Protein AF-A0A061IP06-F1 (afdb_monomer_lite)

Secondary structure (DSSP, 8-state):
-----PPPPPPPHHHHHHHHHHHTT--EEEE---TTHHHHHHHHHHTT-EEEES-----EES-GGGTTSSS--SS-EES-HHHHHHHHHHHHHHS-----TTSHHHHHHHHHHHHHHHHHHHHHT---SSBPHHHHHHHHHTTS-TT-EE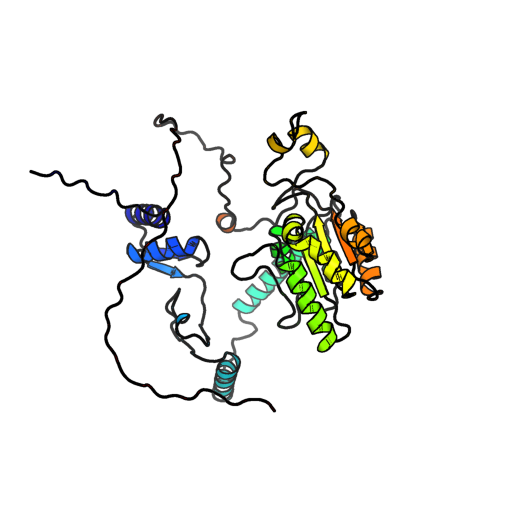EE-SSHHHHHHHHHS---STT-EEESGGGT-TT-HHHHHHHHHHHHHHHSTT--EEEEEEHHHHHHHGGGHHHHHHTT--EEEEEEE-SBSSS---HHHHHHHHTTS-HHHHS-TTBPPTT--THHHHHHTTSEEEEE-SHHHHHHHHHHHHH--SS-EEEEEEB-TT--PPPPS-GGGS----TT---------------------PPPP-----------------------

Sequence (384 aa):
MPGSGSSEEQVSGAKVIVQALKTQNVEYMFGVVGIPVTEIALAAQELGIRYIGMRNEQAIDIYAEELGNNVRPSVTLLGDANAVSKQLLEQFDKTPWQFPTDSKWWKTLREKMKSNEAVSKELASKRSLPMNYYTVFYHVQEQLPRDCFIVSEGANTMDIGRTVLQNYLPRHRLDAGSFGTMGVGLGFAIAAAVVAKDRSPGKRVVCVEGDSAFGFSGMEVETICRYNLPIILLVINNNGIYQGFDADTWEKMLNFQEAVTAAPPMGLLPNSHYEQVMTAFGGKGYFVKTPEELQNSLRQTLEDASKPCLINIMIEPQSTRKAQDFHWLTRSNIPGQHGCPDSNDFGNLSPTLLPIHRIPADFHQQCPSSLSSASHRNQDMEAG

Organism: Cricetulus griseus (NCBI:txid10029)

Structure (mmCIF, N/CA/C/O backbone):
data_AF-A0A061IP06-F1
#
_entry.id   AF-A0A061IP06-F1
#
loop_
_atom_site.group_PDB
_atom_site.id
_atom_site.type_symbol
_atom_site.label_atom_id
_atom_site.label_alt_id
_atom_site.label_comp_id
_atom_site.label_asym_id
_atom_site.label_entity_id
_atom_site.label_seq_id
_atom_site.pdbx_PDB_ins_code
_atom_site.Cartn_x
_atom_site.Cartn_y
_atom_site.Cartn_z
_atom_site.occupancy
_atom_site.B_iso_or_equiv
_atom_site.auth_seq_id
_atom_site.auth_comp_id
_atom_site.auth_asym_id
_atom_site.auth_atom_id
_atom_site.pdbx_PDB_model_num
ATOM 1 N N . MET A 1 1 ? 46.223 -36.130 32.562 1.00 37.28 1 MET A N 1
ATOM 2 C CA . MET A 1 1 ? 45.907 -34.716 32.284 1.00 37.28 1 MET A CA 1
ATOM 3 C C . MET A 1 1 ? 45.345 -34.612 30.870 1.00 37.28 1 MET A C 1
ATOM 5 O O . MET A 1 1 ? 46.140 -34.591 29.939 1.00 37.28 1 MET A O 1
ATOM 9 N N . PRO A 1 2 ? 44.018 -34.626 30.669 1.00 37.31 2 PRO A N 1
ATOM 10 C CA . PRO A 1 2 ? 43.411 -34.168 29.425 1.00 37.31 2 PRO A CA 1
ATOM 11 C C . PRO A 1 2 ? 43.073 -32.672 29.540 1.00 37.31 2 PRO A C 1
ATOM 13 O O . PRO A 1 2 ? 42.501 -32.240 30.538 1.00 37.31 2 PRO A O 1
ATOM 16 N N . GLY A 1 3 ? 43.481 -31.889 28.540 1.00 41.66 3 GLY A N 1
ATOM 17 C CA . GLY A 1 3 ? 43.233 -30.451 28.457 1.00 41.66 3 GLY A CA 1
ATOM 18 C C . GLY A 1 3 ? 41.777 -30.142 28.117 1.00 41.66 3 GLY A C 1
ATOM 19 O O . GLY A 1 3 ? 41.215 -30.707 27.181 1.00 41.66 3 GLY A O 1
ATOM 20 N N . SER A 1 4 ? 41.175 -29.242 28.888 1.00 44.59 4 SER A N 1
ATOM 21 C CA . SER A 1 4 ? 39.847 -28.685 28.656 1.00 44.59 4 SER A CA 1
ATOM 22 C C . SER A 1 4 ? 39.908 -27.628 27.550 1.00 44.59 4 SER A C 1
ATOM 24 O O . SER A 1 4 ? 40.393 -26.521 27.782 1.00 44.59 4 SER A O 1
ATOM 26 N N . GLY A 1 5 ? 39.419 -27.957 26.356 1.00 43.72 5 GLY A N 1
ATOM 27 C CA . GLY A 1 5 ? 39.075 -26.957 25.347 1.00 43.72 5 GLY A CA 1
ATOM 28 C C . GLY A 1 5 ? 37.744 -26.307 25.717 1.00 43.72 5 GLY A C 1
ATOM 29 O O . GLY A 1 5 ? 36.712 -26.973 25.692 1.00 43.72 5 GLY A O 1
ATOM 30 N N . SER A 1 6 ? 37.765 -25.034 26.102 1.00 49.72 6 SER A N 1
ATOM 31 C CA . SER A 1 6 ? 36.557 -24.224 26.260 1.00 49.72 6 SER A CA 1
ATOM 32 C C . SER A 1 6 ? 36.016 -23.857 24.878 1.00 49.72 6 SER A C 1
ATOM 34 O O . SER A 1 6 ? 36.721 -23.226 24.094 1.00 49.72 6 SER A O 1
ATOM 36 N N . SER A 1 7 ? 34.778 -24.243 24.577 1.00 51.31 7 SER A N 1
ATOM 37 C CA . SER A 1 7 ? 34.021 -23.708 23.444 1.00 51.31 7 SER A CA 1
ATOM 38 C C . SER A 1 7 ? 33.810 -22.205 23.645 1.00 51.31 7 SER A C 1
ATOM 40 O O . SER A 1 7 ? 33.260 -21.812 24.673 1.00 51.31 7 SER A O 1
ATOM 42 N N . GLU A 1 8 ? 34.244 -21.372 22.699 1.00 58.22 8 GLU A N 1
ATOM 43 C CA . GLU A 1 8 ? 33.929 -19.939 22.708 1.00 58.22 8 GLU A CA 1
ATOM 44 C C . GLU A 1 8 ? 32.411 -19.746 22.600 1.00 58.22 8 GLU A C 1
ATOM 46 O O . GLU A 1 8 ? 31.768 -20.200 21.652 1.00 58.22 8 GLU A O 1
ATOM 51 N N . GLU A 1 9 ? 31.828 -19.106 23.609 1.00 69.12 9 GLU A N 1
ATOM 52 C CA . GLU A 1 9 ? 30.401 -18.812 23.667 1.00 69.12 9 GLU A CA 1
ATOM 53 C C . GLU A 1 9 ? 30.077 -17.696 22.656 1.00 69.12 9 GLU A C 1
ATOM 55 O O . GLU A 1 9 ? 30.601 -16.585 22.754 1.00 69.12 9 GLU A O 1
ATOM 60 N N . GLN A 1 10 ? 29.244 -17.977 21.648 1.00 68.94 10 GLN A N 1
ATOM 61 C CA . GLN A 1 10 ? 28.822 -16.960 20.679 1.00 68.94 10 GLN A CA 1
ATOM 62 C C . GLN A 1 10 ? 27.961 -15.889 21.367 1.00 68.94 10 GLN A C 1
ATOM 64 O O . GLN A 1 10 ? 26.874 -16.174 21.870 1.00 68.94 10 GLN A O 1
ATOM 69 N N . VAL A 1 11 ? 28.422 -14.635 21.353 1.00 78.38 11 VAL A N 1
ATOM 70 C CA . VAL A 1 11 ? 27.691 -13.483 21.906 1.00 78.38 11 VAL A CA 1
ATOM 71 C C . VAL A 1 11 ? 26.934 -12.764 20.786 1.00 78.38 11 VAL A C 1
ATOM 73 O O . VAL A 1 11 ? 27.518 -12.404 19.766 1.00 78.38 11 VAL A O 1
ATOM 76 N N . SER A 1 12 ? 25.630 -12.526 20.964 1.00 85.81 12 SER A N 1
ATOM 77 C CA . SER A 1 12 ? 24.822 -11.791 19.982 1.00 85.81 12 SER A CA 1
ATOM 78 C C . SER A 1 12 ? 25.176 -10.298 19.950 1.00 85.81 12 SER A C 1
ATOM 80 O O . SER A 1 12 ? 25.546 -9.709 20.969 1.00 85.81 12 SER A O 1
ATOM 82 N N . GLY A 1 13 ? 24.999 -9.643 18.796 1.00 81.50 13 GLY A N 1
ATOM 83 C CA . GLY A 1 13 ? 25.221 -8.195 18.666 1.00 81.50 13 GLY A CA 1
ATOM 84 C C . GLY A 1 13 ? 24.385 -7.371 19.654 1.00 81.50 13 GLY A C 1
ATOM 85 O O . GLY A 1 13 ? 24.875 -6.391 20.212 1.00 81.50 13 GLY A O 1
ATOM 86 N N . ALA A 1 14 ? 23.161 -7.819 19.957 1.00 86.19 14 ALA A N 1
ATOM 87 C CA . ALA A 1 14 ? 22.309 -7.223 20.982 1.00 86.19 14 ALA A CA 1
ATOM 88 C C . ALA A 1 14 ? 22.952 -7.261 22.380 1.00 86.19 14 ALA A C 1
ATOM 90 O O . ALA A 1 14 ? 22.983 -6.238 23.065 1.00 86.19 14 ALA A O 1
ATOM 91 N N . LYS A 1 15 ? 23.535 -8.401 22.779 1.00 88.69 15 LYS A N 1
ATOM 92 C CA . LYS A 1 15 ? 24.254 -8.528 24.055 1.00 88.69 15 LYS A CA 1
ATOM 93 C C . LYS A 1 15 ? 25.488 -7.630 24.104 1.00 88.69 15 LYS A C 1
ATOM 95 O O . LYS A 1 15 ? 25.708 -6.988 25.125 1.00 88.69 15 LYS A O 1
ATOM 100 N N . VAL A 1 16 ? 26.245 -7.515 23.010 1.00 90.56 16 VAL A N 1
ATOM 101 C CA . VAL A 1 16 ? 27.408 -6.607 22.939 1.00 90.56 16 VAL A CA 1
ATOM 102 C C . VAL A 1 16 ? 26.986 -5.147 23.139 1.00 90.56 16 VAL A C 1
ATOM 104 O O . VAL A 1 16 ? 27.584 -4.439 23.949 1.00 90.56 16 VAL A O 1
ATOM 107 N N . ILE A 1 17 ? 25.930 -4.703 22.448 1.00 87.81 17 ILE A N 1
ATOM 108 C CA . ILE A 1 17 ? 25.397 -3.337 22.569 1.00 87.81 17 ILE A CA 1
ATOM 109 C C . ILE A 1 17 ? 24.970 -3.055 24.007 1.00 87.81 17 ILE A C 1
ATOM 111 O O . ILE A 1 17 ? 25.360 -2.044 24.591 1.00 87.81 17 ILE A O 1
ATOM 115 N N . VAL A 1 18 ? 24.181 -3.949 24.595 1.00 91.12 18 VAL A N 1
ATOM 116 C CA . VAL A 1 18 ? 23.664 -3.747 25.946 1.00 91.12 18 VAL A CA 1
ATOM 117 C C . VAL A 1 18 ? 24.777 -3.812 26.986 1.00 91.12 18 VAL A C 1
ATOM 119 O O . VAL A 1 18 ? 24.775 -3.010 27.917 1.00 91.12 18 VAL A O 1
ATOM 122 N N . GLN A 1 19 ? 25.757 -4.700 26.821 1.00 90.50 19 GLN A N 1
ATOM 123 C CA . GLN A 1 19 ? 26.914 -4.760 27.707 1.00 90.50 19 GLN A CA 1
ATOM 124 C C . GLN A 1 19 ? 27.688 -3.439 27.683 1.00 90.50 19 GLN A C 1
ATOM 126 O O . GLN A 1 19 ? 28.046 -2.927 28.742 1.00 90.50 19 GLN A O 1
ATOM 131 N N . ALA A 1 20 ? 27.875 -2.840 26.502 1.00 88.25 20 ALA A N 1
ATOM 132 C CA . ALA A 1 20 ? 28.490 -1.523 26.381 1.00 88.25 20 ALA A CA 1
ATOM 133 C C . ALA A 1 20 ? 27.669 -0.443 27.106 1.00 88.25 20 ALA A C 1
ATOM 135 O O . ALA A 1 20 ? 28.233 0.336 27.873 1.00 88.25 20 ALA A O 1
ATOM 136 N N . LEU A 1 21 ? 26.340 -0.431 26.942 1.00 85.06 21 LEU A N 1
ATOM 137 C CA . LEU A 1 21 ? 25.450 0.490 27.663 1.00 85.06 21 LEU A CA 1
ATOM 138 C C . LEU A 1 21 ? 25.552 0.303 29.183 1.00 85.06 21 LEU A C 1
ATOM 140 O O . LEU A 1 21 ? 25.635 1.280 29.928 1.00 85.06 21 LEU A O 1
ATOM 144 N N . LYS A 1 22 ? 25.618 -0.946 29.651 1.00 84.50 22 LYS A N 1
ATOM 145 C CA . LYS A 1 22 ? 25.760 -1.264 31.072 1.00 84.50 22 LYS A CA 1
ATOM 146 C C . LYS A 1 22 ? 27.097 -0.780 31.631 1.00 84.50 22 LYS A C 1
ATOM 148 O O . LYS A 1 22 ? 27.114 -0.198 32.710 1.00 84.50 22 LYS A O 1
ATOM 153 N N . THR A 1 23 ? 28.196 -0.949 30.891 1.00 88.88 23 THR A N 1
ATOM 154 C CA . THR A 1 23 ? 29.523 -0.424 31.264 1.00 88.88 23 THR A CA 1
ATOM 155 C C . THR A 1 23 ? 29.540 1.106 31.352 1.00 88.88 23 THR A C 1
ATOM 157 O O . THR A 1 23 ? 30.309 1.662 32.130 1.00 88.88 23 THR A O 1
ATOM 160 N N . GLN A 1 24 ? 28.666 1.793 30.614 1.00 81.75 24 GLN A N 1
ATOM 161 C CA . GLN A 1 24 ? 28.466 3.244 30.713 1.00 81.75 24 GLN A CA 1
ATOM 162 C C . GLN A 1 24 ? 27.459 3.651 31.809 1.00 81.75 24 GLN A C 1
ATOM 164 O O . GLN A 1 24 ? 27.006 4.793 31.827 1.00 81.75 24 GLN A O 1
ATOM 169 N N . ASN A 1 25 ? 27.093 2.741 32.723 1.00 85.44 25 ASN A N 1
ATOM 170 C CA . ASN A 1 25 ? 26.108 2.957 33.792 1.00 85.44 25 ASN A CA 1
ATOM 171 C C . ASN A 1 25 ? 24.720 3.399 33.290 1.00 85.44 25 ASN A C 1
ATOM 173 O O . ASN A 1 25 ? 24.002 4.130 33.972 1.00 85.44 25 ASN A O 1
ATOM 177 N N . VAL A 1 26 ? 24.307 2.948 32.101 1.00 71.31 26 VAL A N 1
ATOM 178 C CA . VAL A 1 26 ? 22.937 3.166 31.625 1.00 71.31 26 VAL A CA 1
ATOM 179 C C . VAL A 1 26 ? 21.984 2.272 32.421 1.00 71.31 26 VAL A C 1
ATOM 181 O O . VAL A 1 26 ? 22.038 1.047 32.336 1.00 71.31 26 VAL A O 1
ATOM 184 N N . GLU A 1 27 ? 21.096 2.891 33.197 1.00 78.94 27 GLU A N 1
ATOM 185 C CA . GLU A 1 27 ? 20.097 2.190 34.019 1.00 78.94 27 GLU A CA 1
ATOM 186 C C . GLU A 1 27 ? 18.717 2.102 33.360 1.00 78.94 27 GLU A C 1
ATOM 188 O O . GLU A 1 27 ? 17.930 1.218 33.696 1.00 78.94 27 GLU A O 1
ATOM 193 N N . TYR A 1 28 ? 18.423 2.996 32.412 1.00 75.75 28 TYR A N 1
ATOM 194 C CA . TYR A 1 28 ? 17.121 3.106 31.758 1.00 75.75 28 TYR A CA 1
ATOM 195 C C . TYR A 1 28 ? 17.284 3.205 30.246 1.00 75.75 28 TYR A C 1
ATOM 197 O O . TYR A 1 28 ? 18.107 3.969 29.745 1.00 75.75 28 TYR A O 1
ATOM 205 N N . MET A 1 29 ? 16.445 2.479 29.516 1.00 81.88 29 MET A N 1
ATOM 206 C CA . MET A 1 29 ? 16.325 2.580 28.065 1.00 81.88 29 MET A CA 1
ATOM 207 C C . MET A 1 29 ? 14.888 2.912 27.709 1.00 81.88 29 MET A C 1
ATOM 209 O O . MET A 1 29 ? 13.968 2.320 28.253 1.00 81.88 29 MET A O 1
ATOM 213 N N . PHE A 1 30 ? 14.687 3.844 26.787 1.00 75.06 30 PHE A N 1
ATOM 214 C CA . PHE A 1 30 ? 13.364 4.249 26.320 1.00 75.06 30 PHE A CA 1
ATOM 215 C C . PHE A 1 30 ? 13.281 3.906 24.837 1.00 75.06 30 PHE A C 1
ATOM 217 O O . PHE A 1 30 ? 14.147 4.325 24.069 1.00 75.06 30 PHE A O 1
ATOM 224 N N . GLY A 1 31 ? 12.273 3.146 24.413 1.00 67.25 31 GLY A N 1
ATOM 225 C CA . GLY A 1 31 ? 12.186 2.758 23.006 1.00 67.25 31 GLY A CA 1
ATOM 226 C C . GLY A 1 31 ? 10.840 2.190 22.583 1.00 67.25 31 GLY A C 1
ATOM 227 O O . GLY A 1 31 ? 9.976 1.889 23.404 1.00 67.25 31 GLY A O 1
ATOM 228 N N . VAL A 1 32 ? 10.654 2.088 21.268 1.00 64.25 32 VAL A N 1
ATOM 229 C CA . VAL A 1 32 ? 9.511 1.417 20.642 1.00 64.25 32 VAL A CA 1
ATOM 230 C C . VAL A 1 32 ? 9.994 0.041 20.196 1.00 64.25 32 VAL A C 1
ATOM 232 O O . VAL A 1 32 ? 10.948 -0.049 19.423 1.00 64.25 32 VAL A O 1
ATOM 235 N N . VAL A 1 33 ? 9.371 -1.019 20.710 1.00 62.41 33 VAL A N 1
ATOM 236 C CA . VAL A 1 33 ? 9.755 -2.399 20.387 1.00 62.41 33 VAL A CA 1
ATOM 237 C C . VAL A 1 33 ? 9.284 -2.740 18.970 1.00 62.41 33 VAL A C 1
ATOM 239 O O . VAL A 1 33 ? 8.139 -2.482 18.606 1.00 62.41 33 VAL A O 1
ATOM 242 N N . GLY A 1 34 ? 10.198 -3.279 18.167 1.00 61.31 34 GLY A N 1
ATOM 243 C CA . GLY A 1 34 ? 10.008 -3.708 16.779 1.00 61.31 34 GLY A CA 1
ATOM 244 C C . GLY A 1 34 ? 11.256 -4.452 16.299 1.00 61.31 34 GLY A C 1
ATOM 245 O O . GLY A 1 34 ? 12.223 -4.567 17.051 1.00 61.31 34 GLY A O 1
ATOM 246 N N . ILE A 1 35 ? 11.283 -4.978 15.076 1.00 56.34 35 ILE A N 1
ATOM 247 C CA . ILE A 1 35 ? 12.506 -5.584 14.519 1.00 56.34 35 ILE A CA 1
ATOM 248 C C . ILE A 1 35 ? 13.399 -4.454 13.972 1.00 56.34 35 ILE A C 1
ATOM 250 O O . ILE A 1 35 ? 12.884 -3.603 13.244 1.00 56.34 35 ILE A O 1
ATOM 254 N N . PRO A 1 36 ? 14.706 -4.387 14.310 1.00 55.00 36 PRO A N 1
ATOM 255 C CA . PRO A 1 36 ? 15.504 -5.332 15.112 1.00 55.00 36 PRO A CA 1
ATOM 256 C C . PRO A 1 36 ? 15.641 -4.973 16.612 1.00 55.00 36 PRO A C 1
ATOM 258 O O . PRO A 1 36 ? 16.390 -5.612 17.343 1.00 55.00 36 PRO A O 1
ATOM 261 N N . VAL A 1 37 ? 14.939 -3.948 17.104 1.00 76.69 37 VAL A N 1
ATOM 262 C CA . VAL A 1 37 ? 15.029 -3.440 18.494 1.00 76.69 37 VAL A CA 1
ATOM 263 C C . VAL A 1 37 ? 14.637 -4.479 19.555 1.00 76.69 37 VAL A C 1
ATOM 265 O O . VAL A 1 37 ? 15.106 -4.393 20.687 1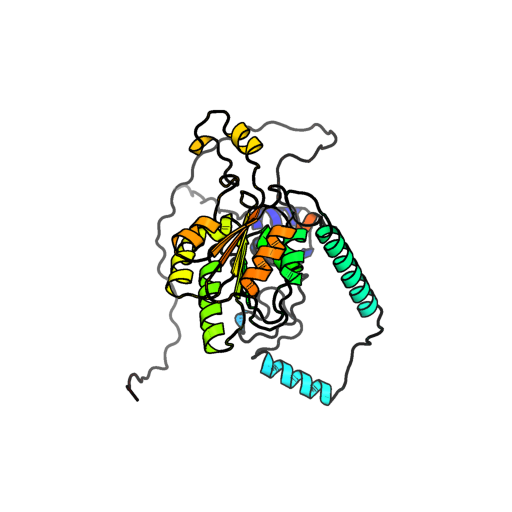.00 76.69 37 VAL A O 1
ATOM 268 N N . THR A 1 38 ? 13.812 -5.465 19.201 1.00 80.38 38 THR A N 1
ATOM 269 C CA . THR A 1 38 ? 13.300 -6.498 20.119 1.00 80.38 38 THR A CA 1
ATOM 270 C C . THR A 1 38 ? 14.431 -7.269 20.799 1.00 80.38 38 THR A C 1
ATOM 272 O O . THR A 1 38 ? 14.443 -7.376 22.022 1.00 80.38 38 THR A O 1
ATOM 275 N N . GLU A 1 39 ? 15.439 -7.713 20.046 1.00 84.88 39 GLU A N 1
ATOM 276 C CA . GLU A 1 39 ? 16.579 -8.454 20.606 1.00 84.88 39 GLU A CA 1
ATOM 277 C C . GLU A 1 39 ? 17.404 -7.599 21.579 1.00 84.88 39 GLU A C 1
ATOM 279 O O . GLU A 1 39 ? 17.882 -8.087 22.602 1.00 84.88 39 GLU A O 1
ATOM 284 N N . ILE A 1 40 ? 17.532 -6.300 21.294 1.00 87.56 40 ILE A N 1
ATOM 285 C CA . ILE A 1 40 ? 18.256 -5.343 22.139 1.00 87.56 40 ILE A CA 1
ATOM 286 C C . ILE A 1 40 ? 17.459 -5.045 23.414 1.00 87.56 40 ILE A C 1
ATOM 288 O O . ILE A 1 40 ? 18.045 -4.957 24.490 1.00 87.56 40 ILE A O 1
ATOM 292 N N . ALA A 1 41 ? 16.135 -4.900 23.316 1.00 83.88 41 ALA A N 1
ATOM 293 C CA . ALA A 1 41 ? 15.266 -4.671 24.468 1.00 83.88 41 ALA A CA 1
ATOM 294 C C . ALA A 1 41 ? 15.287 -5.866 25.436 1.00 83.88 41 ALA A C 1
ATOM 296 O O . ALA A 1 41 ? 15.427 -5.662 26.642 1.00 83.88 41 ALA A O 1
ATOM 297 N N . LEU A 1 42 ? 15.240 -7.095 24.910 1.00 86.75 42 LEU A N 1
ATOM 298 C CA . LEU A 1 42 ? 15.365 -8.319 25.706 1.00 86.75 42 LEU A CA 1
ATOM 299 C C . LEU A 1 42 ? 16.735 -8.411 26.388 1.00 86.75 42 LEU A C 1
ATOM 301 O O . LEU A 1 42 ? 16.805 -8.570 27.606 1.00 86.75 42 LEU A O 1
ATOM 305 N N . ALA A 1 43 ? 17.824 -8.211 25.639 1.00 90.88 43 ALA A N 1
ATOM 306 C CA . ALA A 1 43 ? 19.171 -8.204 26.210 1.00 90.88 43 ALA A CA 1
ATOM 307 C C . ALA A 1 43 ? 19.341 -7.108 27.284 1.00 90.88 43 ALA A C 1
ATOM 309 O O . ALA A 1 43 ? 19.996 -7.333 28.302 1.00 90.88 43 ALA A O 1
ATOM 310 N N . ALA A 1 44 ? 18.719 -5.936 27.096 1.00 88.94 44 ALA A N 1
ATOM 311 C CA . ALA A 1 44 ? 18.707 -4.837 28.063 1.00 88.94 44 ALA A CA 1
ATOM 312 C C . ALA A 1 44 ? 18.078 -5.253 29.386 1.00 88.94 44 ALA A C 1
ATOM 314 O O . ALA A 1 44 ? 18.666 -5.022 30.443 1.00 88.94 44 ALA A O 1
ATOM 315 N N . GLN A 1 45 ? 16.925 -5.913 29.320 1.00 88.44 45 GLN A N 1
ATOM 316 C CA . GLN A 1 45 ? 16.249 -6.431 30.499 1.00 88.44 45 GLN A CA 1
ATOM 317 C C . GLN A 1 45 ? 17.080 -7.522 31.194 1.00 88.44 45 GLN A C 1
ATOM 319 O O . GLN A 1 45 ? 17.221 -7.464 32.416 1.00 88.44 45 GLN A O 1
ATOM 324 N N . GLU A 1 46 ? 17.695 -8.447 30.442 1.00 90.06 46 GLU A N 1
ATOM 325 C CA . GLU A 1 46 ? 18.588 -9.489 30.986 1.00 90.06 46 GLU A CA 1
ATOM 326 C C . GLU A 1 46 ? 19.778 -8.904 31.764 1.00 90.06 46 GLU A C 1
ATOM 328 O O . GLU A 1 46 ? 20.106 -9.376 32.851 1.00 90.06 46 GLU A O 1
ATOM 333 N N . LEU A 1 47 ? 20.406 -7.842 31.248 1.00 90.31 47 LEU A N 1
ATOM 334 C CA . LEU A 1 47 ? 21.558 -7.177 31.878 1.00 90.31 47 LEU A CA 1
ATOM 335 C C . LEU A 1 47 ? 21.156 -6.102 32.910 1.00 90.31 47 LEU A C 1
ATOM 337 O O . LEU A 1 47 ? 21.984 -5.310 33.381 1.00 90.31 47 LEU A O 1
ATOM 341 N N . GLY A 1 48 ? 19.879 -6.070 33.298 1.00 87.94 48 GLY A N 1
ATOM 342 C CA . GLY A 1 48 ? 19.366 -5.202 34.354 1.00 87.94 48 GLY A CA 1
ATOM 343 C C . GLY A 1 48 ? 19.338 -3.722 33.976 1.00 87.94 48 GLY A C 1
ATOM 344 O O . GLY A 1 48 ? 19.514 -2.871 34.849 1.00 87.94 48 GLY A O 1
ATOM 345 N N . ILE A 1 49 ? 19.188 -3.402 32.692 1.00 90.88 49 ILE A N 1
ATOM 346 C CA . ILE A 1 49 ? 18.800 -2.073 32.220 1.00 90.88 49 ILE A CA 1
ATOM 347 C C . ILE A 1 49 ? 17.275 -2.049 32.126 1.00 90.88 49 ILE A C 1
ATOM 349 O O . ILE A 1 49 ? 16.653 -2.875 31.457 1.00 90.88 49 ILE A O 1
ATOM 353 N N . ARG A 1 50 ? 16.637 -1.090 32.797 1.00 84.00 50 ARG A N 1
ATOM 354 C CA . ARG A 1 50 ? 15.183 -0.957 32.780 1.00 84.00 50 ARG A CA 1
ATOM 355 C C . ARG A 1 50 ? 14.731 -0.394 31.439 1.00 84.00 50 ARG A C 1
ATOM 357 O O . ARG A 1 50 ? 14.749 0.817 31.221 1.00 84.00 50 ARG A O 1
ATOM 364 N N . TYR A 1 51 ? 14.280 -1.274 30.556 1.00 82.44 51 TYR A N 1
ATOM 365 C CA . TYR A 1 51 ? 13.624 -0.867 29.323 1.00 82.44 51 TYR A CA 1
ATOM 366 C C . TYR A 1 51 ? 12.198 -0.376 29.611 1.00 82.44 51 TYR A C 1
ATOM 368 O O . TYR A 1 51 ? 11.382 -1.077 30.209 1.00 82.44 51 TYR A O 1
ATOM 376 N N . ILE A 1 52 ? 11.897 0.845 29.190 1.00 73.56 52 ILE A N 1
ATOM 377 C CA . ILE A 1 52 ? 10.594 1.486 29.273 1.00 73.56 52 ILE A CA 1
ATOM 378 C C . ILE A 1 52 ? 10.078 1.604 27.841 1.00 73.56 52 ILE A C 1
ATOM 380 O O . ILE A 1 52 ? 10.541 2.430 27.050 1.00 73.56 52 ILE A O 1
ATOM 384 N N . GLY A 1 53 ? 9.105 0.757 27.508 1.00 66.31 53 GLY A N 1
ATOM 385 C CA . GLY A 1 53 ? 8.417 0.836 26.229 1.00 66.31 53 GLY A CA 1
ATOM 386 C C . GLY A 1 53 ? 7.654 2.153 26.120 1.00 66.31 53 GLY A C 1
ATOM 387 O O . GLY A 1 53 ? 6.829 2.481 26.968 1.00 66.31 53 GLY A O 1
ATOM 388 N N . MET A 1 54 ? 7.935 2.917 25.069 1.00 60.06 54 MET A N 1
ATOM 389 C CA . MET A 1 54 ? 7.248 4.176 24.754 1.00 60.06 54 MET A CA 1
ATOM 390 C C . MET A 1 54 ? 5.960 3.951 23.948 1.00 60.06 54 MET A C 1
ATOM 392 O O . MET A 1 54 ? 5.273 4.907 23.590 1.00 60.06 54 MET A O 1
ATOM 396 N N . ARG A 1 55 ? 5.613 2.688 23.671 1.00 57.41 55 ARG A N 1
ATOM 397 C CA . ARG A 1 55 ? 4.318 2.289 23.119 1.00 57.41 55 ARG A CA 1
ATOM 398 C C . ARG A 1 55 ? 3.398 1.967 24.297 1.00 57.41 55 ARG A C 1
ATOM 400 O O . ARG A 1 55 ? 3.573 0.953 24.962 1.00 57.41 55 ARG A O 1
ATOM 407 N N . ASN A 1 56 ? 2.471 2.872 24.608 1.00 46.09 56 ASN A N 1
ATOM 408 C CA . ASN A 1 56 ? 1.422 2.586 25.584 1.00 46.09 56 ASN A CA 1
ATOM 409 C C . ASN A 1 56 ? 0.325 1.783 24.882 1.00 46.09 56 ASN A C 1
ATOM 411 O O . ASN A 1 56 ? -0.513 2.349 24.182 1.00 46.09 56 ASN A O 1
ATOM 415 N N . GLU A 1 57 ? 0.378 0.468 25.041 1.00 54.53 57 GLU A N 1
ATOM 416 C CA . GLU A 1 57 ? -0.661 -0.450 24.592 1.00 54.53 57 GLU A CA 1
ATOM 417 C C . GLU A 1 57 ? -1.516 -0.806 25.806 1.00 54.53 57 GLU A C 1
ATOM 419 O O . GLU A 1 57 ? -1.121 -1.594 26.665 1.00 54.53 57 GLU A O 1
ATOM 424 N N . GLN A 1 58 ? -2.692 -0.190 25.916 1.00 53.88 58 GLN A N 1
ATOM 425 C CA . GLN A 1 58 ? -3.728 -0.716 26.799 1.00 53.88 58 GLN A CA 1
ATOM 426 C C . GLN A 1 58 ? -4.299 -1.953 26.104 1.00 53.88 58 GLN A C 1
ATOM 428 O O . GLN A 1 58 ? -5.069 -1.835 25.153 1.00 53.88 58 GLN A O 1
ATOM 433 N N . ALA A 1 59 ? -3.817 -3.128 26.511 1.00 67.00 59 ALA A N 1
ATOM 434 C CA . ALA A 1 59 ? -4.036 -4.374 25.792 1.00 67.00 59 ALA A CA 1
ATOM 435 C C . ALA A 1 59 ? -5.456 -4.916 26.035 1.00 67.00 59 ALA A C 1
ATOM 437 O O . ALA A 1 59 ? -5.752 -5.476 27.097 1.00 67.00 59 ALA A O 1
ATOM 438 N N . ILE A 1 60 ? -6.325 -4.725 25.040 1.00 81.62 60 ILE A N 1
ATOM 439 C CA . ILE A 1 60 ? -7.436 -5.637 24.771 1.00 81.62 60 ILE A CA 1
ATOM 440 C C . ILE A 1 60 ? -6.904 -6.649 23.761 1.00 81.62 60 ILE A C 1
ATOM 442 O O . ILE A 1 60 ? -6.551 -6.248 22.653 1.00 81.62 60 ILE A O 1
ATOM 446 N N . ASP A 1 61 ? -6.848 -7.923 24.134 1.00 85.31 61 ASP A N 1
ATOM 447 C CA . ASP A 1 61 ? -6.469 -8.997 23.215 1.00 85.31 61 ASP A CA 1
ATOM 448 C C . ASP A 1 61 ? -7.305 -10.249 23.490 1.00 85.31 61 ASP A C 1
ATOM 450 O O . ASP A 1 61 ? -7.730 -10.489 24.622 1.00 85.31 61 ASP A O 1
ATOM 454 N N . ILE A 1 62 ? -7.558 -11.036 22.448 1.00 86.94 62 ILE A N 1
ATOM 455 C CA . ILE A 1 62 ? -8.242 -12.325 22.556 1.00 86.94 62 ILE A CA 1
ATOM 456 C C . ILE A 1 62 ? -7.267 -13.447 22.947 1.00 86.94 62 ILE A C 1
ATOM 458 O O . ILE A 1 62 ? -7.694 -14.449 23.520 1.00 86.94 62 ILE A O 1
ATOM 462 N N . TYR A 1 63 ? -5.972 -13.260 22.679 1.00 84.38 63 TYR A N 1
ATOM 463 C CA . TYR A 1 63 ? -4.890 -14.185 22.995 1.00 84.38 63 TYR A CA 1
ATOM 464 C C . TYR A 1 63 ? -4.208 -13.774 24.303 1.00 84.38 63 TYR A C 1
ATOM 466 O O . TYR A 1 63 ? -3.704 -12.660 24.450 1.00 84.38 63 TYR A O 1
ATOM 474 N N . ALA A 1 64 ? -4.199 -14.675 25.286 1.00 87.25 64 ALA A N 1
ATOM 475 C CA . ALA A 1 64 ? -3.664 -14.380 26.615 1.00 87.25 64 ALA A CA 1
ATOM 476 C C . ALA A 1 64 ? -2.136 -14.215 26.608 1.00 87.25 64 ALA A C 1
ATOM 478 O O . ALA A 1 64 ? -1.594 -13.473 27.423 1.00 87.25 64 ALA A O 1
ATOM 479 N N . GLU A 1 65 ? -1.459 -14.889 25.683 1.00 83.44 65 GLU A N 1
ATOM 480 C CA . GLU A 1 65 ? -0.014 -14.871 25.475 1.00 83.44 65 GLU A CA 1
ATOM 481 C C . GLU A 1 65 ? 0.532 -13.507 25.024 1.00 83.44 65 GLU A C 1
ATOM 483 O O . GLU A 1 65 ? 1.679 -13.188 25.327 1.00 83.44 65 GLU A O 1
ATOM 488 N N . GLU A 1 66 ? -0.282 -12.666 24.379 1.00 81.56 66 GLU A N 1
ATOM 489 C CA . GLU A 1 66 ? 0.130 -11.316 23.966 1.00 81.56 66 GLU A CA 1
ATOM 490 C C . GLU A 1 66 ? 0.103 -10.314 25.134 1.00 81.56 66 GLU A C 1
ATOM 492 O O . GLU A 1 66 ? 0.790 -9.284 25.131 1.00 81.56 66 GLU A O 1
ATOM 497 N N . LEU A 1 67 ? -0.659 -10.620 26.188 1.00 80.31 67 LEU A N 1
ATOM 498 C CA . LEU A 1 67 ? -0.874 -9.716 27.310 1.00 80.31 67 LEU A CA 1
ATOM 499 C C . LEU A 1 67 ? 0.385 -9.588 28.171 1.00 80.31 67 LEU A C 1
ATOM 501 O O . LEU A 1 67 ? 0.707 -10.438 28.999 1.00 80.31 67 LEU A O 1
ATOM 505 N N . GLY A 1 68 ? 1.069 -8.454 28.032 1.00 74.62 68 GLY A N 1
ATOM 506 C CA . GLY A 1 68 ? 2.298 -8.183 28.775 1.00 74.62 68 GLY A CA 1
ATOM 507 C C . GLY A 1 68 ? 3.550 -8.805 28.167 1.00 74.62 68 GLY A C 1
ATOM 508 O O . GLY A 1 68 ? 4.591 -8.767 28.819 1.00 74.62 68 GLY A O 1
ATOM 509 N N . ASN A 1 69 ? 3.463 -9.307 26.930 1.00 72.94 69 ASN A N 1
ATOM 510 C CA . ASN A 1 69 ? 4.583 -9.896 26.197 1.00 72.94 69 ASN A CA 1
ATOM 511 C C . ASN A 1 69 ? 5.748 -8.899 26.011 1.00 72.94 69 ASN A C 1
ATOM 513 O O . ASN A 1 69 ? 6.909 -9.244 26.198 1.00 72.94 69 ASN A O 1
ATOM 517 N N . ASN A 1 70 ? 5.442 -7.623 25.730 1.00 66.44 70 ASN A N 1
ATOM 518 C CA . ASN A 1 70 ? 6.454 -6.568 25.556 1.00 66.44 70 ASN A CA 1
ATOM 519 C C . ASN A 1 70 ? 6.590 -5.641 26.774 1.00 66.44 70 ASN A C 1
ATOM 521 O O . ASN A 1 70 ? 7.681 -5.401 27.291 1.00 66.44 70 ASN A O 1
ATOM 525 N N . VAL A 1 71 ? 5.474 -5.072 27.228 1.00 67.88 71 VAL A N 1
ATOM 526 C CA . VAL A 1 71 ? 5.421 -4.153 28.371 1.00 67.88 71 VAL A CA 1
ATOM 527 C C . VAL A 1 71 ? 4.323 -4.631 29.291 1.00 67.88 71 VAL A C 1
ATOM 529 O O . VAL A 1 71 ? 3.205 -4.846 28.838 1.00 67.88 71 VAL A O 1
ATOM 532 N N . ARG A 1 72 ? 4.612 -4.751 30.590 1.00 74.75 72 ARG A N 1
ATOM 533 C CA . ARG A 1 72 ? 3.602 -5.125 31.581 1.00 74.75 72 ARG A CA 1
ATOM 534 C C . ARG A 1 72 ? 2.535 -4.022 31.688 1.00 74.75 72 ARG A C 1
ATOM 536 O O . ARG A 1 72 ? 2.860 -2.938 32.182 1.00 74.75 72 ARG A O 1
ATOM 543 N N . PRO A 1 73 ? 1.279 -4.268 31.277 1.00 73.31 73 PRO A N 1
ATOM 544 C CA . PRO A 1 73 ? 0.236 -3.255 31.350 1.00 73.31 73 PRO A CA 1
ATOM 545 C C . PRO A 1 73 ? -0.288 -3.124 32.786 1.00 73.31 73 PRO A C 1
ATOM 547 O O . PRO A 1 73 ? -0.231 -4.063 33.581 1.00 73.31 73 PRO A O 1
ATOM 550 N N . SER A 1 74 ? -0.823 -1.950 33.128 1.00 77.00 74 SER A N 1
ATOM 551 C CA . SER A 1 74 ? -1.475 -1.733 34.430 1.00 77.00 74 SER A CA 1
ATOM 552 C C . SER A 1 74 ? -2.824 -2.449 34.538 1.00 77.00 74 SER A C 1
ATOM 554 O O . SER A 1 74 ? -3.229 -2.823 35.634 1.00 77.00 74 SER A O 1
ATOM 556 N N . VAL A 1 75 ? -3.510 -2.625 33.405 1.00 80.19 75 VAL A N 1
ATOM 557 C CA . VAL A 1 75 ? -4.790 -3.330 33.274 1.00 80.19 75 VAL A CA 1
ATOM 558 C C . VAL A 1 75 ? -4.744 -4.147 31.986 1.00 80.19 75 VAL A C 1
ATOM 560 O O . VAL A 1 75 ? -4.393 -3.608 30.937 1.00 80.19 75 VAL A O 1
ATOM 563 N N . THR A 1 76 ? -5.096 -5.428 32.070 1.00 83.94 76 THR A N 1
ATOM 564 C CA . THR A 1 76 ? -5.298 -6.316 30.919 1.00 83.94 76 THR A CA 1
ATOM 565 C C . THR A 1 76 ? -6.782 -6.592 30.735 1.00 83.94 76 THR A C 1
ATOM 567 O O . THR A 1 76 ? -7.503 -6.809 31.709 1.00 83.94 76 THR A O 1
ATOM 570 N N . LEU A 1 77 ? -7.242 -6.606 29.486 1.00 86.38 77 LEU A N 1
ATOM 571 C CA . LEU A 1 77 ? -8.617 -6.950 29.139 1.00 86.38 77 LEU A CA 1
ATOM 572 C C . LEU A 1 77 ? -8.597 -8.131 28.162 1.00 86.38 77 LEU A C 1
ATOM 574 O O . LEU A 1 77 ? -8.550 -7.945 26.951 1.00 86.38 77 LEU A O 1
ATOM 578 N N . LEU A 1 78 ? -8.602 -9.351 28.707 1.00 89.88 78 LEU A N 1
ATOM 579 C CA . LEU A 1 78 ? -8.644 -10.583 27.916 1.00 89.88 78 LEU A CA 1
ATOM 580 C C . LEU A 1 78 ? -10.055 -10.806 27.356 1.00 89.88 78 LEU A C 1
ATOM 582 O O . LEU A 1 78 ? -10.992 -11.051 28.119 1.00 89.88 78 LEU A O 1
ATOM 586 N N . GLY A 1 79 ? -10.204 -10.748 26.036 1.00 87.56 79 GLY A N 1
ATOM 587 C CA . GLY A 1 79 ? -11.459 -11.040 25.353 1.00 87.56 79 GLY A CA 1
ATOM 588 C C . GLY A 1 79 ? -11.558 -10.445 23.950 1.00 87.56 79 GLY A C 1
ATOM 589 O O . GLY A 1 79 ? -10.718 -9.663 23.514 1.00 87.56 79 GLY A O 1
ATOM 590 N N . ASP A 1 80 ? -12.632 -10.802 23.242 1.00 89.75 80 ASP A N 1
ATOM 591 C CA . ASP A 1 80 ? -12.973 -10.186 21.957 1.00 89.75 80 ASP A CA 1
ATOM 592 C C . ASP A 1 80 ? -13.144 -8.662 22.096 1.00 89.75 80 ASP A C 1
ATOM 594 O O . ASP A 1 80 ? -13.848 -8.169 22.984 1.00 89.75 80 ASP A O 1
ATOM 598 N N . ALA A 1 81 ? -12.540 -7.912 21.171 1.00 84.50 81 ALA A N 1
ATOM 599 C CA . ALA A 1 81 ? -12.517 -6.456 21.223 1.00 84.50 81 ALA A CA 1
ATOM 600 C C . ALA A 1 81 ? -13.917 -5.822 21.174 1.00 84.50 81 ALA A C 1
ATOM 602 O O . ALA A 1 81 ? -14.136 -4.794 21.821 1.00 84.50 81 ALA A O 1
ATOM 603 N N . ASN A 1 82 ? -14.882 -6.422 20.463 1.00 88.00 82 ASN A N 1
ATOM 604 C CA . ASN A 1 82 ? -16.252 -5.900 20.430 1.00 88.00 82 ASN A CA 1
ATOM 605 C C . ASN A 1 82 ? -16.965 -6.145 21.762 1.00 88.00 82 ASN A C 1
ATOM 607 O O . ASN A 1 82 ? -17.611 -5.237 22.288 1.00 88.00 82 ASN A O 1
ATOM 611 N N . ALA A 1 83 ? -16.831 -7.348 22.325 1.00 92.88 83 ALA A N 1
ATOM 612 C CA . ALA A 1 83 ? -17.418 -7.702 23.612 1.00 92.88 83 ALA A CA 1
ATOM 613 C C . ALA A 1 83 ? -16.882 -6.813 24.743 1.00 92.88 83 ALA A C 1
ATOM 615 O O . ALA A 1 83 ? -17.670 -6.252 25.508 1.00 92.88 83 ALA A O 1
ATOM 616 N N . VAL A 1 84 ? -15.560 -6.626 24.807 1.00 89.31 84 VAL A N 1
ATOM 617 C CA . VAL A 1 84 ? -14.914 -5.763 25.806 1.00 89.31 84 VAL A CA 1
ATOM 618 C C . VAL A 1 84 ? -15.340 -4.307 25.623 1.00 89.31 84 VAL A C 1
ATOM 620 O O . VAL A 1 84 ? -15.740 -3.659 26.590 1.00 89.31 84 VAL A O 1
ATOM 623 N N . SER A 1 85 ? -15.341 -3.793 24.388 1.00 87.12 85 SER A N 1
ATOM 624 C CA . SER A 1 85 ? -15.769 -2.413 24.114 1.00 87.12 85 SER A CA 1
ATOM 625 C C . SER A 1 85 ? -17.218 -2.163 24.533 1.00 87.12 85 SER A C 1
ATOM 627 O O . SER A 1 85 ? -17.515 -1.124 25.119 1.00 87.12 85 SER A O 1
ATOM 629 N N . LYS A 1 86 ? -18.125 -3.120 24.301 1.00 93.50 86 LYS A N 1
ATOM 630 C CA . LYS A 1 86 ? -19.523 -3.011 24.733 1.00 93.50 86 LYS A CA 1
ATOM 631 C C . LYS A 1 86 ? -19.645 -2.926 26.257 1.00 93.50 86 LYS A C 1
ATOM 633 O O . LYS A 1 86 ? -20.356 -2.061 26.756 1.00 93.50 86 LYS A O 1
ATOM 638 N N . GLN A 1 87 ? -18.918 -3.767 26.990 1.00 92.19 87 GLN A N 1
ATOM 639 C CA . GLN A 1 87 ? -18.918 -3.732 28.456 1.00 92.19 87 GLN A CA 1
ATOM 640 C C . GLN A 1 87 ? -18.358 -2.410 28.995 1.00 92.19 87 GLN A C 1
ATOM 642 O O . GLN A 1 87 ? -18.898 -1.867 29.955 1.00 92.19 87 GLN A O 1
ATOM 647 N N . LEU A 1 88 ? -17.313 -1.858 28.366 1.00 87.06 88 LEU A N 1
ATOM 648 C CA . LEU A 1 88 ? -16.787 -0.537 28.721 1.00 87.06 88 LEU A CA 1
ATOM 649 C C . LEU A 1 88 ? -17.834 0.563 28.504 1.00 87.06 88 LEU A C 1
ATOM 651 O O . LEU A 1 88 ? -18.021 1.398 29.386 1.00 87.06 88 LEU A O 1
ATOM 655 N N . LEU A 1 89 ? -18.551 0.542 27.376 1.00 90.44 89 LEU A N 1
ATOM 656 C CA . LEU A 1 89 ? -19.636 1.491 27.100 1.00 90.44 89 LEU A CA 1
ATOM 657 C C . LEU A 1 89 ? -20.762 1.389 28.138 1.00 90.44 89 LEU A C 1
ATOM 659 O O . LEU A 1 89 ? -21.182 2.411 28.668 1.00 90.44 89 LEU A O 1
ATOM 663 N N . GLU A 1 90 ? -21.169 0.178 28.525 1.00 95.75 90 GLU A N 1
ATOM 664 C CA . GLU A 1 90 ? -22.159 -0.028 29.593 1.00 95.75 90 GLU A CA 1
ATOM 665 C C . GLU A 1 90 ? -21.706 0.555 30.945 1.00 95.75 90 GLU A C 1
ATOM 667 O O . GLU A 1 90 ? -22.536 0.979 31.752 1.00 95.75 90 GLU A O 1
ATOM 672 N N . GLN A 1 91 ? -20.398 0.579 31.228 1.00 91.62 91 GLN A N 1
ATOM 673 C CA . GLN A 1 91 ? -19.867 1.242 32.424 1.00 91.62 91 GLN A CA 1
ATOM 674 C C . GLN A 1 91 ? -19.835 2.765 32.277 1.00 91.62 91 GLN A C 1
ATOM 676 O O . GLN A 1 91 ? -20.146 3.458 33.246 1.00 91.62 91 GLN A O 1
ATOM 681 N N . PHE A 1 92 ? -19.519 3.292 31.091 1.00 89.38 92 PHE A N 1
ATOM 682 C CA . PHE A 1 92 ? -19.613 4.728 30.814 1.00 89.38 92 PHE A CA 1
ATOM 683 C C . PHE A 1 92 ? -21.057 5.239 30.861 1.00 89.38 92 PHE A C 1
ATOM 685 O O . PHE A 1 92 ? -21.271 6.369 31.281 1.00 89.38 92 PHE A O 1
ATOM 692 N N . ASP A 1 93 ? -22.056 4.421 30.528 1.00 95.19 93 ASP A N 1
ATOM 693 C CA . ASP A 1 93 ? -23.465 4.798 30.692 1.00 95.19 93 ASP A CA 1
ATOM 694 C C . ASP A 1 93 ? -23.858 4.917 32.175 1.00 95.19 93 ASP A C 1
ATOM 696 O O . ASP A 1 93 ? -24.625 5.801 32.558 1.00 95.19 93 ASP A O 1
ATOM 700 N N . LYS A 1 94 ? -23.307 4.047 33.033 1.00 96.50 94 LYS A N 1
ATOM 701 C CA . LYS A 1 94 ? -23.542 4.070 34.490 1.00 96.50 94 LYS A CA 1
ATOM 702 C C . LYS A 1 94 ? -22.779 5.191 35.185 1.00 96.50 94 LYS A C 1
ATOM 704 O O . LYS A 1 94 ? -23.309 5.823 36.095 1.00 96.50 94 LYS A O 1
ATOM 709 N N . THR A 1 95 ? -21.537 5.415 34.764 1.00 94.94 95 THR A N 1
ATOM 710 C CA . THR A 1 95 ? -20.651 6.456 35.288 1.00 94.94 95 THR A CA 1
ATOM 711 C C . THR A 1 95 ? -20.141 7.310 34.126 1.00 94.94 95 THR A C 1
ATOM 713 O O . THR A 1 95 ? -19.014 7.105 33.662 1.00 94.94 95 THR A O 1
ATOM 716 N N . PRO A 1 96 ? -20.955 8.265 33.635 1.00 91.75 96 PRO A N 1
ATOM 717 C CA . PRO A 1 96 ? -20.568 9.113 32.520 1.00 91.75 96 PRO A CA 1
ATOM 718 C C . PRO A 1 96 ? -19.283 9.870 32.813 1.00 91.75 96 PRO A C 1
ATOM 720 O O . PRO A 1 96 ? -19.169 10.610 33.791 1.00 91.75 96 PRO A O 1
ATOM 723 N N . TRP A 1 97 ? -18.316 9.706 31.921 1.00 84.81 97 TRP A N 1
ATOM 724 C CA . TRP A 1 97 ? -17.078 10.459 31.936 1.00 84.81 97 TRP A CA 1
ATOM 725 C C . TRP A 1 97 ? -16.709 10.846 30.512 1.00 84.81 97 TRP A C 1
ATOM 727 O O . TRP A 1 97 ? -16.806 10.041 29.587 1.00 84.81 97 TRP A O 1
ATOM 737 N N . GLN A 1 98 ? -16.274 12.089 30.336 1.00 82.94 98 GLN A N 1
ATOM 738 C CA . GLN A 1 98 ? -15.772 12.589 29.065 1.00 82.94 98 GLN A CA 1
ATOM 739 C C . GLN A 1 98 ? -14.524 13.424 29.314 1.00 82.94 98 GLN A C 1
ATOM 741 O O . GLN A 1 98 ? -14.477 14.244 30.234 1.00 82.94 98 GLN A O 1
ATOM 746 N N . PHE A 1 99 ? -13.516 13.244 28.465 1.00 81.00 99 PHE A N 1
ATOM 747 C CA . PHE A 1 99 ? -12.351 14.114 28.485 1.00 81.00 99 PHE A CA 1
ATOM 748 C C . PHE A 1 99 ? -12.711 15.478 27.866 1.00 81.00 99 PHE A C 1
ATOM 750 O O . PHE A 1 99 ? -13.249 15.494 26.754 1.00 81.00 99 PHE A O 1
ATOM 757 N N . PRO A 1 100 ? -12.399 16.620 28.510 1.00 88.25 100 PRO A N 1
ATOM 758 C CA . PRO A 1 100 ? -12.811 17.936 28.017 1.00 88.25 100 PRO A CA 1
ATOM 759 C C . PRO A 1 100 ? -12.318 18.212 26.591 1.00 88.25 100 PRO A C 1
ATOM 761 O O . PRO A 1 100 ? -11.109 18.222 26.333 1.00 88.25 100 PRO A O 1
ATOM 764 N N . THR A 1 101 ? -13.239 18.452 25.653 1.00 88.06 101 THR A N 1
ATOM 765 C CA . THR A 1 101 ? -12.961 18.617 24.208 1.00 88.06 101 THR A CA 1
ATOM 766 C C . THR A 1 101 ? -12.162 19.882 23.870 1.00 88.06 101 THR A C 1
ATOM 768 O O . THR A 1 101 ? -11.515 19.978 22.818 1.00 88.06 101 THR A O 1
ATOM 771 N N . ASP A 1 102 ? -12.196 20.861 24.770 1.00 92.31 102 ASP A N 1
ATOM 772 C CA . ASP A 1 102 ? -11.502 22.146 24.716 1.00 92.31 102 ASP A CA 1
ATOM 773 C C . ASP A 1 102 ? -10.168 22.153 25.490 1.00 92.31 102 ASP A C 1
ATOM 775 O O . ASP A 1 102 ? -9.493 23.190 25.554 1.00 92.31 102 ASP A O 1
ATOM 779 N N . SER A 1 103 ? -9.760 20.999 26.031 1.00 92.19 103 SER A N 1
ATOM 780 C CA . SER A 1 103 ? -8.494 20.836 26.746 1.00 92.19 103 SER A CA 1
ATOM 781 C C . SER A 1 103 ? -7.284 21.258 25.908 1.00 92.19 103 SER A C 1
ATOM 783 O O . SER A 1 103 ? -7.269 21.177 24.673 1.00 92.19 103 SER A O 1
ATOM 785 N N . LYS A 1 104 ? -6.215 21.669 26.605 1.00 93.56 104 LYS A N 1
ATOM 786 C CA . LYS A 1 104 ? -4.921 22.001 25.987 1.00 93.56 104 LYS A CA 1
ATOM 787 C C . LYS A 1 104 ? -4.425 20.870 25.082 1.00 93.56 104 LYS A C 1
ATOM 789 O O . LYS A 1 104 ? -3.968 21.141 23.981 1.00 93.56 104 LYS A O 1
ATOM 794 N N . TRP A 1 105 ? -4.586 19.620 25.518 1.00 85.31 105 TRP A N 1
ATOM 795 C CA . TRP A 1 105 ? -4.216 18.436 24.745 1.00 85.31 105 TRP A CA 1
ATOM 796 C C . TRP A 1 105 ? -4.895 18.393 23.371 1.00 85.31 105 TRP A C 1
ATOM 798 O O . TRP A 1 105 ? -4.212 18.340 22.349 1.00 85.31 105 TRP A O 1
ATOM 808 N N . TRP A 1 106 ? -6.228 18.480 23.328 1.00 88.12 106 TRP A N 1
ATOM 809 C CA . TRP A 1 106 ? -6.971 18.437 22.068 1.00 88.12 106 TRP A CA 1
ATOM 810 C C . TRP A 1 106 ? -6.648 19.618 21.149 1.00 88.12 106 TRP A C 1
ATOM 812 O O . TRP A 1 106 ? -6.599 19.447 19.930 1.00 88.12 106 TRP A O 1
ATOM 822 N N . LYS A 1 107 ? -6.415 20.811 21.713 1.00 92.94 107 LYS A N 1
ATOM 823 C CA . LYS A 1 107 ? -5.960 21.984 20.948 1.00 92.94 107 LYS A CA 1
ATOM 824 C C . LYS A 1 107 ? -4.601 21.715 20.296 1.00 92.94 107 LYS A C 1
ATOM 826 O O . LYS A 1 107 ? -4.503 21.794 19.075 1.00 92.94 107 LYS A O 1
ATOM 831 N N . THR A 1 108 ? -3.613 21.276 21.077 1.00 90.25 108 THR A N 1
ATOM 832 C CA . THR A 1 108 ? -2.273 20.932 20.580 1.00 90.25 108 THR A CA 1
ATOM 833 C C . THR A 1 108 ? -2.306 19.825 19.524 1.00 90.25 108 THR A C 1
ATOM 835 O O . THR A 1 108 ? -1.619 19.927 18.508 1.00 90.25 108 THR A O 1
ATOM 838 N N . LEU A 1 109 ? -3.122 18.781 19.713 1.00 85.19 109 LEU A N 1
ATOM 839 C CA . LEU A 1 109 ? -3.250 17.698 18.737 1.00 85.19 109 LEU A CA 1
ATOM 840 C C . LEU A 1 109 ? -3.807 18.207 17.399 1.00 85.19 109 LEU A C 1
ATOM 842 O O . LEU A 1 109 ? -3.216 17.940 16.355 1.00 85.19 109 LEU A O 1
ATOM 846 N N . ARG A 1 110 ? -4.899 18.984 17.423 1.00 92.50 110 ARG A N 1
ATOM 847 C CA . ARG A 1 110 ? -5.500 19.566 16.209 1.00 92.50 110 ARG A CA 1
ATOM 848 C C . ARG A 1 110 ? -4.544 20.512 15.485 1.00 92.50 110 ARG A C 1
ATOM 850 O O . ARG A 1 110 ? -4.451 20.459 14.261 1.00 92.50 110 ARG A O 1
ATOM 857 N N . GLU A 1 111 ? -3.815 21.346 16.223 1.00 93.69 111 GLU A N 1
ATOM 858 C CA . GLU A 1 111 ? -2.789 22.237 15.665 1.00 93.69 111 GLU A CA 1
ATOM 859 C C . GLU A 1 111 ? -1.676 21.442 14.973 1.00 93.69 111 GLU A C 1
ATOM 861 O O . GLU A 1 111 ? -1.305 21.754 13.839 1.00 93.69 111 GLU A O 1
ATOM 866 N N . LYS A 1 112 ? -1.191 20.364 15.603 1.00 89.06 112 LYS A N 1
ATOM 867 C CA . LYS A 1 112 ? -0.147 19.509 15.028 1.00 89.06 112 LYS A CA 1
ATOM 868 C C . LYS A 1 112 ? -0.636 18.729 13.806 1.00 89.06 112 LYS A C 1
ATOM 870 O O . LYS A 1 112 ? 0.087 18.656 12.816 1.00 89.06 112 LYS A O 1
ATOM 875 N N . MET A 1 113 ? -1.865 18.208 13.829 1.00 88.44 113 MET A N 1
ATOM 876 C CA . MET A 1 113 ? -2.496 17.578 12.661 1.00 88.44 113 MET A CA 1
ATOM 877 C C . MET A 1 113 ? -2.578 18.556 11.483 1.00 88.44 113 MET A C 1
ATOM 879 O O . MET A 1 113 ? -2.132 18.224 10.388 1.00 88.44 113 MET A O 1
ATOM 883 N N . LYS A 1 114 ? -3.064 19.781 11.726 1.00 92.25 114 LYS A N 1
ATOM 884 C CA . LYS A 1 114 ? -3.172 20.829 10.703 1.00 92.25 114 LYS A CA 1
ATOM 885 C C . LYS A 1 114 ? -1.806 21.225 10.134 1.00 92.25 114 LYS A C 1
ATOM 887 O O . LYS A 1 114 ? -1.675 21.388 8.924 1.00 92.25 114 LYS A O 1
ATOM 892 N N . SER A 1 115 ? -0.790 21.352 10.987 1.00 90.25 115 SER A N 1
ATOM 893 C CA . SER A 1 115 ? 0.586 21.637 10.559 1.00 90.25 115 SER A CA 1
ATOM 894 C C . SER A 1 115 ? 1.146 20.520 9.664 1.00 90.25 115 SER A C 1
ATOM 896 O O . SER A 1 115 ? 1.627 20.777 8.562 1.00 90.25 115 SER A O 1
ATOM 898 N N . ASN A 1 116 ? 0.990 19.258 10.079 1.00 85.75 116 ASN A N 1
ATOM 899 C CA . ASN A 1 116 ? 1.444 18.096 9.310 1.00 85.75 116 ASN A CA 1
ATOM 900 C C . ASN A 1 116 ? 0.738 17.969 7.949 1.00 85.75 116 ASN A C 1
ATOM 902 O O . ASN A 1 116 ? 1.362 17.567 6.960 1.00 85.75 116 ASN A O 1
ATOM 906 N N . GLU A 1 117 ? -0.555 18.292 7.902 1.00 86.44 117 GLU A N 1
ATOM 907 C CA . GLU A 1 117 ? -1.343 18.319 6.671 1.00 86.44 117 GLU A CA 1
ATOM 908 C C . GLU A 1 117 ? -0.844 19.412 5.717 1.00 86.44 117 GLU A C 1
ATOM 910 O O . GLU A 1 117 ? -0.663 19.145 4.530 1.00 86.44 117 GLU A O 1
ATOM 915 N N . ALA A 1 118 ? -0.550 20.612 6.230 1.00 88.25 118 ALA A N 1
ATOM 916 C CA . ALA A 1 118 ? -0.028 21.720 5.432 1.00 88.25 118 ALA A CA 1
ATOM 917 C C . ALA A 1 118 ? 1.312 21.372 4.759 1.00 88.25 118 ALA A C 1
ATOM 919 O O . ALA A 1 118 ? 1.446 21.556 3.552 1.00 88.25 118 ALA A O 1
ATOM 920 N N . VAL A 1 119 ? 2.254 20.775 5.499 1.00 85.75 119 VAL A N 1
ATOM 921 C CA . VAL A 1 119 ? 3.547 20.315 4.947 1.00 85.75 119 VAL A CA 1
ATOM 922 C C . VAL A 1 119 ? 3.347 19.275 3.841 1.00 85.75 119 VAL A C 1
ATOM 924 O O . VAL A 1 119 ? 4.017 19.300 2.810 1.00 85.75 119 VAL A O 1
ATOM 927 N N . SER A 1 120 ? 2.410 18.346 4.037 1.00 82.75 120 SER A N 1
ATOM 928 C CA . SER A 1 120 ? 2.146 17.288 3.054 1.00 82.75 120 SER A CA 1
ATOM 929 C C . SER A 1 120 ? 1.498 17.856 1.781 1.00 82.75 120 SER A C 1
ATOM 931 O O . SER A 1 120 ? 1.859 17.447 0.678 1.00 82.75 120 SER A O 1
ATOM 933 N N . LYS A 1 121 ? 0.608 18.851 1.919 1.00 85.50 121 LYS A N 1
ATOM 934 C CA . LYS A 1 121 ? 0.013 19.598 0.797 1.00 85.50 121 LYS A CA 1
ATOM 935 C C . LYS A 1 121 ? 1.046 20.413 0.019 1.00 85.50 121 LYS A C 1
ATOM 937 O O . LYS A 1 121 ? 0.990 20.444 -1.206 1.00 85.50 121 LYS A O 1
ATOM 942 N N . GLU A 1 122 ? 2.002 21.035 0.702 1.00 87.69 122 GLU A N 1
ATOM 943 C CA . GLU A 1 122 ? 3.084 21.772 0.044 1.00 87.69 122 GLU A CA 1
ATOM 944 C C . GLU A 1 122 ? 3.923 20.847 -0.850 1.00 87.69 122 GLU A C 1
ATOM 946 O O . GLU A 1 122 ? 4.142 21.151 -2.022 1.00 87.69 122 GLU A O 1
ATOM 951 N N . LEU A 1 123 ? 4.323 19.677 -0.339 1.00 83.06 123 LEU A N 1
ATOM 952 C CA . LEU A 1 123 ? 5.069 18.679 -1.116 1.00 83.06 123 LEU A CA 1
ATOM 953 C C . LEU A 1 123 ? 4.285 18.176 -2.333 1.00 83.06 123 LEU A C 1
ATOM 955 O O . LEU A 1 123 ? 4.856 18.063 -3.415 1.00 83.06 123 LEU A O 1
ATOM 959 N N . ALA A 1 124 ? 2.985 17.933 -2.165 1.00 84.88 124 ALA A N 1
ATOM 960 C CA . ALA A 1 124 ? 2.089 17.535 -3.245 1.00 84.88 124 ALA A CA 1
ATOM 961 C C . ALA A 1 124 ? 1.923 18.616 -4.327 1.00 84.88 124 ALA A C 1
ATOM 963 O O . ALA A 1 124 ? 1.752 18.297 -5.500 1.00 84.88 124 ALA A O 1
ATOM 964 N N . SER A 1 125 ? 2.005 19.897 -3.953 1.00 84.44 125 SER A N 1
ATOM 965 C CA . SER A 1 125 ? 1.852 21.021 -4.886 1.00 84.44 125 SER A CA 1
ATOM 966 C C . SER A 1 125 ? 3.054 21.240 -5.812 1.00 84.44 125 SER A C 1
ATOM 968 O O . SER A 1 125 ? 2.970 22.025 -6.762 1.00 84.44 125 SER A O 1
ATOM 970 N N . LYS A 1 126 ? 4.176 20.550 -5.564 1.00 81.81 126 LYS A N 1
ATOM 971 C CA . LYS A 1 126 ? 5.371 20.644 -6.404 1.00 81.81 126 LYS A CA 1
ATOM 972 C C . LYS A 1 126 ? 5.076 20.086 -7.797 1.00 81.81 126 LYS A C 1
ATOM 974 O O . LYS A 1 126 ? 4.702 18.926 -7.946 1.00 81.81 126 LYS A O 1
ATOM 979 N N . ARG A 1 127 ? 5.309 20.916 -8.817 1.00 78.06 127 ARG A N 1
ATOM 980 C CA . ARG A 1 127 ? 5.129 20.591 -10.245 1.00 78.06 127 ARG A CA 1
ATOM 981 C C . ARG A 1 127 ? 6.438 20.215 -10.950 1.00 78.06 127 ARG A C 1
ATOM 983 O O . ARG A 1 127 ? 6.567 20.411 -12.153 1.00 78.06 127 ARG A O 1
ATOM 990 N N . SER A 1 128 ? 7.441 19.756 -10.201 1.00 84.19 128 SER A N 1
ATOM 991 C CA . SER A 1 128 ? 8.707 19.317 -10.791 1.00 84.19 128 SER A CA 1
ATOM 992 C C . SER A 1 128 ? 8.496 18.049 -11.616 1.00 84.19 128 SER A C 1
ATOM 994 O O . SER A 1 128 ? 7.754 17.161 -11.195 1.00 84.19 128 SER A O 1
ATOM 996 N N . LEU A 1 129 ? 9.177 17.973 -12.759 1.00 90.12 129 LEU A N 1
ATOM 997 C CA . LEU A 1 129 ? 9.342 16.742 -13.522 1.00 90.12 129 LEU A CA 1
ATOM 998 C C . LEU A 1 129 ? 10.794 16.259 -13.383 1.00 90.12 129 LEU A C 1
ATOM 1000 O O . LEU A 1 129 ? 11.693 17.100 -13.469 1.00 90.12 129 LEU A O 1
ATOM 1004 N N . PRO A 1 130 ? 11.028 14.947 -13.215 1.00 92.50 130 PRO A N 1
ATOM 1005 C CA . PRO A 1 130 ? 10.033 13.892 -12.975 1.00 92.50 130 PRO A CA 1
ATOM 1006 C C . PRO A 1 130 ? 9.225 14.102 -11.676 1.00 92.50 130 PRO A C 1
ATOM 1008 O O . PRO A 1 130 ? 9.649 14.822 -10.769 1.00 92.50 130 PRO A O 1
ATOM 1011 N N . MET A 1 131 ? 8.023 13.517 -11.598 1.00 95.38 131 MET A N 1
ATOM 1012 C CA . MET A 1 131 ? 7.151 13.668 -10.423 1.00 95.38 131 MET A CA 1
ATOM 1013 C C . MET A 1 131 ? 7.806 13.087 -9.163 1.00 95.38 131 MET A C 1
ATOM 1015 O O . MET A 1 131 ? 8.611 12.167 -9.242 1.00 95.38 131 MET A O 1
ATOM 1019 N N . ASN A 1 132 ? 7.428 13.571 -7.979 1.00 94.12 132 ASN A N 1
ATOM 1020 C CA . ASN A 1 132 ? 7.783 12.924 -6.710 1.00 94.12 132 ASN A CA 1
ATOM 1021 C C . ASN A 1 132 ? 6.603 12.090 -6.167 1.00 94.12 132 ASN A C 1
ATOM 1023 O O . ASN A 1 132 ? 5.463 12.265 -6.604 1.00 94.12 132 ASN A O 1
ATOM 1027 N N . TYR A 1 133 ? 6.858 11.235 -5.169 1.00 95.62 133 TYR A N 1
ATOM 1028 C CA . TYR A 1 133 ? 5.823 10.398 -4.538 1.00 95.62 133 TYR A CA 1
ATOM 1029 C C . TYR A 1 133 ? 4.588 11.182 -4.057 1.00 95.62 133 TYR A C 1
ATOM 1031 O O . TYR A 1 133 ? 3.461 10.722 -4.224 1.00 95.62 133 TYR A O 1
ATOM 1039 N N . TYR A 1 134 ? 4.775 12.363 -3.459 1.00 94.56 134 TYR A N 1
ATOM 1040 C CA . TYR A 1 134 ? 3.677 13.160 -2.906 1.00 94.56 134 TYR A CA 1
ATOM 1041 C C . TYR A 1 134 ? 2.781 13.733 -4.002 1.00 94.56 134 TYR A C 1
ATOM 1043 O O . TYR A 1 134 ? 1.563 13.683 -3.859 1.00 94.56 134 TYR A O 1
ATOM 1051 N N . THR A 1 135 ? 3.362 14.223 -5.101 1.00 94.31 135 THR A N 1
ATOM 1052 C CA . THR A 1 135 ? 2.604 14.690 -6.273 1.00 94.31 135 THR A CA 1
ATOM 1053 C C . THR A 1 135 ? 1.759 13.554 -6.858 1.00 94.31 135 THR A C 1
ATOM 1055 O O . THR A 1 135 ? 0.566 13.733 -7.098 1.00 94.31 135 THR A O 1
ATOM 1058 N N . VAL A 1 136 ? 2.344 12.358 -7.015 1.00 96.94 136 VAL A N 1
ATOM 1059 C CA . VAL A 1 136 ? 1.623 11.180 -7.525 1.00 96.94 136 VAL A CA 1
ATOM 1060 C C . VAL A 1 136 ? 0.475 10.789 -6.599 1.00 96.94 136 VAL A C 1
ATOM 1062 O O . VAL A 1 136 ? -0.676 10.732 -7.031 1.00 96.94 136 VAL A O 1
ATOM 1065 N N . PHE A 1 137 ? 0.753 10.548 -5.316 1.00 96.88 137 PHE A N 1
ATOM 1066 C CA . PHE A 1 137 ? -0.279 10.079 -4.392 1.00 96.88 137 PHE A CA 1
ATOM 1067 C C . PHE A 1 137 ? -1.359 11.115 -4.119 1.00 96.88 137 PHE A C 1
ATOM 1069 O O . PHE A 1 137 ? -2.495 10.731 -3.857 1.00 96.88 137 PHE A O 1
ATOM 1076 N N . TYR A 1 138 ? -1.046 12.406 -4.218 1.00 94.75 138 TYR A N 1
ATOM 1077 C CA . TYR A 1 138 ? -2.050 13.458 -4.142 1.00 94.75 138 TYR A CA 1
ATOM 1078 C C . TYR A 1 138 ? -3.069 13.343 -5.283 1.00 94.75 138 TYR A C 1
ATOM 1080 O O . TYR A 1 138 ? -4.265 13.236 -5.021 1.00 94.75 138 TYR A O 1
ATOM 1088 N N . HIS A 1 139 ? -2.610 13.266 -6.535 1.00 95.38 139 HIS A N 1
ATOM 1089 C CA . HIS A 1 139 ? -3.508 13.150 -7.690 1.00 95.38 139 HIS A CA 1
ATOM 1090 C C . HIS A 1 139 ? -4.241 11.809 -7.775 1.00 95.38 139 HIS A C 1
ATOM 1092 O O . HIS A 1 139 ? -5.354 11.749 -8.306 1.00 95.38 139 HIS A O 1
ATOM 1098 N N . VAL A 1 140 ? -3.646 10.742 -7.232 1.00 97.19 140 VAL A N 1
ATOM 1099 C CA . VAL A 1 140 ? -4.341 9.470 -7.012 1.00 97.19 140 VAL A CA 1
ATOM 1100 C C . VAL A 1 140 ? -5.462 9.671 -5.985 1.00 97.19 140 VAL A C 1
ATOM 1102 O O . VAL A 1 140 ? -6.624 9.423 -6.300 1.00 97.19 140 VAL A O 1
ATOM 1105 N N . GLN A 1 141 ? -5.151 10.185 -4.789 1.00 96.00 141 GLN A N 1
ATOM 1106 C CA . GLN A 1 141 ? -6.110 10.382 -3.695 1.00 96.00 141 GLN A CA 1
ATOM 1107 C C . GLN A 1 141 ? -7.299 11.278 -4.075 1.00 96.00 141 GLN A C 1
ATOM 1109 O O . GLN A 1 141 ? -8.408 11.033 -3.601 1.00 96.00 141 GLN A O 1
ATOM 1114 N N . GLU A 1 142 ? -7.096 12.300 -4.913 1.00 95.25 142 GLU A N 1
ATOM 1115 C CA . GLU A 1 142 ? -8.174 13.178 -5.398 1.00 95.25 142 GLU A CA 1
ATOM 1116 C C . GLU A 1 142 ? -9.248 12.432 -6.206 1.00 95.25 142 GLU A C 1
ATOM 1118 O O . GLU A 1 142 ? -10.389 12.889 -6.271 1.00 95.25 142 GLU A O 1
ATOM 1123 N N . GLN A 1 143 ? -8.899 11.299 -6.820 1.00 96.44 143 GLN A N 1
ATOM 1124 C CA . GLN A 1 143 ? -9.781 10.558 -7.726 1.00 96.44 143 GLN A CA 1
ATOM 1125 C C . GLN A 1 143 ? -10.238 9.207 -7.174 1.00 96.44 143 GLN A C 1
ATOM 1127 O O . GLN A 1 143 ? -11.204 8.641 -7.687 1.00 96.44 143 GLN A O 1
ATOM 1132 N N . LEU A 1 144 ? -9.575 8.673 -6.142 1.00 95.31 144 LEU A N 1
ATOM 1133 C CA . LEU A 1 144 ? -9.962 7.390 -5.564 1.00 95.31 144 LEU A CA 1
ATOM 1134 C C . LEU A 1 144 ? -11.387 7.438 -4.984 1.00 95.31 144 LEU A C 1
ATOM 1136 O O . LEU A 1 144 ? -11.691 8.309 -4.161 1.00 95.31 144 LEU A O 1
ATOM 1140 N N . PRO A 1 145 ? -12.255 6.464 -5.324 1.00 94.81 145 PRO A N 1
ATOM 1141 C CA . PRO A 1 145 ? -13.515 6.280 -4.619 1.00 94.81 145 PRO A CA 1
ATOM 1142 C C . PRO A 1 145 ? -13.260 6.078 -3.123 1.00 94.81 145 PRO A C 1
ATOM 1144 O O . PRO A 1 145 ? -12.382 5.309 -2.729 1.00 94.81 145 PRO A O 1
ATOM 1147 N N . ARG A 1 146 ? -14.045 6.744 -2.268 1.00 95.00 146 ARG A N 1
ATOM 1148 C CA . ARG A 1 146 ? -13.861 6.688 -0.803 1.00 95.00 146 ARG A CA 1
ATOM 1149 C C . ARG A 1 146 ? -13.992 5.276 -0.221 1.00 95.00 146 ARG A C 1
ATOM 1151 O O . ARG A 1 146 ? -13.502 5.024 0.876 1.00 95.00 146 ARG A O 1
ATOM 1158 N N . ASP A 1 147 ? -14.683 4.388 -0.920 1.00 95.50 147 ASP A N 1
ATOM 1159 C CA . ASP A 1 147 ? -14.964 3.012 -0.529 1.00 95.50 147 ASP A CA 1
ATOM 1160 C C . ASP A 1 147 ? -14.156 1.975 -1.324 1.00 95.50 147 ASP A C 1
ATOM 1162 O O . ASP A 1 147 ? -14.472 0.787 -1.257 1.00 95.50 147 ASP A O 1
ATOM 1166 N N . CYS A 1 148 ? -13.121 2.390 -2.065 1.00 96.75 148 CYS A N 1
ATOM 1167 C CA . CYS A 1 148 ? -12.244 1.452 -2.761 1.00 96.75 148 CYS A CA 1
ATOM 1168 C C . CYS A 1 148 ? -11.386 0.628 -1.789 1.00 96.75 148 CYS A C 1
ATOM 1170 O O . CYS A 1 148 ? -11.085 1.050 -0.670 1.00 96.75 148 CYS A O 1
ATOM 1172 N N . PHE A 1 149 ? -10.977 -0.559 -2.236 1.00 98.00 149 PHE A N 1
ATOM 1173 C CA . PHE A 1 149 ? -9.889 -1.301 -1.612 1.00 98.00 149 PHE A CA 1
ATOM 1174 C C . PHE A 1 149 ? -8.555 -0.735 -2.097 1.00 98.00 149 PHE A C 1
ATOM 1176 O O . PHE A 1 149 ? -8.365 -0.549 -3.299 1.00 98.00 149 PHE A O 1
ATOM 1183 N N . ILE A 1 150 ? -7.630 -0.515 -1.170 1.00 98.38 150 ILE A N 1
ATOM 1184 C CA . ILE A 1 150 ? -6.256 -0.106 -1.439 1.00 98.38 150 ILE A CA 1
ATOM 1185 C C . ILE A 1 150 ? -5.348 -1.261 -1.032 1.00 98.38 150 ILE A C 1
ATOM 1187 O O . ILE A 1 150 ? -5.237 -1.587 0.150 1.00 98.38 150 ILE A O 1
ATOM 1191 N N . VAL A 1 151 ? -4.694 -1.869 -2.009 1.00 98.56 151 VAL A N 1
ATOM 1192 C CA . VAL A 1 151 ? -3.583 -2.791 -1.781 1.00 98.56 151 VAL A CA 1
ATOM 1193 C C . VAL A 1 151 ? -2.295 -2.018 -2.007 1.00 98.56 151 VAL A C 1
ATOM 1195 O O . VAL A 1 151 ? -2.238 -1.223 -2.941 1.00 98.56 151 VAL A O 1
ATOM 1198 N N . SER A 1 152 ? -1.294 -2.154 -1.140 1.00 97.69 152 SER A N 1
ATOM 1199 C CA . SER A 1 152 ? -0.050 -1.402 -1.308 1.00 97.69 152 SER A CA 1
ATOM 1200 C C . SER A 1 152 ? 1.175 -2.132 -0.781 1.00 97.69 152 SER A C 1
ATOM 1202 O O . SER A 1 152 ? 1.179 -2.588 0.358 1.00 97.69 152 SER A O 1
ATOM 1204 N N . GLU A 1 153 ? 2.241 -2.159 -1.574 1.00 96.56 153 GLU A N 1
ATOM 1205 C CA . GLU A 1 153 ? 3.544 -2.691 -1.169 1.00 96.56 153 GLU A CA 1
ATOM 1206 C C . GLU A 1 153 ? 4.715 -1.870 -1.739 1.00 96.56 153 GLU A C 1
ATOM 1208 O O . GLU A 1 153 ? 4.546 -0.867 -2.439 1.00 96.56 153 GLU A O 1
ATOM 1213 N N . GLY A 1 154 ? 5.932 -2.255 -1.355 1.00 95.56 154 GLY A N 1
ATOM 1214 C CA . GLY A 1 154 ? 7.161 -1.495 -1.568 1.00 95.56 154 GLY A CA 1
ATOM 1215 C C . GLY A 1 154 ? 7.594 -0.725 -0.322 1.00 95.56 154 GLY A C 1
ATOM 1216 O O . GLY A 1 154 ? 6.921 -0.717 0.702 1.00 95.56 154 GLY A O 1
ATOM 1217 N N . ALA A 1 155 ? 8.741 -0.055 -0.395 1.00 93.88 155 ALA A N 1
ATOM 1218 C CA . ALA A 1 155 ? 9.272 0.688 0.745 1.00 93.88 155 ALA A CA 1
ATOM 1219 C C . ALA A 1 155 ? 8.720 2.121 0.807 1.00 93.88 155 ALA A C 1
ATOM 1221 O O . ALA A 1 155 ? 7.828 2.433 1.596 1.00 93.88 155 ALA A O 1
ATOM 1222 N N . ASN A 1 156 ? 9.236 3.015 -0.040 1.00 94.62 156 ASN A N 1
ATOM 1223 C CA . ASN A 1 156 ? 8.773 4.403 -0.096 1.00 94.62 156 ASN A CA 1
ATOM 1224 C C . ASN A 1 156 ? 7.335 4.496 -0.612 1.00 94.62 156 ASN A C 1
ATOM 1226 O O . ASN A 1 156 ? 6.544 5.241 -0.035 1.00 94.62 156 ASN A O 1
ATOM 1230 N N . THR A 1 157 ? 6.975 3.678 -1.605 1.00 97.31 157 THR A N 1
ATOM 1231 C CA . THR A 1 157 ? 5.606 3.561 -2.117 1.00 97.31 157 THR A CA 1
ATOM 1232 C C . THR A 1 157 ? 4.597 3.292 -1.005 1.00 97.31 157 THR A C 1
ATOM 1234 O O . THR A 1 157 ? 3.663 4.072 -0.831 1.00 97.31 157 THR A O 1
ATOM 1237 N N . MET A 1 158 ? 4.807 2.243 -0.204 1.00 95.25 158 MET A N 1
ATOM 1238 C CA . MET A 1 158 ? 3.879 1.867 0.862 1.00 95.25 158 MET A CA 1
ATOM 1239 C C . MET A 1 158 ? 3.864 2.886 2.000 1.00 95.25 158 MET A C 1
ATOM 1241 O O . MET A 1 158 ? 2.791 3.274 2.460 1.00 95.25 158 MET A O 1
ATOM 1245 N N . ASP A 1 159 ? 5.032 3.332 2.468 1.00 92.31 159 ASP A N 1
ATOM 1246 C CA . ASP A 1 159 ? 5.108 4.183 3.656 1.00 92.31 159 ASP A CA 1
ATOM 1247 C C . ASP A 1 159 ? 4.650 5.613 3.388 1.00 92.31 159 ASP A C 1
ATOM 1249 O O . ASP A 1 159 ? 3.905 6.173 4.191 1.00 92.31 159 ASP A O 1
ATOM 1253 N N . ILE A 1 160 ? 5.037 6.201 2.254 1.00 93.94 160 ILE A N 1
ATOM 1254 C CA . ILE A 1 160 ? 4.521 7.513 1.851 1.00 93.94 160 ILE A CA 1
ATOM 1255 C C . ILE A 1 160 ? 3.049 7.365 1.464 1.00 93.94 160 ILE A C 1
ATOM 1257 O O . ILE A 1 160 ? 2.219 8.147 1.937 1.00 93.94 160 ILE A O 1
ATOM 1261 N N . GLY A 1 161 ? 2.706 6.323 0.701 1.00 95.12 161 GLY A N 1
ATOM 1262 C CA . GLY A 1 161 ? 1.336 6.010 0.308 1.00 95.12 161 GLY A CA 1
ATOM 1263 C C . GLY A 1 161 ? 0.397 5.914 1.508 1.00 95.12 161 GLY A C 1
ATOM 1264 O O . GLY A 1 161 ? -0.648 6.547 1.500 1.00 95.12 161 GLY A O 1
ATOM 1265 N N . ARG A 1 162 ? 0.786 5.245 2.599 1.00 93.69 162 ARG A N 1
ATOM 1266 C CA . ARG A 1 162 ? -0.013 5.134 3.836 1.00 93.69 162 ARG A CA 1
ATOM 1267 C C . ARG A 1 162 ? -0.300 6.478 4.513 1.00 93.69 162 ARG A C 1
ATOM 1269 O O . ARG A 1 162 ? -1.281 6.596 5.239 1.00 93.69 162 ARG A O 1
ATOM 1276 N N . THR A 1 163 ? 0.543 7.489 4.301 1.00 89.94 163 THR A N 1
ATOM 1277 C CA . THR A 1 163 ? 0.327 8.836 4.863 1.00 89.94 163 THR A CA 1
ATOM 1278 C C . THR A 1 163 ? -0.574 9.716 3.997 1.00 89.94 163 THR A C 1
ATOM 1280 O O . THR A 1 163 ? -1.158 10.667 4.515 1.00 89.94 163 THR A O 1
ATOM 1283 N N . VAL A 1 164 ? -0.697 9.409 2.701 1.00 92.50 164 VAL A N 1
ATOM 1284 C CA . VAL A 1 164 ? -1.422 10.235 1.721 1.00 92.50 164 VAL A CA 1
ATOM 1285 C C . VAL A 1 164 ? -2.732 9.573 1.288 1.00 92.50 164 VAL A C 1
ATOM 1287 O O . VAL A 1 164 ? -3.775 10.221 1.337 1.00 92.50 164 VAL A O 1
ATOM 1290 N N . LEU A 1 165 ? -2.690 8.288 0.935 1.00 95.00 165 LEU A N 1
ATOM 1291 C CA . LEU A 1 165 ? -3.826 7.487 0.485 1.00 95.00 165 LEU A CA 1
ATOM 1292 C C . LEU A 1 165 ? -4.706 7.081 1.676 1.00 95.00 165 LEU A C 1
ATOM 1294 O O . LEU A 1 165 ? -4.365 6.186 2.451 1.00 95.00 165 LEU A O 1
ATOM 1298 N N . GLN A 1 166 ? -5.842 7.755 1.823 1.00 93.38 166 GLN A N 1
ATOM 1299 C CA . GLN A 1 166 ? -6.765 7.592 2.940 1.00 93.38 166 GLN A CA 1
ATOM 1300 C C . GLN A 1 166 ? -7.726 6.426 2.699 1.00 93.38 166 GLN A C 1
ATOM 1302 O O . GLN A 1 166 ? -8.444 6.396 1.700 1.00 93.38 166 GLN A O 1
ATOM 1307 N N . ASN A 1 167 ? -7.817 5.508 3.663 1.00 91.50 167 ASN A N 1
ATOM 1308 C CA . ASN A 1 167 ? -8.871 4.499 3.715 1.00 91.50 167 ASN A CA 1
ATOM 1309 C C . ASN A 1 167 ? -9.967 4.934 4.701 1.00 91.50 167 ASN A C 1
ATOM 1311 O O . ASN A 1 167 ? -9.694 5.235 5.860 1.00 91.50 167 ASN A O 1
ATOM 1315 N N . TYR A 1 168 ? -11.224 4.943 4.256 1.00 92.88 168 TYR A N 1
ATOM 1316 C CA . TYR A 1 168 ? -12.350 5.398 5.085 1.00 92.88 168 TYR A CA 1
ATOM 1317 C C . TYR A 1 168 ? -13.174 4.259 5.687 1.00 92.88 168 TYR A C 1
ATOM 1319 O O . TYR A 1 168 ? -13.985 4.495 6.579 1.00 92.88 168 TYR A O 1
ATOM 1327 N N . LEU A 1 169 ? -12.974 3.032 5.203 1.00 94.81 169 LEU A N 1
ATOM 1328 C CA . LEU A 1 169 ? -13.711 1.852 5.636 1.00 94.81 169 LEU A CA 1
ATOM 1329 C C . LEU A 1 169 ? -12.771 0.814 6.272 1.00 94.81 169 LEU A C 1
ATOM 1331 O O . LEU A 1 169 ? -11.619 0.670 5.844 1.00 94.81 169 LEU A O 1
ATOM 1335 N N . PRO A 1 170 ? -13.245 0.056 7.280 1.00 92.31 170 PRO A N 1
ATOM 1336 C CA . PRO A 1 170 ? -12.467 -1.026 7.874 1.00 92.31 170 PRO A CA 1
ATOM 1337 C C . PRO A 1 170 ? -12.222 -2.131 6.845 1.00 92.31 170 PRO A C 1
ATOM 1339 O O . PRO A 1 170 ? -13.088 -2.406 6.013 1.00 92.31 170 PRO A O 1
ATOM 1342 N N . ARG A 1 171 ? -11.064 -2.799 6.920 1.00 94.62 171 ARG A N 1
ATOM 1343 C CA . ARG A 1 171 ? -10.681 -3.907 6.017 1.00 94.62 171 ARG A CA 1
ATOM 1344 C C . ARG A 1 171 ? -10.625 -3.532 4.524 1.00 94.62 171 ARG A C 1
ATOM 1346 O O . ARG A 1 171 ? -10.755 -4.404 3.676 1.00 94.62 171 ARG A O 1
ATOM 1353 N N . HIS A 1 172 ? -10.452 -2.248 4.202 1.00 95.88 172 HIS A N 1
ATOM 1354 C CA . HIS A 1 172 ? -10.265 -1.765 2.823 1.00 95.88 172 HIS A CA 1
ATOM 1355 C C . HIS A 1 172 ? -8.810 -1.394 2.516 1.00 95.88 172 HIS A C 1
ATOM 1357 O O . HIS A 1 172 ? -8.527 -0.850 1.456 1.00 95.88 172 HIS A O 1
ATOM 1363 N N . ARG A 1 173 ? -7.877 -1.686 3.426 1.00 97.75 173 ARG A N 1
ATOM 1364 C CA . ARG A 1 173 ? -6.443 -1.563 3.183 1.00 97.75 173 ARG A CA 1
ATOM 1365 C C . ARG A 1 173 ? -5.777 -2.909 3.432 1.00 97.75 173 ARG A C 1
ATOM 1367 O O . ARG A 1 173 ? -5.988 -3.484 4.498 1.00 97.75 173 ARG A O 1
ATOM 1374 N N . LEU A 1 174 ? -4.995 -3.377 2.466 1.00 98.12 174 LEU A N 1
ATOM 1375 C CA . LEU A 1 174 ? -4.106 -4.528 2.603 1.00 98.12 174 LEU A CA 1
ATOM 1376 C C . LEU A 1 174 ? -2.692 -4.083 2.226 1.00 98.12 174 LEU A C 1
ATOM 1378 O O . LEU A 1 174 ? -2.515 -3.357 1.250 1.00 98.12 174 LEU A O 1
ATOM 1382 N N . ASP A 1 175 ? -1.691 -4.474 3.000 1.00 97.19 175 ASP A N 1
ATOM 1383 C CA . ASP A 1 175 ? -0.292 -4.182 2.696 1.00 97.19 175 ASP A CA 1
ATOM 1384 C C . ASP A 1 175 ? 0.623 -5.312 3.179 1.00 97.19 175 ASP A C 1
ATOM 1386 O O . ASP A 1 175 ? 0.145 -6.371 3.592 1.00 97.19 175 ASP A O 1
ATOM 1390 N N . ALA A 1 176 ? 1.937 -5.102 3.089 1.00 91.75 176 ALA A N 1
ATOM 1391 C CA . ALA A 1 176 ? 2.972 -6.092 3.390 1.00 91.75 176 ALA A CA 1
ATOM 1392 C C . ALA A 1 176 ? 2.933 -6.650 4.834 1.00 91.75 176 ALA A C 1
ATOM 1394 O O . ALA A 1 176 ? 3.614 -7.635 5.139 1.00 91.75 176 ALA A O 1
ATOM 1395 N N . GLY A 1 177 ? 2.134 -6.044 5.720 1.00 90.19 177 GLY A N 1
ATOM 1396 C CA . GLY A 1 177 ? 1.790 -6.591 7.027 1.00 90.19 177 GLY A CA 1
ATOM 1397 C C . GLY A 1 177 ? 2.986 -6.793 7.958 1.00 90.19 177 GLY A C 1
ATOM 1398 O O . GLY A 1 177 ? 4.010 -6.117 7.861 1.00 90.19 177 GLY A O 1
ATOM 1399 N N . SER A 1 178 ? 2.843 -7.735 8.892 1.00 82.62 178 SER A N 1
ATOM 1400 C CA . SER A 1 178 ? 3.765 -7.919 10.022 1.00 82.62 178 SER A CA 1
ATOM 1401 C C . SER A 1 178 ? 5.196 -8.289 9.626 1.00 82.62 178 SER A C 1
ATOM 1403 O O . SER A 1 178 ? 6.129 -7.925 10.336 1.00 82.62 178 SER A O 1
ATOM 1405 N N . PHE A 1 179 ? 5.384 -8.994 8.507 1.00 85.38 179 PHE A N 1
ATOM 1406 C CA . PHE A 1 179 ? 6.711 -9.384 8.013 1.00 85.38 179 PHE A CA 1
ATOM 1407 C C . PHE A 1 179 ? 7.263 -8.458 6.931 1.00 85.38 179 PHE A C 1
ATOM 1409 O O . PHE A 1 179 ? 8.379 -8.683 6.470 1.00 85.38 179 PHE A O 1
ATOM 1416 N N . GLY A 1 180 ? 6.518 -7.424 6.523 1.00 90.44 180 GLY A N 1
ATOM 1417 C CA . GLY A 1 180 ? 6.956 -6.537 5.447 1.00 90.44 180 GLY A CA 1
ATOM 1418 C C . GLY A 1 180 ? 7.270 -7.306 4.159 1.00 90.44 180 GLY A C 1
ATOM 1419 O O . GLY A 1 180 ? 8.245 -6.996 3.481 1.00 90.44 180 GLY A O 1
ATOM 1420 N N . THR A 1 181 ? 6.491 -8.347 3.853 1.00 93.06 181 THR A N 1
ATOM 1421 C CA . THR A 1 181 ? 6.747 -9.251 2.726 1.00 93.06 181 THR A CA 1
ATOM 1422 C C . THR A 1 181 ? 6.449 -8.562 1.397 1.00 93.06 181 THR A C 1
ATOM 1424 O O . THR A 1 181 ? 5.343 -8.071 1.195 1.00 93.06 181 THR A O 1
ATOM 1427 N N . MET A 1 182 ? 7.425 -8.540 0.485 1.00 96.44 182 MET A N 1
ATOM 1428 C CA . MET A 1 182 ? 7.230 -8.067 -0.892 1.00 96.44 182 MET A CA 1
ATOM 1429 C C . MET A 1 182 ? 6.686 -9.203 -1.766 1.00 96.44 182 MET A C 1
ATOM 1431 O O . MET A 1 182 ? 7.116 -10.348 -1.611 1.00 96.44 182 MET A O 1
ATOM 1435 N N . GLY A 1 183 ? 5.761 -8.896 -2.680 1.00 96.69 183 GLY A N 1
ATOM 1436 C CA . GLY A 1 183 ? 5.133 -9.871 -3.576 1.00 96.69 183 GLY A CA 1
ATOM 1437 C C . GLY A 1 183 ? 3.763 -10.369 -3.126 1.00 96.69 183 GLY A C 1
ATOM 1438 O O . GLY A 1 183 ? 3.216 -11.282 -3.741 1.00 96.69 183 GLY A O 1
ATOM 1439 N N . VAL A 1 184 ? 3.188 -9.785 -2.074 1.00 97.69 184 VAL A N 1
ATOM 1440 C CA . VAL A 1 184 ? 1.814 -10.098 -1.649 1.00 97.69 184 VAL A CA 1
ATOM 1441 C C . VAL A 1 184 ? 0.778 -9.266 -2.412 1.00 97.69 184 VAL A C 1
ATOM 1443 O O . VAL A 1 184 ? -0.393 -9.647 -2.453 1.00 97.69 184 VAL A O 1
ATOM 1446 N N . GLY A 1 185 ? 1.205 -8.161 -3.036 1.00 98.31 185 GLY A N 1
ATOM 1447 C CA . GLY A 1 185 ? 0.372 -7.134 -3.661 1.00 98.31 185 GLY A CA 1
ATOM 1448 C C . GLY A 1 185 ? -0.672 -7.686 -4.625 1.00 98.31 185 GLY A C 1
ATOM 1449 O O . GLY A 1 185 ? -1.872 -7.651 -4.335 1.00 98.31 185 GLY A O 1
ATOM 1450 N N . LEU A 1 186 ? -0.253 -8.258 -5.756 1.00 98.69 186 LEU A N 1
ATOM 1451 C CA . LEU A 1 186 ? -1.210 -8.698 -6.778 1.00 98.69 186 LEU A CA 1
ATOM 1452 C C . LEU A 1 186 ? -2.107 -9.844 -6.289 1.00 98.69 186 LEU A C 1
ATOM 1454 O O . LEU A 1 186 ? -3.301 -9.851 -6.595 1.00 98.69 186 LEU A O 1
ATOM 1458 N N . GLY A 1 187 ? -1.585 -10.763 -5.471 1.00 98.69 187 GLY A N 1
ATOM 1459 C CA . GLY A 1 187 ? -2.385 -11.824 -4.851 1.00 98.69 187 GLY A CA 1
ATOM 1460 C C . GLY A 1 187 ? -3.486 -11.270 -3.938 1.00 98.69 187 GLY A C 1
ATOM 1461 O O . GLY A 1 187 ? -4.648 -11.676 -4.032 1.00 98.69 187 GLY A O 1
ATOM 1462 N N . PHE A 1 188 ? -3.158 -10.283 -3.100 1.00 98.75 188 PHE A N 1
ATOM 1463 C CA . PHE A 1 188 ? -4.135 -9.585 -2.261 1.00 98.75 188 PHE A CA 1
ATOM 1464 C C . PHE A 1 188 ? -5.137 -8.780 -3.090 1.00 98.75 188 PHE A C 1
ATOM 1466 O O . PHE A 1 188 ? -6.321 -8.764 -2.752 1.00 98.75 188 PHE A O 1
ATOM 1473 N N . ALA A 1 189 ? -4.712 -8.160 -4.193 1.00 98.75 189 ALA A N 1
ATOM 1474 C CA . ALA A 1 189 ? -5.611 -7.436 -5.088 1.00 98.75 189 ALA A CA 1
ATOM 1475 C C . ALA A 1 189 ? -6.599 -8.364 -5.801 1.00 98.75 189 ALA A C 1
ATOM 1477 O O . ALA A 1 189 ? -7.785 -8.038 -5.884 1.00 98.75 189 ALA A O 1
ATOM 1478 N N . ILE A 1 190 ? -6.151 -9.541 -6.247 1.00 98.75 190 ILE A N 1
ATOM 1479 C CA . ILE A 1 190 ? -7.019 -10.587 -6.803 1.00 98.75 190 ILE A CA 1
ATOM 1480 C C . ILE A 1 190 ? -8.059 -11.010 -5.762 1.00 98.75 190 ILE A C 1
ATOM 1482 O O . ILE A 1 190 ? -9.258 -10.977 -6.045 1.00 98.75 190 ILE A O 1
ATOM 1486 N N . ALA A 1 191 ? -7.629 -11.340 -4.541 1.00 98.38 191 ALA A N 1
ATOM 1487 C CA . ALA A 1 191 ? -8.538 -11.737 -3.468 1.00 98.38 191 ALA A CA 1
ATOM 1488 C C . ALA A 1 191 ? -9.549 -10.626 -3.129 1.00 98.38 191 ALA A C 1
ATOM 1490 O O . ALA A 1 191 ? -10.751 -10.884 -3.035 1.00 98.38 191 ALA A O 1
ATOM 1491 N N . ALA A 1 192 ? -9.087 -9.378 -3.010 1.00 98.19 192 ALA A N 1
ATOM 1492 C CA . ALA A 1 192 ? -9.945 -8.224 -2.766 1.00 98.19 192 ALA A CA 1
ATOM 1493 C C . ALA A 1 192 ? -10.958 -8.011 -3.900 1.00 98.19 192 ALA A C 1
ATOM 1495 O O . ALA A 1 192 ? -12.117 -7.714 -3.624 1.00 98.19 192 ALA A O 1
ATOM 1496 N N . ALA A 1 193 ? -10.563 -8.205 -5.161 1.00 97.81 193 ALA A N 1
ATOM 1497 C CA . ALA A 1 193 ? -11.451 -8.048 -6.310 1.00 97.81 193 ALA A CA 1
ATOM 1498 C C . ALA A 1 193 ? -12.529 -9.135 -6.365 1.00 97.81 193 ALA A C 1
ATOM 1500 O O . ALA A 1 193 ? -13.684 -8.830 -6.660 1.00 97.81 193 ALA A O 1
ATOM 1501 N N . VAL A 1 194 ? -12.184 -10.380 -6.025 1.00 97.31 194 VAL A N 1
ATOM 1502 C CA . VAL A 1 194 ? -13.160 -11.473 -5.894 1.00 97.31 194 VAL A CA 1
ATOM 1503 C C . VAL A 1 194 ? -14.149 -11.171 -4.763 1.00 97.31 194 VAL A C 1
ATOM 1505 O O . VAL A 1 194 ? -15.359 -11.218 -4.971 1.00 97.31 194 VAL A O 1
ATOM 1508 N N . VAL A 1 195 ? -13.663 -10.747 -3.592 1.00 96.12 195 VAL A N 1
ATOM 1509 C CA . VAL A 1 195 ? -14.531 -10.358 -2.466 1.00 96.12 195 VAL A CA 1
ATOM 1510 C C . VAL A 1 195 ? -15.415 -9.159 -2.817 1.00 96.12 195 VAL A C 1
ATOM 1512 O O . VAL A 1 195 ? -16.595 -9.146 -2.462 1.00 96.12 195 VAL A O 1
ATOM 1515 N N . ALA A 1 196 ? -14.872 -8.154 -3.507 1.00 95.00 196 ALA A N 1
ATOM 1516 C CA . ALA A 1 196 ? 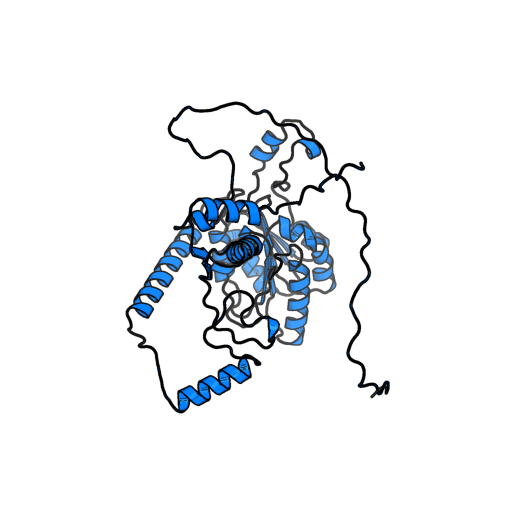-15.628 -6.997 -3.966 1.00 95.00 196 ALA A CA 1
ATOM 1517 C C . ALA A 1 196 ? -16.737 -7.426 -4.931 1.00 95.00 196 ALA A C 1
ATOM 1519 O O . ALA A 1 196 ? -17.884 -7.035 -4.741 1.00 95.00 196 ALA A O 1
ATOM 1520 N N . LYS A 1 197 ? -16.435 -8.290 -5.904 1.00 93.12 197 LYS A N 1
ATOM 1521 C CA . LYS A 1 197 ? -17.425 -8.827 -6.844 1.00 93.12 197 LYS A CA 1
ATOM 1522 C C . LYS A 1 197 ? -18.583 -9.532 -6.131 1.00 93.12 197 LYS A C 1
ATOM 1524 O O . LYS A 1 197 ? -19.728 -9.307 -6.506 1.00 93.12 197 LYS A O 1
ATOM 1529 N N . ASP A 1 198 ? -18.297 -10.325 -5.102 1.00 93.00 198 ASP A N 1
ATOM 1530 C CA . ASP A 1 198 ? -19.318 -11.133 -4.425 1.00 93.00 198 ASP A CA 1
ATOM 1531 C C . ASP A 1 198 ? -20.107 -10.350 -3.366 1.00 93.00 198 ASP A C 1
ATOM 1533 O O . ASP A 1 198 ? -21.313 -10.537 -3.212 1.00 93.00 198 ASP A O 1
ATOM 1537 N N . ARG A 1 199 ? -19.435 -9.484 -2.598 1.00 92.69 199 ARG A N 1
ATOM 1538 C CA . ARG A 1 199 ? -20.008 -8.849 -1.394 1.00 92.69 199 ARG A CA 1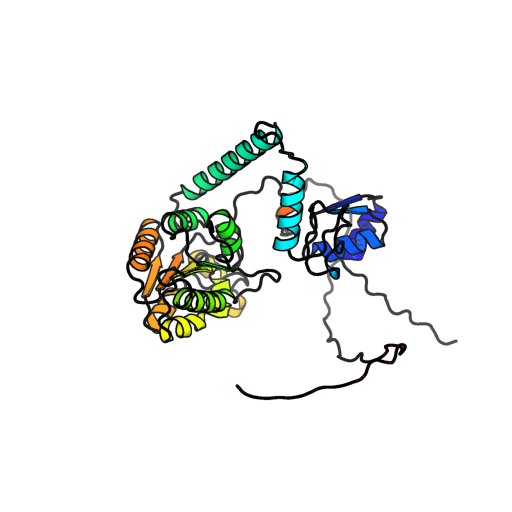
ATOM 1539 C C . ARG A 1 199 ? -20.237 -7.352 -1.522 1.00 92.69 199 ARG A C 1
ATOM 1541 O O . ARG A 1 199 ? -20.914 -6.761 -0.682 1.00 92.69 199 ARG A O 1
ATOM 1548 N N . SER A 1 200 ? -19.621 -6.693 -2.494 1.00 89.19 200 SER A N 1
ATOM 1549 C CA . SER A 1 200 ? -19.768 -5.251 -2.706 1.00 89.19 200 SER A CA 1
ATOM 1550 C C . SER A 1 200 ? -19.602 -4.878 -4.187 1.00 89.19 200 SER A C 1
ATOM 1552 O O . SER A 1 200 ? -18.649 -4.163 -4.524 1.00 89.19 200 SER A O 1
ATOM 1554 N N . PRO A 1 201 ? -20.494 -5.369 -5.076 1.00 86.69 201 PRO A N 1
ATOM 1555 C CA . PRO A 1 201 ? -20.380 -5.130 -6.510 1.00 86.69 201 PRO A CA 1
ATOM 1556 C C . PRO A 1 201 ? -20.235 -3.638 -6.821 1.00 86.69 201 PRO A C 1
ATOM 1558 O O . PRO A 1 201 ? -20.945 -2.806 -6.260 1.00 86.69 201 PRO A O 1
ATOM 1561 N N . GLY A 1 202 ? -19.306 -3.299 -7.714 1.00 85.12 202 GLY A N 1
ATOM 1562 C CA . GLY A 1 202 ? -19.019 -1.916 -8.108 1.00 85.12 202 GLY A CA 1
ATOM 1563 C C . GLY A 1 202 ? -17.898 -1.237 -7.316 1.00 85.12 202 GLY A C 1
ATOM 1564 O O . GLY A 1 202 ? -17.340 -0.254 -7.805 1.00 85.12 202 GLY A O 1
ATOM 1565 N N . LYS A 1 203 ? -17.488 -1.770 -6.155 1.00 93.31 203 LYS A N 1
ATOM 1566 C CA . LYS A 1 203 ? -16.295 -1.262 -5.461 1.00 93.31 203 LYS A CA 1
ATOM 1567 C C . LYS A 1 203 ? -15.035 -1.522 -6.276 1.00 93.31 203 LYS A C 1
ATOM 1569 O O . LYS A 1 203 ? -14.828 -2.618 -6.798 1.00 93.31 203 LYS A O 1
ATOM 1574 N N . ARG A 1 204 ? -14.171 -0.509 -6.357 1.00 95.69 204 ARG A N 1
ATOM 1575 C CA . ARG A 1 204 ? -12.893 -0.595 -7.074 1.00 95.69 204 ARG A CA 1
ATOM 1576 C C . ARG A 1 204 ? -11.798 -1.158 -6.174 1.00 95.69 204 ARG A C 1
ATOM 1578 O O . ARG A 1 204 ? -11.797 -0.921 -4.967 1.00 95.69 204 ARG A O 1
ATOM 1585 N N . VAL A 1 205 ? -10.852 -1.864 -6.785 1.00 98.19 205 VAL A N 1
ATOM 1586 C CA . VAL A 1 205 ? -9.599 -2.287 -6.151 1.00 98.19 205 VAL A CA 1
ATOM 1587 C C . VAL A 1 205 ? -8.460 -1.548 -6.831 1.00 98.19 205 VAL A C 1
ATOM 1589 O O . VAL A 1 205 ? -8.336 -1.600 -8.056 1.00 98.19 205 VAL A O 1
ATOM 1592 N N . VAL A 1 206 ? -7.650 -0.859 -6.036 1.00 98.44 206 VAL A N 1
ATOM 1593 C CA . VAL A 1 206 ? -6.458 -0.146 -6.492 1.00 98.44 206 VAL A CA 1
ATOM 1594 C C . VAL A 1 206 ? -5.239 -0.760 -5.821 1.00 98.44 206 VAL A C 1
ATOM 1596 O O . VAL A 1 206 ? -5.158 -0.796 -4.596 1.00 98.44 206 VAL A O 1
ATOM 1599 N N . CYS A 1 207 ? -4.315 -1.268 -6.629 1.00 98.69 207 CYS A N 1
ATOM 1600 C CA . CYS A 1 207 ? -3.089 -1.933 -6.201 1.00 98.69 207 CYS A CA 1
ATOM 1601 C C . CYS A 1 207 ? -1.914 -0.988 -6.451 1.00 98.69 207 CYS A C 1
ATOM 1603 O O . CYS A 1 207 ? -1.690 -0.605 -7.593 1.00 98.69 207 CYS A O 1
ATOM 1605 N N . VAL A 1 208 ? -1.213 -0.560 -5.405 1.00 98.75 208 VAL A N 1
ATOM 1606 C CA . VAL A 1 208 ? -0.186 0.486 -5.456 1.00 98.75 208 VAL A CA 1
ATOM 1607 C C . VAL A 1 208 ? 1.172 -0.108 -5.110 1.00 98.75 208 VAL A C 1
ATOM 1609 O O . VAL A 1 208 ? 1.488 -0.356 -3.947 1.00 98.75 208 VAL A O 1
ATOM 1612 N N . GLU A 1 209 ? 1.978 -0.284 -6.141 1.00 98.88 209 GLU A N 1
ATOM 1613 C CA . GLU A 1 209 ? 3.168 -1.121 -6.157 1.00 98.88 209 GLU A CA 1
ATOM 1614 C C . GLU A 1 209 ? 4.422 -0.267 -6.333 1.00 98.88 209 GLU A C 1
ATOM 1616 O O . GLU A 1 209 ? 4.452 0.624 -7.178 1.00 98.88 209 GLU A O 1
ATOM 1621 N N . GLY A 1 210 ? 5.480 -0.509 -5.557 1.00 98.69 210 GLY A N 1
ATOM 1622 C CA . GLY A 1 210 ? 6.820 -0.099 -5.992 1.00 98.69 210 GLY A CA 1
ATOM 1623 C C . GLY A 1 210 ? 7.279 -0.996 -7.141 1.00 98.69 210 GLY A C 1
ATOM 1624 O O . GLY A 1 210 ? 6.952 -2.179 -7.143 1.00 98.69 210 GLY A O 1
ATOM 1625 N N . ASP A 1 211 ? 8.045 -0.474 -8.093 1.00 98.56 211 ASP A N 1
ATOM 1626 C CA . ASP A 1 211 ? 8.592 -1.243 -9.225 1.00 98.56 211 ASP A CA 1
ATOM 1627 C C . ASP A 1 211 ? 9.322 -2.541 -8.818 1.00 98.56 211 ASP A C 1
ATOM 1629 O O . ASP A 1 211 ? 9.102 -3.597 -9.414 1.00 98.56 211 ASP A O 1
ATOM 1633 N N . SER A 1 212 ? 10.123 -2.504 -7.752 1.00 98.38 212 SER A N 1
ATOM 1634 C CA . SER A 1 212 ? 10.764 -3.692 -7.186 1.00 98.38 212 SER A CA 1
ATOM 1635 C C . SER A 1 212 ? 9.755 -4.678 -6.600 1.00 98.38 212 SER A C 1
ATOM 1637 O O . SER A 1 212 ? 9.897 -5.879 -6.818 1.00 98.38 212 SER A O 1
ATOM 1639 N N . ALA A 1 213 ? 8.744 -4.188 -5.878 1.00 98.50 213 ALA A N 1
ATOM 1640 C CA . ALA A 1 213 ? 7.737 -5.028 -5.231 1.00 98.50 213 ALA A CA 1
ATOM 1641 C C . ALA A 1 213 ? 6.860 -5.738 -6.276 1.00 98.50 213 ALA A C 1
ATOM 1643 O O . ALA A 1 213 ? 6.744 -6.965 -6.253 1.00 98.50 213 ALA A O 1
ATOM 1644 N N . PHE A 1 214 ? 6.433 -4.993 -7.303 1.00 98.81 214 PHE A N 1
ATOM 1645 C CA . PHE A 1 214 ? 5.750 -5.527 -8.479 1.00 98.81 214 PHE A CA 1
ATOM 1646 C C . PHE A 1 214 ? 6.507 -6.710 -9.098 1.00 98.81 214 PHE A C 1
ATOM 1648 O O . PHE A 1 214 ? 5.892 -7.697 -9.492 1.00 98.81 214 PHE A O 1
ATOM 1655 N N . GLY A 1 215 ? 7.842 -6.657 -9.144 1.00 98.31 215 GLY A N 1
ATOM 1656 C CA . GLY A 1 215 ? 8.674 -7.727 -9.698 1.00 98.31 215 GLY A CA 1
ATOM 1657 C C . GLY A 1 215 ? 8.476 -9.107 -9.054 1.00 98.31 215 GLY A C 1
ATOM 1658 O O . GLY A 1 215 ? 8.680 -10.114 -9.727 1.00 98.31 215 GLY A O 1
ATOM 1659 N N . PHE A 1 216 ? 8.037 -9.182 -7.793 1.00 98.69 216 PHE A N 1
ATOM 1660 C CA . PHE A 1 216 ? 7.830 -10.455 -7.090 1.00 98.69 216 PHE A CA 1
ATOM 1661 C C . PHE A 1 216 ? 6.538 -11.172 -7.498 1.00 98.69 216 PHE A C 1
ATOM 1663 O O . PHE A 1 216 ? 6.482 -12.399 -7.439 1.00 98.69 216 PHE A O 1
ATOM 1670 N N . SER A 1 217 ? 5.503 -10.428 -7.902 1.00 98.62 217 SER A N 1
ATOM 1671 C CA . SER A 1 217 ? 4.183 -10.990 -8.231 1.00 98.62 217 SER A CA 1
ATOM 1672 C C . SER A 1 217 ? 3.635 -10.560 -9.597 1.00 98.62 217 SER A C 1
ATOM 1674 O O . SER A 1 217 ? 2.529 -10.941 -9.964 1.00 98.62 217 SER A O 1
ATOM 1676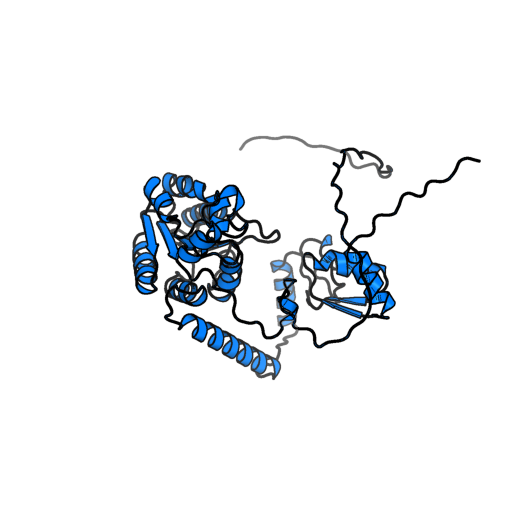 N N . GLY A 1 218 ? 4.410 -9.827 -10.402 1.00 98.38 218 GLY A N 1
ATOM 1677 C CA . GLY A 1 218 ? 3.963 -9.183 -11.643 1.00 98.38 218 GLY A CA 1
ATOM 1678 C C . GLY A 1 218 ? 3.432 -10.123 -12.730 1.00 98.38 218 GLY A C 1
ATOM 1679 O O . GLY A 1 218 ? 2.656 -9.695 -13.582 1.00 98.38 218 GLY A O 1
ATOM 1680 N N . MET A 1 219 ? 3.773 -11.415 -12.694 1.00 98.69 219 MET A N 1
ATOM 1681 C CA . MET A 1 219 ? 3.182 -12.404 -13.606 1.00 98.69 219 MET A CA 1
ATOM 1682 C C . MET A 1 219 ? 1.700 -12.678 -13.323 1.00 98.69 219 MET A C 1
ATOM 1684 O O . MET A 1 219 ? 0.978 -13.086 -14.230 1.00 98.69 219 MET A O 1
ATOM 1688 N N . GLU A 1 220 ? 1.209 -12.360 -12.123 1.00 98.81 220 GLU A N 1
ATOM 1689 C CA . GLU A 1 220 ? -0.215 -12.445 -11.782 1.00 98.81 220 GLU A CA 1
ATOM 1690 C C . GLU A 1 220 ? -1.074 -11.423 -12.539 1.00 98.81 220 GLU A C 1
ATOM 1692 O O . GLU A 1 220 ? -2.301 -11.505 -12.515 1.00 98.81 220 GLU A O 1
ATOM 1697 N N . VAL A 1 221 ? -0.463 -10.495 -13.287 1.00 98.88 221 VAL A N 1
ATOM 1698 C CA . VAL A 1 221 ? -1.182 -9.689 -14.282 1.00 98.88 221 VAL A CA 1
ATOM 1699 C C . VAL A 1 221 ? -1.913 -10.582 -15.296 1.00 98.88 221 VAL A C 1
ATOM 1701 O O . VAL A 1 221 ? -3.031 -10.245 -15.692 1.00 98.88 221 VAL A O 1
ATOM 1704 N N . GLU A 1 222 ? -1.349 -11.740 -15.663 1.00 98.75 222 GLU A N 1
ATOM 1705 C CA . GLU A 1 222 ? -2.047 -12.746 -16.478 1.00 98.75 222 GLU A CA 1
ATOM 1706 C C . GLU A 1 222 ? -3.324 -13.219 -15.781 1.00 98.75 222 GLU A C 1
ATOM 1708 O O . GLU A 1 222 ? -4.399 -13.165 -16.376 1.00 98.75 222 GLU A O 1
ATOM 1713 N N . THR A 1 223 ? -3.231 -13.597 -14.502 1.00 98.88 223 THR A N 1
ATOM 1714 C CA . THR A 1 223 ? -4.366 -14.060 -13.695 1.00 98.88 223 THR A CA 1
ATOM 1715 C C . THR A 1 223 ? -5.459 -12.995 -13.607 1.00 98.88 223 THR A C 1
ATOM 1717 O O . THR A 1 223 ? -6.643 -13.292 -13.795 1.00 98.88 223 THR A O 1
ATOM 1720 N N . ILE A 1 224 ? -5.070 -11.739 -13.373 1.00 98.75 224 ILE A N 1
ATOM 1721 C CA . ILE A 1 224 ? -5.975 -10.585 -13.332 1.00 98.75 224 ILE A CA 1
ATOM 1722 C C . ILE A 1 224 ? -6.729 -10.436 -14.663 1.00 98.75 224 ILE A C 1
ATOM 1724 O O . ILE A 1 224 ? -7.949 -10.245 -14.659 1.00 98.75 224 ILE A O 1
ATOM 1728 N N . CYS A 1 225 ? -6.030 -10.568 -15.795 1.00 98.69 225 CYS A N 1
ATOM 1729 C CA . CYS A 1 225 ? -6.621 -10.484 -17.133 1.00 98.69 225 CYS A CA 1
ATOM 1730 C C . CYS A 1 225 ? -7.524 -11.677 -17.454 1.00 98.69 225 CYS A C 1
ATOM 1732 O O . CYS A 1 225 ? -8.653 -11.484 -17.903 1.00 98.69 225 CYS A O 1
ATOM 1734 N N . ARG A 1 226 ? -7.071 -12.904 -17.182 1.00 98.62 226 ARG A N 1
ATOM 1735 C CA . ARG A 1 226 ? -7.811 -14.143 -17.455 1.00 98.62 226 ARG A CA 1
ATOM 1736 C C . ARG A 1 226 ? -9.150 -14.197 -16.728 1.00 98.62 226 ARG A C 1
ATOM 1738 O O . ARG A 1 226 ? -10.135 -14.659 -17.298 1.00 98.62 226 ARG A O 1
ATOM 1745 N N . TYR A 1 227 ? -9.209 -13.694 -15.495 1.00 97.94 227 TYR A N 1
ATOM 1746 C CA . TYR A 1 227 ? -10.460 -13.575 -14.738 1.00 97.94 227 TYR A CA 1
ATOM 1747 C C . TYR A 1 227 ? -11.218 -12.262 -14.981 1.00 97.94 227 TYR A C 1
ATOM 1749 O O . TYR A 1 227 ? -12.292 -12.068 -14.408 1.00 97.94 227 TYR A O 1
ATOM 1757 N N . ASN A 1 228 ? -10.682 -11.374 -15.823 1.00 97.00 228 ASN A N 1
ATOM 1758 C CA . ASN A 1 228 ? -11.198 -10.037 -16.105 1.00 97.00 228 ASN A CA 1
ATOM 1759 C C . ASN A 1 228 ? -11.572 -9.258 -14.829 1.00 97.00 228 ASN A C 1
ATOM 1761 O O . ASN A 1 228 ? -12.674 -8.717 -14.704 1.00 97.00 228 ASN A O 1
ATOM 1765 N N . LEU A 1 229 ? -10.671 -9.254 -13.844 1.00 97.56 229 LEU A N 1
ATOM 1766 C CA . LEU A 1 229 ? -10.891 -8.557 -12.578 1.00 97.56 229 LEU A CA 1
ATOM 1767 C C . LEU A 1 229 ? -10.625 -7.056 -12.773 1.00 97.56 229 LEU A C 1
ATOM 1769 O O . LEU A 1 229 ? -9.546 -6.709 -13.242 1.00 97.56 229 LEU A O 1
ATOM 1773 N N . PRO A 1 230 ? -11.543 -6.144 -12.398 1.00 95.81 230 PRO A N 1
ATOM 1774 C CA . PRO A 1 230 ? -11.436 -4.710 -12.696 1.00 95.81 230 PRO A CA 1
ATOM 1775 C C . PRO A 1 230 ? -10.485 -3.959 -11.740 1.00 95.81 230 PRO A C 1
ATOM 1777 O O . PRO A 1 230 ? -10.851 -2.950 -11.123 1.00 95.81 230 PRO A O 1
ATOM 1780 N N . ILE A 1 231 ? -9.263 -4.475 -11.599 1.00 98.56 231 ILE A N 1
ATOM 1781 C CA . ILE A 1 231 ? -8.200 -3.944 -10.742 1.00 98.56 231 ILE A CA 1
ATOM 1782 C C . ILE A 1 231 ? -7.456 -2.828 -11.484 1.00 98.56 231 ILE A C 1
ATOM 1784 O O . ILE A 1 231 ? -7.132 -2.955 -12.666 1.00 98.56 231 ILE A O 1
ATOM 1788 N N . ILE A 1 232 ? -7.180 -1.741 -10.764 1.00 98.62 232 ILE A N 1
ATOM 1789 C CA . ILE A 1 232 ? -6.322 -0.636 -11.202 1.00 98.62 232 ILE A CA 1
ATOM 1790 C C . ILE A 1 232 ? -4.950 -0.836 -10.559 1.00 98.62 232 ILE A C 1
ATOM 1792 O O . ILE A 1 232 ? -4.809 -0.628 -9.356 1.00 98.62 232 ILE A O 1
ATOM 1796 N N . LEU A 1 233 ? -3.949 -1.256 -11.329 1.00 98.81 233 LEU A N 1
ATOM 1797 C CA . LEU A 1 233 ? -2.579 -1.404 -10.841 1.00 98.81 233 LEU A CA 1
ATOM 1798 C C . LEU A 1 233 ? -1.804 -0.115 -11.107 1.00 98.81 233 LEU A C 1
ATOM 1800 O O . LEU A 1 233 ? -1.764 0.364 -12.235 1.00 98.81 233 LEU A O 1
ATOM 1804 N N . LEU A 1 234 ? -1.182 0.441 -10.078 1.00 98.88 234 LEU A N 1
ATOM 1805 C CA . LEU A 1 234 ? -0.313 1.606 -10.147 1.00 98.88 234 LEU A CA 1
ATOM 1806 C C . LEU A 1 234 ? 1.100 1.144 -9.806 1.00 98.88 234 LEU A C 1
ATOM 1808 O O . LEU A 1 234 ? 1.357 0.796 -8.657 1.00 98.88 234 LEU A O 1
ATOM 1812 N N . VAL A 1 235 ? 2.004 1.148 -10.782 1.00 98.88 235 VAL A N 1
ATOM 1813 C CA . VAL A 1 235 ? 3.424 0.870 -10.540 1.00 98.88 235 VAL A CA 1
ATOM 1814 C C . VAL A 1 235 ? 4.143 2.202 -10.401 1.00 98.88 235 VAL A C 1
ATOM 1816 O O . VAL A 1 235 ? 4.214 2.977 -11.353 1.00 98.88 235 VAL A O 1
ATOM 1819 N N . ILE A 1 236 ? 4.648 2.482 -9.204 1.00 98.75 236 ILE A N 1
ATOM 1820 C CA . ILE A 1 236 ? 5.461 3.655 -8.908 1.00 98.75 236 ILE A CA 1
ATOM 1821 C C . ILE A 1 236 ? 6.905 3.317 -9.266 1.00 98.75 236 ILE A C 1
ATOM 1823 O O . ILE A 1 236 ? 7.573 2.567 -8.554 1.00 98.75 236 ILE A O 1
ATOM 1827 N N . ASN A 1 237 ? 7.351 3.848 -10.399 1.00 98.50 237 ASN A N 1
ATOM 1828 C CA . ASN A 1 237 ? 8.590 3.477 -11.059 1.00 98.50 237 ASN A CA 1
ATOM 1829 C C . ASN A 1 237 ? 9.650 4.560 -10.851 1.00 98.50 237 ASN A C 1
ATOM 1831 O O . ASN A 1 237 ? 9.640 5.602 -11.512 1.00 98.50 237 ASN A O 1
ATOM 1835 N N . ASN A 1 238 ? 10.540 4.318 -9.891 1.00 97.75 238 ASN A N 1
ATOM 1836 C CA . ASN A 1 238 ? 11.715 5.144 -9.617 1.00 97.75 238 ASN A CA 1
ATOM 1837 C C . ASN A 1 238 ? 13.007 4.471 -10.104 1.00 97.75 238 ASN A C 1
ATOM 1839 O O . ASN A 1 238 ? 14.091 4.930 -9.747 1.00 97.75 238 ASN A O 1
ATOM 1843 N N . ASN A 1 239 ? 12.900 3.409 -10.908 1.00 97.69 239 ASN A N 1
ATOM 1844 C CA . ASN A 1 239 ? 13.997 2.586 -11.406 1.00 97.69 239 ASN A CA 1
ATOM 1845 C C . ASN A 1 239 ? 14.811 1.896 -10.293 1.00 97.69 239 ASN A C 1
ATOM 1847 O O . ASN A 1 239 ? 16.025 1.723 -10.455 1.00 97.69 239 ASN A O 1
ATOM 1851 N N . GLY A 1 240 ? 14.229 1.538 -9.141 1.00 96.62 240 GLY A N 1
ATOM 1852 C CA . GLY A 1 240 ? 15.056 0.961 -8.079 1.00 96.62 240 GLY A CA 1
ATOM 1853 C C . GLY A 1 240 ? 14.434 0.676 -6.718 1.00 96.62 240 GLY A C 1
ATOM 1854 O O . GLY A 1 240 ? 13.406 1.200 -6.300 1.00 96.62 240 GLY A O 1
ATOM 1855 N N . ILE A 1 241 ? 15.167 -0.115 -5.942 1.00 96.75 241 ILE A N 1
ATOM 1856 C CA . ILE A 1 241 ? 14.849 -0.440 -4.556 1.00 96.75 241 ILE A CA 1
ATOM 1857 C C . ILE A 1 241 ? 15.193 0.770 -3.671 1.00 96.75 241 ILE A C 1
ATOM 1859 O O . ILE A 1 241 ? 16.356 1.135 -3.515 1.00 96.75 241 ILE A O 1
ATOM 1863 N N . TYR A 1 242 ? 14.175 1.384 -3.059 1.00 93.88 242 TYR A N 1
ATOM 1864 C CA . TYR A 1 242 ? 14.227 2.666 -2.325 1.00 93.88 242 TYR A CA 1
ATOM 1865 C C . TYR A 1 242 ? 14.538 3.887 -3.202 1.00 93.88 242 TYR A C 1
ATOM 1867 O O . TYR A 1 242 ? 13.736 4.822 -3.225 1.00 93.88 242 TYR A O 1
ATOM 1875 N N . GLN A 1 243 ? 15.679 3.874 -3.890 1.00 93.62 243 GLN A N 1
ATOM 1876 C CA . GLN A 1 243 ? 16.159 4.888 -4.825 1.00 93.62 243 GLN A CA 1
ATOM 1877 C C . GLN A 1 243 ? 16.736 4.182 -6.050 1.00 93.62 243 GLN A C 1
ATOM 1879 O O . GLN A 1 243 ? 17.428 3.174 -5.913 1.00 93.62 243 GLN A O 1
ATOM 1884 N N . GLY A 1 244 ? 16.457 4.717 -7.232 1.00 94.19 244 GLY A N 1
ATOM 1885 C CA . GLY A 1 244 ? 16.985 4.186 -8.481 1.00 94.19 244 GLY A CA 1
ATOM 1886 C C . GLY A 1 244 ? 17.936 5.145 -9.171 1.00 94.19 244 GLY A C 1
ATOM 1887 O O . GLY A 1 244 ? 18.408 6.128 -8.595 1.00 94.19 244 GLY A O 1
ATOM 1888 N N . PHE A 1 245 ? 18.182 4.872 -10.444 1.00 94.50 245 PHE A N 1
ATOM 1889 C CA . PHE A 1 245 ? 19.079 5.660 -11.279 1.00 94.50 245 PHE A CA 1
ATOM 1890 C C . PHE A 1 245 ? 18.344 6.108 -12.539 1.00 94.50 245 PHE A C 1
ATOM 1892 O O . PHE A 1 245 ? 17.524 5.370 -13.090 1.00 94.50 245 PHE A O 1
ATOM 1899 N N . ASP A 1 246 ? 18.602 7.334 -12.987 1.00 94.31 246 ASP A N 1
ATOM 1900 C CA . ASP A 1 246 ? 18.187 7.745 -14.327 1.00 94.31 246 ASP A CA 1
ATOM 1901 C C . ASP A 1 246 ? 19.030 7.027 -15.398 1.00 94.31 246 ASP A C 1
ATOM 1903 O O . ASP A 1 246 ? 20.044 6.388 -15.101 1.00 94.31 246 ASP A O 1
ATOM 1907 N N . ALA A 1 247 ? 18.576 7.090 -16.652 1.00 93.44 247 ALA A N 1
ATOM 1908 C CA . ALA A 1 247 ? 19.216 6.380 -17.759 1.00 93.44 247 ALA A CA 1
ATOM 1909 C C . ALA A 1 247 ? 20.675 6.820 -17.977 1.00 93.44 247 ALA A C 1
ATOM 1911 O O . ALA A 1 247 ? 21.541 5.971 -18.180 1.00 93.44 247 ALA A O 1
ATOM 1912 N N . ASP A 1 248 ? 20.956 8.119 -17.861 1.00 92.88 248 ASP A N 1
ATOM 1913 C CA . ASP A 1 248 ? 22.294 8.679 -18.068 1.00 92.88 248 ASP A CA 1
ATOM 1914 C C . ASP A 1 248 ? 23.270 8.227 -16.972 1.00 92.88 248 ASP A C 1
ATOM 1916 O O . ASP A 1 248 ? 24.429 7.904 -17.236 1.00 92.88 248 ASP A O 1
ATOM 1920 N N . THR A 1 249 ? 22.818 8.218 -15.718 1.00 91.88 249 THR A N 1
ATOM 1921 C CA . THR A 1 249 ? 23.597 7.755 -14.566 1.00 91.88 249 THR A CA 1
ATOM 1922 C C . THR A 1 249 ? 23.839 6.257 -14.659 1.00 91.88 249 THR A C 1
ATOM 1924 O O . THR A 1 249 ? 24.959 5.810 -14.427 1.00 91.88 249 THR A O 1
ATOM 1927 N N . TRP A 1 250 ? 22.824 5.487 -15.052 1.00 92.06 250 TRP A N 1
ATOM 1928 C CA . TRP A 1 250 ? 22.947 4.053 -15.288 1.00 92.06 250 TRP A CA 1
ATOM 1929 C C . TRP A 1 250 ? 23.979 3.733 -16.377 1.00 92.06 250 TRP A C 1
ATOM 1931 O O . TRP A 1 250 ? 24.871 2.919 -16.152 1.00 92.06 250 TRP A O 1
ATOM 1941 N N . GLU A 1 251 ? 23.926 4.412 -17.526 1.00 91.19 251 GLU A N 1
ATOM 1942 C CA . GLU A 1 251 ? 24.895 4.226 -18.615 1.00 91.19 251 GLU A CA 1
ATOM 1943 C C . GLU A 1 251 ? 26.330 4.538 -18.158 1.00 91.19 251 GLU A C 1
ATOM 1945 O O . GLU A 1 251 ? 27.257 3.760 -18.405 1.00 91.19 251 GLU A O 1
ATOM 1950 N N . LYS A 1 252 ? 26.511 5.632 -17.407 1.00 90.38 252 LYS A N 1
ATOM 1951 C CA . LYS A 1 252 ? 27.808 5.995 -16.816 1.00 90.38 252 LYS A CA 1
ATOM 1952 C C . LYS A 1 252 ? 28.298 4.973 -15.793 1.00 90.38 252 LYS A C 1
ATOM 1954 O O . LYS A 1 252 ? 29.498 4.732 -15.732 1.00 90.38 252 LYS A O 1
ATOM 1959 N N . MET A 1 253 ? 27.403 4.392 -14.991 1.00 87.44 253 MET A N 1
ATOM 1960 C CA . MET A 1 253 ? 27.752 3.352 -14.017 1.00 87.44 253 MET A CA 1
ATOM 1961 C C . MET A 1 253 ? 28.208 2.068 -14.698 1.00 87.44 253 MET A C 1
ATOM 1963 O O . MET A 1 253 ? 29.164 1.449 -14.238 1.00 87.44 253 MET A O 1
ATOM 1967 N N . LEU A 1 254 ? 27.571 1.698 -15.811 1.00 87.81 254 LEU A N 1
ATOM 1968 C CA . LEU A 1 254 ? 27.995 0.542 -16.591 1.00 87.81 254 LEU A CA 1
ATOM 1969 C C . LEU A 1 254 ? 29.395 0.741 -17.177 1.00 87.81 254 LEU A C 1
ATOM 1971 O O . LEU A 1 254 ? 30.165 -0.209 -17.184 1.00 87.81 254 LEU A O 1
ATOM 1975 N N . ASN A 1 255 ? 29.757 1.949 -17.628 1.00 84.56 255 ASN A N 1
ATOM 1976 C CA . ASN A 1 255 ? 31.112 2.294 -18.092 1.00 84.56 255 ASN A CA 1
ATOM 1977 C C . ASN A 1 255 ? 31.736 1.238 -19.037 1.00 84.56 255 ASN A C 1
ATOM 1979 O O . ASN A 1 255 ? 32.879 0.816 -18.854 1.00 84.56 255 ASN A O 1
ATOM 1983 N N . PHE A 1 256 ? 30.961 0.767 -20.021 1.00 75.56 256 PHE A N 1
ATOM 1984 C CA . PHE A 1 256 ? 31.327 -0.308 -20.965 1.00 75.56 256 PHE A CA 1
ATOM 1985 C C . PHE A 1 256 ? 31.618 -1.688 -20.343 1.00 75.56 256 PHE A C 1
ATOM 1987 O O . PHE A 1 256 ? 32.082 -2.591 -21.038 1.00 75.56 256 PHE A O 1
ATOM 1994 N N . GLN A 1 257 ? 31.338 -1.874 -19.057 1.00 84.00 257 GLN A N 1
ATOM 1995 C CA . GLN A 1 257 ? 31.380 -3.163 -18.380 1.00 84.00 257 GLN A CA 1
ATOM 1996 C C . GLN A 1 257 ? 30.052 -3.903 -18.545 1.00 84.00 257 GLN A C 1
ATOM 1998 O O . GLN A 1 257 ? 28.997 -3.319 -18.804 1.00 84.00 257 GLN A O 1
ATOM 2003 N N . GLU A 1 258 ? 30.102 -5.220 -18.369 1.00 85.56 258 GLU A N 1
ATOM 2004 C CA . GLU A 1 258 ? 28.903 -6.048 -18.371 1.00 85.56 258 GLU A CA 1
ATOM 2005 C C . GLU A 1 258 ? 27.996 -5.690 -17.187 1.00 85.56 258 GLU A C 1
ATOM 2007 O O . GLU A 1 258 ? 28.448 -5.594 -16.043 1.00 85.56 258 GLU A O 1
ATOM 2012 N N . ALA A 1 259 ? 26.692 -5.557 -17.448 1.00 85.44 259 ALA A N 1
ATOM 2013 C CA . ALA A 1 259 ? 25.713 -5.180 -16.431 1.00 85.44 259 ALA A CA 1
ATOM 2014 C C . ALA A 1 259 ? 25.692 -6.132 -15.229 1.00 85.44 259 ALA A C 1
ATOM 2016 O O . ALA A 1 259 ? 25.517 -5.676 -14.108 1.00 85.44 259 ALA A O 1
ATOM 2017 N N . VAL A 1 260 ? 25.947 -7.430 -15.428 1.00 86.25 260 VAL A N 1
ATOM 2018 C CA . VAL A 1 260 ? 26.024 -8.407 -14.326 1.00 86.25 260 VAL A CA 1
ATOM 2019 C C . VAL A 1 260 ? 27.107 -8.061 -13.295 1.00 86.25 260 VAL A C 1
ATOM 2021 O O . VAL A 1 260 ? 26.989 -8.432 -12.131 1.00 86.25 260 VAL A O 1
ATOM 2024 N N . THR A 1 261 ? 28.143 -7.336 -13.718 1.00 85.50 261 THR A N 1
ATOM 2025 C CA . THR A 1 261 ? 29.285 -6.961 -12.880 1.00 85.50 261 THR A CA 1
ATOM 2026 C C . THR A 1 261 ? 29.160 -5.530 -12.357 1.00 85.50 261 THR A C 1
ATOM 2028 O O . THR A 1 261 ? 29.571 -5.255 -11.232 1.00 85.50 261 THR A O 1
ATOM 2031 N N . ALA A 1 262 ? 28.603 -4.620 -13.161 1.00 87.19 262 ALA A N 1
ATOM 2032 C CA . ALA A 1 262 ? 28.607 -3.184 -12.878 1.00 87.19 262 ALA A CA 1
ATOM 2033 C C . ALA A 1 262 ? 27.266 -2.620 -12.385 1.00 87.19 262 ALA A C 1
ATOM 2035 O O . ALA A 1 262 ? 27.241 -1.524 -11.823 1.00 87.19 262 ALA A O 1
ATOM 2036 N N . ALA A 1 263 ? 26.150 -3.327 -12.588 1.00 88.44 263 ALA A N 1
ATOM 2037 C CA . ALA A 1 263 ? 24.849 -2.829 -12.163 1.00 88.44 263 ALA A CA 1
ATOM 2038 C C . ALA A 1 263 ? 24.786 -2.717 -10.628 1.00 88.44 263 ALA A C 1
ATOM 2040 O O . ALA A 1 263 ? 25.104 -3.677 -9.919 1.00 88.44 263 ALA A O 1
ATOM 2041 N N . PRO A 1 264 ? 24.349 -1.568 -10.086 1.00 88.88 264 PRO A N 1
ATOM 2042 C CA . PRO A 1 264 ? 24.188 -1.410 -8.651 1.00 88.88 264 PRO A CA 1
ATOM 2043 C C . PRO A 1 264 ? 23.093 -2.361 -8.133 1.00 88.88 264 PRO A C 1
ATOM 2045 O O . PRO A 1 264 ? 22.020 -2.413 -8.734 1.00 88.88 264 PRO A O 1
ATOM 2048 N N . PRO A 1 265 ? 23.281 -3.041 -6.983 1.00 90.50 265 PRO A N 1
ATOM 2049 C CA . PRO A 1 265 ? 22.308 -4.010 -6.455 1.00 90.50 265 PRO A CA 1
ATOM 2050 C C . PRO A 1 265 ? 20.901 -3.451 -6.202 1.00 90.50 265 PRO A C 1
ATOM 2052 O O . PRO A 1 265 ? 19.936 -4.205 -6.141 1.00 90.50 265 PRO A O 1
ATOM 2055 N N . MET A 1 266 ? 20.796 -2.132 -6.025 1.00 91.50 266 MET A N 1
ATOM 2056 C CA . MET A 1 266 ? 19.534 -1.431 -5.775 1.00 91.50 266 MET A CA 1
ATOM 2057 C C . MET A 1 266 ? 18.892 -0.883 -7.053 1.00 91.50 266 MET A C 1
ATOM 2059 O O . MET A 1 266 ? 17.746 -0.449 -7.012 1.00 91.50 266 MET A O 1
ATOM 2063 N N . GLY A 1 267 ? 19.618 -0.863 -8.172 1.00 93.62 267 GLY A N 1
ATOM 2064 C CA . GLY A 1 267 ? 19.121 -0.321 -9.427 1.00 93.62 267 GLY A CA 1
ATOM 2065 C C . GLY A 1 267 ? 18.301 -1.348 -10.197 1.00 93.62 267 GLY A C 1
ATOM 2066 O O . GLY A 1 267 ? 18.707 -2.497 -10.359 1.00 93.62 267 GLY A O 1
ATOM 2067 N N . LEU A 1 268 ? 17.157 -0.907 -10.704 1.00 96.25 268 LEU A N 1
ATOM 2068 C CA . LEU A 1 268 ? 16.399 -1.612 -11.728 1.00 96.25 268 LEU A CA 1
ATOM 2069 C C . LEU A 1 268 ? 16.651 -0.946 -13.082 1.00 96.25 268 LEU A C 1
ATOM 2071 O O . LEU A 1 268 ? 17.151 0.177 -13.156 1.00 96.25 268 LEU A O 1
ATOM 2075 N N . LEU A 1 269 ? 16.311 -1.650 -14.162 1.00 95.62 269 LEU A N 1
ATOM 2076 C CA . LEU A 1 269 ? 16.519 -1.146 -15.516 1.00 95.62 269 LEU A CA 1
ATOM 2077 C C . LEU A 1 269 ? 15.741 0.173 -15.719 1.00 95.62 269 LEU A C 1
ATOM 2079 O O . LEU A 1 269 ? 14.508 0.163 -15.597 1.00 95.62 269 LEU A O 1
ATOM 2083 N N . PRO A 1 270 ? 16.415 1.289 -16.059 1.00 95.94 270 PRO A N 1
ATOM 2084 C CA . PRO A 1 270 ? 15.742 2.570 -16.218 1.00 95.94 270 PRO A CA 1
ATOM 2085 C C . PRO A 1 270 ? 14.687 2.566 -17.322 1.00 95.94 270 PRO A C 1
ATOM 2087 O O . PRO A 1 270 ? 14.901 1.997 -18.392 1.00 95.94 270 PRO A O 1
ATOM 2090 N N . ASN A 1 271 ? 13.575 3.268 -17.084 1.00 95.44 271 ASN A N 1
ATOM 2091 C CA . ASN A 1 271 ? 12.450 3.382 -18.023 1.00 95.44 271 ASN A CA 1
ATOM 2092 C C . ASN A 1 271 ? 11.820 2.026 -18.396 1.00 95.44 271 ASN A C 1
ATOM 2094 O O . ASN A 1 271 ? 11.349 1.841 -19.518 1.00 95.44 271 ASN A O 1
ATOM 2098 N N . SER A 1 272 ? 11.803 1.071 -17.463 1.00 98.00 272 SER A N 1
ATOM 2099 C CA . SER A 1 272 ? 11.111 -0.206 -17.664 1.00 98.00 272 SER A CA 1
ATOM 2100 C C . SER A 1 272 ? 9.615 0.006 -17.930 1.00 98.00 272 SER A C 1
ATOM 2102 O O . SER A 1 272 ? 8.933 0.719 -17.193 1.00 98.00 272 SER A O 1
ATOM 2104 N N . HIS A 1 273 ? 9.102 -0.636 -18.981 1.00 98.44 273 HIS A N 1
ATOM 2105 C CA . HIS A 1 273 ? 7.732 -0.488 -19.481 1.00 98.44 273 HIS A CA 1
ATOM 2106 C C . HIS A 1 273 ? 6.778 -1.555 -18.908 1.00 98.44 273 HIS A C 1
ATOM 2108 O O . HIS A 1 273 ? 6.284 -2.434 -19.619 1.00 98.44 273 HIS A O 1
ATOM 2114 N N . TYR A 1 274 ? 6.518 -1.502 -17.598 1.00 98.81 274 TYR A N 1
ATOM 2115 C CA . TYR A 1 274 ? 5.674 -2.480 -16.892 1.00 98.81 274 TYR A CA 1
ATOM 2116 C C . TYR A 1 274 ? 4.236 -2.562 -17.429 1.00 98.81 274 TYR A C 1
ATOM 2118 O O . TYR A 1 274 ? 3.621 -3.627 -17.416 1.00 98.81 274 TYR A O 1
ATOM 2126 N N . GLU A 1 275 ? 3.697 -1.469 -17.965 1.00 98.81 275 GLU A N 1
ATOM 2127 C CA . GLU A 1 275 ? 2.359 -1.411 -18.556 1.00 98.81 275 GLU A CA 1
ATOM 2128 C C . GLU A 1 275 ? 2.192 -2.302 -19.794 1.00 98.81 275 GLU A C 1
ATOM 2130 O O . GLU A 1 275 ? 1.075 -2.715 -20.128 1.00 98.81 275 GLU A O 1
ATOM 2135 N N . GLN A 1 276 ? 3.296 -2.646 -20.462 1.00 98.75 276 GLN A N 1
ATOM 2136 C CA . GLN A 1 276 ? 3.265 -3.562 -21.597 1.00 98.75 276 GLN A CA 1
ATOM 2137 C C . GLN A 1 276 ? 2.917 -4.987 -21.165 1.00 98.75 276 GLN A C 1
ATOM 2139 O O . GLN A 1 276 ? 2.262 -5.689 -21.930 1.00 98.75 276 GLN A O 1
ATOM 2144 N N . VAL A 1 277 ? 3.244 -5.391 -19.931 1.00 98.56 277 VAL A N 1
ATOM 2145 C CA . VAL A 1 277 ? 2.847 -6.700 -19.379 1.00 98.56 277 VAL A CA 1
ATOM 2146 C C . VAL A 1 277 ? 1.321 -6.821 -19.338 1.00 98.56 277 VAL A C 1
ATOM 2148 O O . VAL A 1 277 ? 0.760 -7.818 -19.780 1.00 98.56 277 VAL A O 1
ATOM 2151 N N . MET A 1 278 ? 0.628 -5.768 -18.896 1.00 98.69 278 MET A N 1
ATOM 2152 C CA . MET A 1 278 ? -0.840 -5.717 -18.896 1.00 98.69 278 MET A CA 1
ATOM 2153 C C . MET A 1 278 ? -1.421 -5.788 -20.310 1.00 98.69 278 MET A C 1
ATOM 2155 O O . MET A 1 278 ? -2.394 -6.501 -20.558 1.00 98.69 278 MET A O 1
ATOM 2159 N N . THR A 1 279 ? -0.802 -5.075 -21.251 1.00 98.44 279 THR A N 1
ATOM 2160 C CA . THR A 1 279 ? -1.234 -5.075 -22.655 1.00 98.44 279 THR A CA 1
ATOM 2161 C C . THR A 1 279 ? -1.037 -6.447 -23.303 1.00 98.44 279 THR A C 1
ATOM 2163 O O . THR A 1 279 ? -1.915 -6.910 -24.029 1.00 98.44 279 THR A O 1
ATOM 2166 N N . ALA A 1 280 ? 0.069 -7.131 -22.997 1.00 98.62 280 ALA A N 1
ATOM 2167 C CA . ALA A 1 280 ? 0.386 -8.457 -23.524 1.00 98.62 280 ALA A CA 1
ATOM 2168 C C . ALA A 1 280 ? -0.671 -9.513 -23.156 1.00 98.62 280 ALA A C 1
ATOM 2170 O O . ALA A 1 280 ? -0.946 -10.404 -23.956 1.00 98.62 280 ALA A O 1
ATOM 2171 N N . PHE A 1 281 ? -1.309 -9.382 -21.988 1.00 98.62 281 PHE A N 1
ATOM 2172 C CA . PHE A 1 281 ? -2.387 -10.271 -21.537 1.00 98.62 281 PHE A CA 1
ATOM 2173 C C . PHE A 1 281 ? -3.805 -9.762 -21.867 1.00 98.62 281 PHE A C 1
ATOM 2175 O O . PHE A 1 281 ? -4.793 -10.394 -21.497 1.00 98.62 281 PHE A O 1
ATOM 2182 N N . GLY A 1 282 ? -3.932 -8.651 -22.603 1.00 97.31 282 GLY A N 1
ATOM 2183 C CA . GLY A 1 282 ? -5.209 -8.148 -23.129 1.00 97.31 282 GLY A CA 1
ATOM 2184 C C . GLY A 1 282 ? -5.944 -7.117 -22.257 1.00 97.31 282 GLY A C 1
ATOM 2185 O O . GLY A 1 282 ? -7.063 -6.708 -22.615 1.00 97.31 282 GLY A O 1
ATOM 2186 N N . GLY A 1 283 ? -5.330 -6.681 -21.151 1.00 98.25 283 GLY A N 1
ATOM 2187 C CA . GLY A 1 283 ? -5.761 -5.533 -20.348 1.00 98.25 283 GLY A CA 1
ATOM 2188 C C . GLY A 1 283 ? -5.302 -4.191 -20.936 1.00 98.25 283 GLY A C 1
ATOM 2189 O O . GLY A 1 283 ? -4.872 -4.115 -22.087 1.00 98.25 283 GLY A O 1
ATOM 2190 N N . LYS A 1 284 ? -5.418 -3.103 -20.163 1.00 98.50 284 LYS A N 1
ATOM 2191 C CA . LYS A 1 284 ? -5.025 -1.746 -20.596 1.00 98.50 284 LYS A CA 1
ATOM 2192 C C . LYS A 1 284 ? -3.753 -1.262 -19.896 1.00 98.50 284 LYS A C 1
ATOM 2194 O O . LYS A 1 284 ? -3.736 -1.143 -18.675 1.00 98.50 284 LYS A O 1
ATOM 2199 N N . GLY A 1 285 ? -2.712 -0.945 -20.659 1.00 98.56 285 GLY A N 1
ATOM 2200 C CA . GLY A 1 285 ? -1.489 -0.326 -20.146 1.00 98.56 285 GLY A CA 1
ATOM 2201 C C . GLY A 1 285 ? -1.434 1.184 -20.397 1.00 98.56 285 GLY A C 1
ATOM 2202 O O . GLY A 1 285 ? -1.778 1.633 -21.487 1.00 98.56 285 GLY A O 1
ATOM 2203 N N . TYR A 1 286 ? -0.962 1.956 -19.416 1.00 98.81 286 TYR A N 1
ATOM 2204 C CA . TYR A 1 286 ? -0.638 3.378 -19.558 1.00 98.81 286 TYR A CA 1
ATOM 2205 C C . TYR A 1 286 ? 0.771 3.653 -19.040 1.00 98.81 286 TYR A C 1
ATOM 2207 O O . TYR A 1 286 ? 1.106 3.247 -17.929 1.00 98.81 286 TYR A O 1
ATOM 2215 N N . PHE A 1 287 ? 1.572 4.381 -19.816 1.00 98.81 287 PHE A N 1
ATOM 2216 C CA . PHE A 1 287 ? 2.871 4.888 -19.379 1.00 98.81 287 PHE A CA 1
ATOM 2217 C C . PHE A 1 287 ? 2.771 6.389 -19.142 1.00 98.81 287 PHE A C 1
ATOM 2219 O O . PHE A 1 287 ? 2.402 7.136 -20.046 1.00 98.81 287 PHE A O 1
ATOM 2226 N N . VAL A 1 288 ? 3.059 6.818 -17.919 1.00 98.44 288 VAL A N 1
ATOM 2227 C CA . VAL A 1 288 ? 2.759 8.160 -17.421 1.00 98.44 288 VAL A CA 1
ATOM 2228 C C . VAL A 1 288 ? 4.028 8.812 -16.895 1.00 98.44 288 VAL A C 1
ATOM 2230 O O . VAL A 1 288 ? 4.753 8.225 -16.092 1.00 98.44 288 VAL A O 1
ATOM 2233 N N . LYS A 1 289 ? 4.275 10.055 -17.313 1.00 97.56 289 LYS A N 1
ATOM 2234 C CA . LYS A 1 289 ? 5.419 10.872 -16.884 1.00 97.56 289 LYS A CA 1
ATOM 2235 C C . LYS A 1 289 ? 5.005 12.205 -16.269 1.00 97.56 289 LYS A C 1
ATOM 2237 O O . LYS A 1 289 ? 5.820 12.838 -15.600 1.00 97.56 289 LYS A O 1
ATOM 2242 N N . THR A 1 290 ? 3.762 12.631 -16.478 1.00 97.12 290 THR A N 1
ATOM 2243 C CA . THR A 1 290 ? 3.248 13.929 -16.022 1.00 97.12 290 THR A CA 1
ATOM 2244 C C . THR A 1 290 ? 1.998 13.793 -15.143 1.00 97.12 290 THR A C 1
ATOM 2246 O O . THR A 1 290 ? 1.273 12.797 -15.247 1.00 97.12 290 THR A O 1
ATOM 2249 N N . PRO A 1 291 ? 1.703 14.792 -14.288 1.00 95.94 291 PRO A N 1
ATOM 2250 C CA . PRO A 1 291 ? 0.458 14.837 -13.525 1.00 95.94 291 PRO A CA 1
ATOM 2251 C C . PRO A 1 291 ? -0.797 14.759 -14.400 1.00 95.94 291 PRO A C 1
ATOM 2253 O O . PRO A 1 291 ? -1.753 14.075 -14.047 1.00 95.94 291 PRO A O 1
ATOM 2256 N N . GLU A 1 292 ? -0.794 15.421 -15.555 1.00 96.62 292 GLU A N 1
ATOM 2257 C CA . GLU A 1 292 ? -1.925 15.453 -16.479 1.00 96.62 292 GLU A CA 1
ATOM 2258 C C . GLU A 1 292 ? -2.189 14.069 -17.091 1.00 96.62 292 GLU A C 1
ATOM 2260 O O . GLU A 1 292 ? -3.334 13.616 -17.147 1.00 96.62 292 GLU A O 1
ATOM 2265 N N . GLU A 1 293 ? -1.135 13.356 -17.501 1.00 98.25 293 GLU A N 1
ATOM 2266 C CA . GLU A 1 293 ? -1.233 11.970 -17.973 1.00 98.25 293 GLU A CA 1
ATOM 2267 C C . GLU A 1 293 ? -1.729 11.026 -16.866 1.00 98.25 293 GLU A C 1
ATOM 2269 O O . GLU A 1 293 ? -2.576 10.164 -17.124 1.00 98.25 293 GLU A O 1
ATOM 2274 N N . LEU A 1 294 ? -1.263 11.210 -15.623 1.00 98.00 294 LEU A N 1
ATOM 2275 C CA . LEU A 1 294 ? -1.728 10.446 -14.460 1.00 98.00 294 LEU A CA 1
ATOM 2276 C C . LEU A 1 294 ? -3.219 10.673 -14.217 1.00 98.00 294 LEU A C 1
ATOM 2278 O O . LEU A 1 294 ? -3.991 9.725 -14.077 1.00 98.00 294 LEU A O 1
ATOM 2282 N N . GLN A 1 295 ? -3.639 11.935 -14.184 1.00 97.44 295 GLN A N 1
ATOM 2283 C CA . GLN A 1 295 ? -5.030 12.291 -13.950 1.00 97.44 295 GLN A CA 1
ATOM 2284 C C . GLN A 1 295 ? -5.942 11.746 -15.050 1.00 97.44 295 GLN A C 1
ATOM 2286 O O . GLN A 1 295 ? -6.997 11.187 -14.756 1.00 97.44 295 GLN A O 1
ATOM 2291 N N . ASN A 1 296 ? -5.528 11.862 -16.310 1.00 98.38 296 ASN A N 1
ATOM 2292 C CA . ASN A 1 296 ? -6.312 11.385 -17.443 1.00 98.38 296 ASN A CA 1
ATOM 2293 C C . ASN A 1 296 ? -6.424 9.855 -17.475 1.00 98.38 296 ASN A C 1
ATOM 2295 O O . ASN A 1 296 ? -7.523 9.337 -17.672 1.00 98.38 296 ASN A O 1
ATOM 2299 N N . SER A 1 297 ? -5.325 9.129 -17.253 1.00 98.25 297 SER A N 1
ATOM 2300 C CA . SER A 1 297 ? -5.329 7.656 -17.237 1.00 98.25 297 SER A CA 1
ATOM 2301 C C . SER A 1 297 ? -6.146 7.082 -16.073 1.00 98.25 297 SER A C 1
ATOM 2303 O O . SER A 1 297 ? -6.914 6.134 -16.268 1.00 98.25 297 SER A O 1
ATOM 2305 N N . LEU A 1 298 ? -6.062 7.690 -14.883 1.00 97.94 298 LEU A N 1
ATOM 2306 C CA . LEU A 1 298 ? -6.899 7.329 -13.735 1.00 97.94 298 LEU A CA 1
ATOM 2307 C C . LEU A 1 298 ? -8.383 7.559 -14.021 1.00 97.94 298 LEU A C 1
ATOM 2309 O O . LEU A 1 298 ? -9.180 6.645 -13.818 1.00 97.94 298 LEU A O 1
ATOM 2313 N N . ARG A 1 299 ? -8.752 8.739 -14.537 1.00 97.62 299 ARG A N 1
ATOM 2314 C CA . ARG A 1 299 ? -10.141 9.067 -14.885 1.00 97.62 299 ARG A CA 1
ATOM 2315 C C . ARG A 1 299 ? -10.733 8.045 -15.855 1.00 97.62 299 ARG A C 1
ATOM 2317 O O . ARG A 1 299 ? -11.770 7.462 -15.558 1.00 97.62 299 ARG A O 1
ATOM 2324 N N . GLN A 1 300 ? -10.030 7.764 -16.954 1.00 96.94 300 GLN A N 1
ATOM 2325 C CA . GLN A 1 300 ? -10.476 6.794 -17.963 1.00 96.94 300 GLN A CA 1
ATOM 2326 C C . GLN A 1 300 ? -10.675 5.391 -17.376 1.00 96.94 300 GLN A C 1
ATOM 2328 O O . GLN A 1 300 ? -11.631 4.698 -17.712 1.00 96.94 300 GLN A O 1
ATOM 2333 N N . THR A 1 301 ? -9.789 4.966 -16.478 1.00 95.75 301 THR A N 1
ATOM 2334 C CA . THR A 1 301 ? -9.865 3.641 -15.846 1.00 95.75 301 THR A CA 1
ATOM 2335 C C . THR A 1 301 ? -10.982 3.550 -14.798 1.00 95.75 301 THR A C 1
ATOM 2337 O O . THR A 1 301 ? -11.616 2.504 -14.611 1.00 95.75 301 THR A O 1
ATOM 2340 N N . LEU A 1 302 ? -11.227 4.637 -14.070 1.00 94.56 302 LEU A N 1
ATOM 2341 C CA . LEU A 1 302 ? -12.310 4.703 -13.095 1.00 94.56 302 LEU A CA 1
ATOM 2342 C C . LEU A 1 302 ? -13.678 4.692 -13.785 1.00 94.56 302 LEU A C 1
ATOM 2344 O O . LEU A 1 302 ? -14.581 4.011 -13.300 1.00 94.56 302 LEU A O 1
ATOM 2348 N N . GLU A 1 303 ? -13.799 5.376 -14.923 1.00 93.88 303 GLU A N 1
ATOM 2349 C CA . GLU A 1 303 ? -15.003 5.391 -15.762 1.00 93.88 303 GLU A CA 1
ATOM 2350 C C . GLU A 1 303 ? -15.248 4.044 -16.458 1.00 93.88 303 GLU A C 1
ATOM 2352 O O . GLU A 1 303 ? -16.389 3.590 -16.532 1.00 93.88 303 GLU A O 1
ATOM 2357 N N . ASP A 1 304 ? -14.190 3.369 -16.920 1.00 92.75 304 ASP A N 1
ATOM 2358 C CA . ASP A 1 304 ? -14.289 2.081 -17.608 1.00 92.75 304 ASP A CA 1
ATOM 2359 C C . ASP A 1 304 ? -13.704 0.923 -16.783 1.00 92.75 304 ASP A C 1
ATOM 2361 O O . ASP A 1 304 ? -12.505 0.641 -16.800 1.00 92.75 304 ASP A O 1
ATOM 2365 N N . ALA A 1 305 ? -14.594 0.205 -16.095 1.00 92.50 305 ALA A N 1
ATOM 2366 C CA . ALA A 1 305 ? -14.276 -1.003 -15.335 1.00 92.50 305 ALA A CA 1
ATOM 2367 C C . ALA A 1 305 ? -14.324 -2.300 -16.170 1.00 92.50 305 ALA A C 1
ATOM 2369 O O . ALA A 1 305 ? -14.295 -3.384 -15.593 1.00 92.50 305 ALA A O 1
ATOM 2370 N N . SER A 1 306 ? -14.457 -2.235 -17.500 1.00 93.06 306 SER A N 1
ATOM 2371 C CA . SER A 1 306 ? -14.642 -3.437 -18.332 1.00 93.06 306 SER A CA 1
ATOM 2372 C C . SER A 1 306 ? -13.409 -4.337 -18.409 1.00 93.06 306 SER A C 1
ATOM 2374 O O . SER A 1 306 ? -13.550 -5.526 -18.699 1.00 93.06 306 SER A O 1
ATOM 2376 N N . LYS A 1 307 ? -12.220 -3.775 -18.153 1.00 94.62 307 LYS A N 1
ATOM 2377 C CA . LYS A 1 307 ? -10.926 -4.460 -18.199 1.00 94.62 307 LYS A CA 1
ATOM 2378 C C . LYS A 1 307 ? -10.012 -4.018 -17.052 1.00 94.62 307 LYS A C 1
ATOM 2380 O O . LYS A 1 307 ? -10.094 -2.859 -16.640 1.00 94.62 307 LYS A O 1
ATOM 2385 N N . PRO A 1 308 ? -9.099 -4.888 -16.583 1.00 98.12 308 PRO A N 1
ATOM 2386 C CA . PRO A 1 308 ? -8.006 -4.463 -15.716 1.00 98.12 308 PRO A CA 1
ATOM 2387 C C . PRO A 1 308 ? -7.090 -3.459 -16.411 1.00 98.12 308 PRO A C 1
ATOM 2389 O O . PRO A 1 308 ? -6.942 -3.472 -17.641 1.00 98.12 308 PRO A O 1
ATOM 2392 N N . CYS A 1 309 ? -6.425 -2.626 -15.612 1.00 98.56 309 CYS A N 1
ATOM 2393 C CA . CYS A 1 309 ? -5.402 -1.726 -16.118 1.00 98.56 309 CYS A CA 1
ATOM 2394 C C . CYS A 1 309 ? -4.128 -1.734 -15.276 1.00 98.56 309 CYS A C 1
ATOM 2396 O O . CYS A 1 309 ? -4.153 -2.029 -14.082 1.00 98.56 309 CYS A O 1
ATOM 2398 N N . LEU A 1 310 ? -3.032 -1.315 -15.900 1.00 98.88 310 LEU A N 1
ATOM 2399 C CA . LEU A 1 310 ? -1.773 -0.998 -15.243 1.00 98.88 310 LEU A CA 1
ATOM 2400 C C . LEU A 1 310 ? -1.316 0.385 -15.707 1.00 98.88 310 LEU A C 1
ATOM 2402 O O . LEU A 1 310 ? -1.159 0.621 -16.903 1.00 98.88 310 LEU A O 1
ATOM 2406 N N . ILE A 1 311 ? -1.122 1.294 -14.758 1.00 98.88 311 ILE A N 1
ATOM 2407 C CA . ILE A 1 311 ? -0.561 2.626 -14.961 1.00 98.88 311 ILE A CA 1
ATOM 2408 C C . ILE A 1 311 ? 0.863 2.597 -14.404 1.00 98.88 311 ILE A C 1
ATOM 2410 O O . ILE A 1 311 ? 1.065 2.508 -13.193 1.00 98.88 311 ILE A O 1
ATOM 2414 N N . ASN A 1 312 ? 1.847 2.627 -15.294 1.00 98.88 312 ASN A N 1
ATOM 2415 C CA . ASN A 1 312 ? 3.262 2.717 -14.962 1.00 98.88 312 ASN A CA 1
ATOM 2416 C C . ASN A 1 312 ? 3.643 4.196 -14.852 1.00 98.88 312 ASN A C 1
ATOM 2418 O O . ASN A 1 312 ? 3.573 4.934 -15.837 1.00 98.88 312 ASN A O 1
ATOM 2422 N N . ILE A 1 313 ? 3.980 4.634 -13.643 1.00 98.75 313 ILE A N 1
ATOM 2423 C CA . ILE A 1 313 ? 4.135 6.040 -13.280 1.00 98.75 313 ILE A CA 1
ATOM 2424 C C . ILE A 1 313 ? 5.612 6.307 -13.023 1.00 98.75 313 ILE A C 1
ATOM 2426 O O . ILE A 1 313 ? 6.140 5.937 -11.974 1.00 98.75 313 ILE A O 1
ATOM 2430 N N . MET A 1 314 ? 6.265 6.985 -13.965 1.00 98.25 314 MET A N 1
ATOM 2431 C CA . MET A 1 314 ? 7.646 7.423 -13.798 1.00 98.25 314 MET A CA 1
ATOM 2432 C C . MET A 1 314 ? 7.732 8.526 -12.749 1.00 98.25 314 MET A C 1
ATOM 2434 O O . MET A 1 314 ? 7.055 9.555 -12.849 1.00 98.25 314 MET A O 1
ATOM 2438 N N . ILE A 1 315 ? 8.613 8.332 -11.775 1.00 97.44 315 ILE A N 1
ATOM 2439 C CA . ILE A 1 315 ? 8.944 9.332 -10.765 1.00 97.44 315 ILE A CA 1
ATOM 2440 C C . ILE A 1 315 ? 10.451 9.576 -10.714 1.00 97.44 315 ILE A C 1
ATOM 2442 O O . ILE A 1 315 ? 11.245 8.828 -11.277 1.00 97.44 315 ILE A O 1
ATOM 2446 N N . GLU A 1 316 ? 10.836 10.652 -10.038 1.00 96.06 316 GLU A N 1
ATOM 2447 C CA . GLU A 1 316 ? 12.226 11.021 -9.788 1.00 96.06 316 GLU A CA 1
ATOM 2448 C C . GLU A 1 316 ? 12.943 9.862 -9.072 1.00 96.06 316 GLU A C 1
ATOM 2450 O O . GLU A 1 316 ? 12.532 9.513 -7.957 1.00 96.06 316 GLU A O 1
ATOM 2455 N N . PRO A 1 317 ? 13.999 9.263 -9.664 1.00 95.81 317 PRO A N 1
ATOM 2456 C CA . PRO A 1 317 ? 14.687 8.113 -9.079 1.00 95.81 317 PRO A CA 1
ATOM 2457 C C . PRO A 1 317 ? 15.192 8.340 -7.652 1.00 95.81 317 PRO A C 1
ATOM 2459 O O . PRO A 1 317 ? 15.216 7.414 -6.838 1.00 95.81 317 PRO A O 1
ATOM 2462 N N . GLN A 1 318 ? 15.542 9.588 -7.330 1.00 93.69 318 GLN A N 1
ATOM 2463 C CA . GLN A 1 318 ? 16.034 10.003 -6.016 1.00 93.69 318 GLN A CA 1
ATOM 2464 C C . GLN A 1 318 ? 14.930 10.485 -5.059 1.00 93.69 318 GLN A C 1
ATOM 2466 O O . GLN A 1 318 ? 15.222 10.929 -3.944 1.00 93.69 318 GLN A O 1
ATOM 2471 N N . SER A 1 319 ? 13.654 10.404 -5.457 1.00 90.88 319 SER A N 1
ATOM 2472 C CA . SER A 1 319 ? 12.526 10.827 -4.627 1.00 90.88 319 SER A CA 1
ATOM 2473 C C . SER A 1 319 ? 12.494 10.059 -3.305 1.00 90.88 319 SER A C 1
ATOM 2475 O O . SER A 1 319 ? 12.657 8.842 -3.261 1.00 90.88 319 SER A O 1
ATOM 2477 N N . THR A 1 320 ? 12.272 10.772 -2.203 1.00 86.25 320 THR A N 1
ATOM 2478 C CA . THR A 1 320 ? 12.312 10.195 -0.857 1.00 86.25 320 THR A CA 1
ATOM 2479 C C . THR A 1 320 ? 11.240 10.802 0.042 1.00 86.25 320 THR A C 1
ATOM 2481 O O . THR A 1 320 ? 10.489 11.703 -0.343 1.00 86.25 320 THR A O 1
ATOM 2484 N N . ARG A 1 321 ? 11.146 10.277 1.262 1.00 83.31 321 ARG A N 1
ATOM 2485 C CA . ARG A 1 321 ? 10.229 10.757 2.295 1.00 83.31 321 ARG A CA 1
ATOM 2486 C C . ARG A 1 321 ? 10.567 12.191 2.681 1.00 83.31 321 ARG A C 1
ATOM 2488 O O . ARG A 1 321 ? 11.719 12.616 2.632 1.00 83.31 321 ARG A O 1
ATOM 2495 N N . LYS A 1 322 ? 9.561 12.920 3.163 1.00 80.31 322 LYS A N 1
ATOM 2496 C CA . LYS A 1 322 ? 9.776 14.211 3.821 1.00 80.31 322 LYS A CA 1
ATOM 2497 C C . LYS A 1 322 ? 10.784 14.070 4.963 1.00 80.31 322 LYS A C 1
ATOM 2499 O O . LYS A 1 322 ? 10.753 13.076 5.700 1.00 80.31 322 LYS A O 1
ATOM 2504 N N . ALA A 1 323 ? 11.631 15.086 5.115 1.00 75.44 323 ALA A N 1
ATOM 2505 C CA . ALA A 1 323 ? 12.573 15.168 6.220 1.00 75.44 323 ALA A CA 1
ATOM 2506 C C . ALA A 1 323 ? 11.832 14.994 7.555 1.00 75.44 323 ALA A C 1
ATOM 2508 O O . ALA A 1 323 ? 10.746 15.542 7.750 1.00 75.44 323 ALA A O 1
ATOM 2509 N N . GLN A 1 324 ? 12.396 14.175 8.441 1.00 67.50 324 GLN A N 1
ATOM 2510 C CA . GLN A 1 324 ? 11.863 13.967 9.782 1.00 67.50 324 GLN A CA 1
ATOM 2511 C C . GLN A 1 324 ? 12.564 14.917 10.749 1.00 67.50 324 GLN A C 1
ATOM 2513 O O . GLN A 1 324 ? 13.790 14.977 10.749 1.00 67.50 324 GLN A O 1
ATOM 2518 N N . ASP A 1 325 ? 11.796 15.583 11.613 1.00 62.22 325 ASP A N 1
ATOM 2519 C CA . ASP A 1 325 ? 12.328 16.488 12.647 1.00 62.22 325 ASP A CA 1
ATOM 2520 C C . ASP A 1 325 ? 13.260 15.765 13.640 1.00 62.22 325 ASP A C 1
ATOM 2522 O O . ASP A 1 325 ? 14.124 16.370 14.270 1.00 62.22 325 ASP A O 1
ATOM 2526 N N . PHE A 1 326 ? 13.090 14.447 13.780 1.00 63.19 326 PHE A N 1
ATOM 2527 C CA . PHE A 1 326 ? 13.857 13.599 14.685 1.00 63.19 326 PHE A CA 1
ATOM 2528 C C . PHE A 1 326 ? 14.672 12.569 13.899 1.00 63.19 326 PHE A C 1
ATOM 2530 O O . PHE A 1 326 ? 14.265 11.421 13.713 1.00 63.19 326 PHE A O 1
ATOM 2537 N N . HIS A 1 327 ? 15.854 12.984 13.446 1.00 49.69 327 HIS A N 1
ATOM 2538 C CA . HIS A 1 327 ? 16.720 12.207 12.550 1.00 49.69 327 HIS A CA 1
ATOM 2539 C C . HIS A 1 327 ? 17.188 10.844 13.097 1.00 49.69 327 HIS A C 1
ATOM 2541 O O . HIS A 1 327 ? 17.640 9.998 12.324 1.00 49.69 327 HIS A O 1
ATOM 2547 N N . TRP A 1 328 ? 17.086 10.589 14.409 1.00 49.28 328 TRP A N 1
ATOM 2548 C CA . TRP A 1 328 ? 17.436 9.290 15.001 1.00 49.28 328 TRP A CA 1
ATOM 2549 C C . TRP A 1 328 ? 16.443 8.170 14.661 1.00 49.28 328 TRP A C 1
ATOM 2551 O O . TRP A 1 328 ? 16.816 7.006 14.740 1.00 49.28 328 TRP A O 1
ATOM 2561 N N . LEU A 1 329 ? 15.215 8.498 14.238 1.00 41.69 329 LEU A N 1
ATOM 2562 C CA . LEU A 1 329 ? 14.235 7.519 13.741 1.00 41.69 329 LEU A CA 1
ATOM 2563 C C . LEU A 1 329 ? 14.532 7.047 12.306 1.00 41.69 329 LEU A C 1
ATOM 2565 O O . LEU A 1 329 ? 13.914 6.102 11.831 1.00 41.69 329 LEU A O 1
ATOM 2569 N N . THR A 1 330 ? 15.462 7.707 11.611 1.00 43.28 330 THR A N 1
ATOM 2570 C CA . THR A 1 330 ? 15.767 7.489 10.186 1.00 43.28 330 THR A CA 1
ATOM 2571 C C . THR A 1 330 ? 17.231 7.150 9.921 1.00 43.28 330 THR A C 1
ATOM 2573 O O . THR A 1 330 ? 17.657 7.164 8.766 1.00 43.28 330 THR A O 1
ATOM 2576 N N . ARG A 1 331 ? 18.032 6.866 10.957 1.00 41.28 331 ARG A N 1
ATOM 2577 C CA . ARG A 1 331 ? 19.425 6.450 10.757 1.00 41.28 331 ARG A CA 1
ATOM 2578 C C . ARG A 1 331 ? 19.464 5.082 10.080 1.00 41.28 331 ARG A C 1
ATOM 2580 O O . ARG A 1 331 ? 19.365 4.051 10.731 1.00 41.28 331 ARG A O 1
ATOM 2587 N N . SER A 1 332 ? 19.670 5.097 8.770 1.00 41.88 332 SER A N 1
ATOM 2588 C CA . SER A 1 332 ? 20.432 4.044 8.108 1.00 41.88 332 SER A CA 1
ATOM 2589 C C . SER A 1 332 ? 21.897 4.405 8.334 1.00 41.88 332 SER A C 1
ATOM 2591 O O . SER A 1 332 ? 22.290 5.529 8.021 1.00 41.88 332 SER A O 1
ATOM 2593 N N . ASN A 1 333 ? 22.696 3.523 8.933 1.00 37.94 333 ASN A N 1
ATOM 2594 C CA . ASN A 1 333 ? 24.141 3.728 9.026 1.00 37.94 333 ASN A CA 1
ATOM 2595 C C . ASN A 1 333 ? 24.724 3.691 7.605 1.00 37.94 333 ASN A C 1
ATOM 2597 O O . ASN A 1 333 ? 25.120 2.632 7.134 1.00 37.94 333 ASN A O 1
ATOM 2601 N N . ILE A 1 334 ? 24.732 4.827 6.905 1.00 33.94 334 ILE A N 1
ATOM 2602 C CA . ILE A 1 334 ? 25.454 4.998 5.644 1.00 33.94 334 ILE A CA 1
ATOM 2603 C C . ILE A 1 334 ? 26.859 5.480 6.023 1.00 33.94 334 ILE A C 1
ATOM 2605 O O . ILE A 1 334 ? 26.998 6.603 6.517 1.00 33.94 334 ILE A O 1
ATOM 2609 N N . PRO A 1 335 ? 27.912 4.663 5.848 1.00 31.75 335 PRO A N 1
ATOM 2610 C CA . PRO A 1 335 ? 29.277 5.114 6.077 1.00 31.75 335 PRO A CA 1
ATOM 2611 C C . PRO A 1 335 ? 29.620 6.181 5.028 1.00 31.75 335 PRO A C 1
ATOM 2613 O O . PRO A 1 335 ? 29.551 5.899 3.835 1.00 31.75 335 PRO A O 1
ATOM 2616 N N . GLY A 1 336 ? 29.978 7.401 5.449 1.00 36.91 336 GLY A N 1
ATOM 2617 C CA . GLY A 1 336 ? 30.589 8.390 4.544 1.00 36.91 336 GLY A CA 1
ATOM 2618 C C . GLY A 1 336 ? 30.135 9.848 4.649 1.00 36.91 336 GLY A C 1
ATOM 2619 O O . GLY A 1 336 ? 30.750 10.693 4.010 1.00 36.91 336 GLY A O 1
ATOM 2620 N N . GLN A 1 337 ? 29.125 10.197 5.453 1.00 34.00 337 GLN A N 1
ATOM 2621 C CA . GLN A 1 337 ? 28.729 11.604 5.652 1.00 34.00 337 GLN A CA 1
ATOM 2622 C C . GLN A 1 337 ? 28.855 12.067 7.104 1.00 34.00 337 GLN A C 1
ATOM 2624 O O . GLN A 1 337 ? 27.910 12.575 7.695 1.00 34.00 337 GLN A O 1
ATOM 2629 N N . HIS A 1 338 ? 30.053 11.952 7.671 1.00 34.69 338 HIS A N 1
ATOM 2630 C CA . HIS A 1 338 ? 30.436 12.796 8.797 1.00 34.69 338 HIS A CA 1
ATOM 2631 C C . HIS A 1 338 ? 31.846 13.324 8.550 1.00 34.69 338 HIS A C 1
ATOM 2633 O O . HIS A 1 338 ? 32.827 12.605 8.713 1.00 34.69 338 HIS A O 1
ATOM 2639 N N . GLY A 1 339 ? 31.937 14.597 8.156 1.00 29.27 339 GLY A N 1
ATOM 2640 C CA . GLY A 1 339 ? 33.118 15.387 8.473 1.00 29.27 339 GLY A CA 1
ATOM 2641 C C . GLY A 1 339 ? 33.223 15.437 9.993 1.00 29.27 339 GLY A C 1
ATOM 2642 O O . GLY A 1 339 ? 32.411 16.086 10.651 1.00 29.27 339 GLY A O 1
ATOM 2643 N N . CYS A 1 340 ? 34.156 14.670 10.542 1.00 26.08 340 CYS A N 1
ATOM 2644 C CA . CYS A 1 340 ? 34.542 14.764 11.939 1.00 26.08 340 CYS A CA 1
ATOM 2645 C C . CYS A 1 340 ? 35.496 15.964 12.072 1.00 26.08 340 CYS A C 1
ATOM 2647 O O . CYS A 1 340 ? 36.391 16.085 11.232 1.00 26.08 340 CYS A O 1
ATOM 2649 N N . PRO A 1 341 ? 35.346 16.851 13.071 1.00 29.20 341 PRO A N 1
ATOM 2650 C CA . PRO A 1 341 ? 36.430 17.744 13.433 1.00 29.20 341 PRO A CA 1
ATOM 2651 C C . PRO A 1 341 ? 37.566 16.914 14.036 1.00 29.20 341 PRO A C 1
ATOM 2653 O O . PRO A 1 341 ? 37.329 15.985 14.810 1.00 29.20 341 PRO A O 1
ATOM 2656 N N . ASP A 1 342 ? 38.786 17.264 13.646 1.00 28.08 342 ASP A N 1
ATOM 2657 C CA . ASP A 1 342 ? 40.032 16.617 14.033 1.00 28.08 342 ASP A CA 1
ATOM 2658 C C . ASP A 1 342 ? 40.105 16.246 15.519 1.00 28.08 342 ASP A C 1
ATOM 2660 O O . ASP A 1 342 ? 39.957 17.081 16.411 1.00 28.08 342 ASP A O 1
ATOM 2664 N N . SER A 1 343 ? 40.464 14.994 15.781 1.00 27.97 343 SER A N 1
ATOM 2665 C CA . SER A 1 343 ? 41.445 14.680 16.816 1.00 27.97 343 SER A CA 1
ATOM 2666 C C . SER A 1 343 ? 42.124 13.363 16.461 1.00 27.97 343 SER A C 1
ATOM 2668 O O . SER A 1 343 ? 41.510 12.299 16.424 1.00 27.97 343 SER A O 1
ATOM 2670 N N . ASN A 1 344 ? 43.411 13.481 16.139 1.00 28.53 344 ASN A N 1
ATOM 2671 C CA . ASN A 1 344 ? 44.380 12.399 16.192 1.00 28.53 344 ASN A CA 1
ATOM 2672 C C . ASN A 1 344 ? 44.185 11.611 17.489 1.00 28.53 344 ASN A C 1
ATOM 2674 O O . ASN A 1 344 ? 44.276 12.225 18.548 1.00 28.53 344 ASN A O 1
ATOM 2678 N N . ASP A 1 345 ? 43.964 10.298 17.407 1.00 27.47 345 ASP A N 1
ATOM 2679 C CA . ASP A 1 345 ? 44.848 9.333 18.064 1.00 27.47 345 ASP A CA 1
ATOM 2680 C C . ASP A 1 345 ? 44.421 7.864 17.853 1.00 27.47 345 ASP A C 1
ATOM 2682 O O . ASP A 1 345 ? 43.251 7.502 17.929 1.00 27.47 345 ASP A O 1
ATOM 2686 N N . PHE A 1 346 ? 45.443 7.032 17.631 1.00 27.86 346 PHE A N 1
ATOM 2687 C CA . PHE A 1 346 ? 45.493 5.560 17.651 1.00 27.86 346 PHE A CA 1
ATOM 2688 C C . PHE A 1 346 ? 44.839 4.745 16.512 1.00 27.86 346 PHE A C 1
ATOM 2690 O O . PHE A 1 346 ? 43.733 4.230 16.609 1.00 27.86 346 PHE A O 1
ATOM 2697 N N . GLY A 1 347 ? 45.661 4.458 15.493 1.00 25.41 347 GLY A N 1
ATOM 2698 C CA . GLY A 1 347 ? 46.349 3.156 15.448 1.00 25.41 347 GLY A CA 1
ATOM 2699 C C . GLY A 1 347 ? 45.678 1.998 14.693 1.00 25.41 347 GLY A C 1
ATOM 2700 O O . GLY A 1 347 ? 44.951 1.208 15.276 1.00 25.41 347 GLY A O 1
ATOM 2701 N N . ASN A 1 348 ? 46.050 1.858 13.414 1.00 27.78 348 ASN A N 1
ATOM 2702 C CA . ASN A 1 348 ? 46.200 0.627 12.617 1.00 27.78 348 ASN A CA 1
ATOM 2703 C C . ASN A 1 348 ? 45.679 -0.704 13.195 1.00 27.78 348 ASN A C 1
ATOM 2705 O O . ASN A 1 348 ? 46.375 -1.306 14.008 1.00 27.78 348 ASN A O 1
ATOM 2709 N N . LEU A 1 349 ? 44.637 -1.277 12.576 1.00 26.66 349 LEU A N 1
ATOM 2710 C CA . LEU A 1 349 ? 44.548 -2.720 12.300 1.00 26.66 349 LEU A CA 1
ATOM 2711 C C . LEU A 1 349 ? 43.813 -2.968 10.962 1.00 26.66 349 LEU A C 1
ATOM 2713 O O . LEU A 1 349 ? 42.712 -2.478 10.729 1.00 26.66 349 LEU A O 1
ATOM 2717 N N . SER A 1 350 ? 44.483 -3.709 10.076 1.00 25.03 350 SER A N 1
ATOM 2718 C CA . SER A 1 350 ? 44.057 -4.146 8.734 1.00 25.03 350 SER A CA 1
ATOM 2719 C C . SER A 1 350 ? 43.049 -5.314 8.801 1.00 25.03 350 SER A C 1
ATOM 2721 O O . SER A 1 350 ? 43.118 -6.090 9.758 1.00 25.03 350 SER A O 1
ATOM 2723 N N . PRO A 1 351 ? 42.137 -5.498 7.819 1.00 29.91 351 PRO A N 1
ATOM 2724 C CA . PRO A 1 351 ? 41.108 -6.532 7.867 1.00 29.91 351 PRO A CA 1
ATOM 2725 C C . PRO A 1 351 ? 41.616 -7.866 7.303 1.00 29.91 351 PRO A C 1
ATOM 2727 O O . PRO A 1 351 ? 42.258 -7.915 6.256 1.00 29.91 351 PRO A O 1
ATOM 2730 N N . THR A 1 352 ? 41.277 -8.977 7.956 1.00 24.47 352 THR A N 1
ATOM 2731 C CA . THR A 1 352 ? 41.392 -10.316 7.358 1.00 24.47 352 THR A CA 1
ATOM 2732 C C . THR A 1 352 ? 40.014 -10.971 7.351 1.00 24.47 352 THR A C 1
ATOM 2734 O O . THR A 1 352 ? 39.465 -11.315 8.392 1.00 24.47 352 THR A O 1
ATOM 2737 N N . LEU A 1 353 ? 39.444 -11.085 6.151 1.00 27.22 353 LEU A N 1
ATOM 2738 C CA . LEU A 1 353 ? 38.324 -11.964 5.806 1.00 27.22 353 LEU A CA 1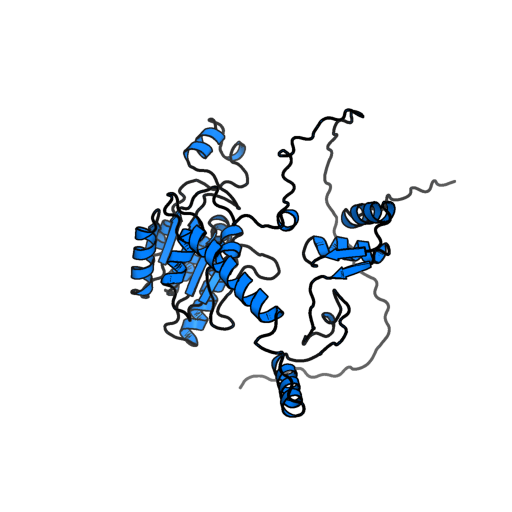
ATOM 2739 C C . LEU A 1 353 ? 38.758 -13.429 5.921 1.00 27.22 353 LEU A C 1
ATOM 2741 O O . LEU A 1 353 ? 39.876 -13.716 5.503 1.00 27.22 353 LEU A O 1
ATOM 2745 N N . LEU A 1 354 ? 37.867 -14.324 6.384 1.00 23.88 354 LEU A N 1
ATOM 2746 C CA . LEU A 1 354 ? 37.731 -15.748 5.991 1.00 23.88 354 LEU A CA 1
ATOM 2747 C C . LEU A 1 354 ? 36.537 -16.420 6.749 1.00 23.88 354 LEU A C 1
ATOM 2749 O O . LEU A 1 354 ? 36.014 -15.807 7.675 1.00 23.88 354 LEU A O 1
ATOM 2753 N N . PRO A 1 355 ? 35.998 -17.587 6.322 1.00 26.91 355 PRO A N 1
ATOM 2754 C CA . PRO A 1 355 ? 34.724 -17.716 5.604 1.00 26.91 355 PRO A CA 1
ATOM 2755 C C . PRO A 1 355 ? 33.570 -18.385 6.387 1.00 26.91 355 PRO A C 1
ATOM 2757 O O . PRO A 1 355 ? 33.755 -19.043 7.407 1.00 26.91 355 PRO A O 1
ATOM 2760 N N . ILE A 1 356 ? 32.360 -18.262 5.828 1.00 27.47 356 ILE A N 1
ATOM 2761 C CA . ILE A 1 356 ? 31.111 -18.908 6.263 1.00 27.47 356 ILE A CA 1
ATOM 2762 C C . ILE A 1 356 ? 31.168 -20.422 5.986 1.00 27.47 356 ILE A C 1
ATOM 2764 O O . ILE A 1 356 ? 31.318 -20.832 4.834 1.00 27.47 356 ILE A O 1
ATOM 2768 N N . HIS A 1 357 ? 30.957 -21.253 7.014 1.00 24.16 357 HIS A N 1
ATOM 2769 C CA . HIS A 1 357 ? 30.672 -22.686 6.870 1.00 24.16 357 HIS A CA 1
ATOM 2770 C C . HIS A 1 357 ? 29.273 -23.053 7.396 1.00 24.16 357 HIS A C 1
ATOM 2772 O O . HIS A 1 357 ? 28.788 -22.507 8.383 1.00 24.16 357 HIS A O 1
ATOM 2778 N N . ARG A 1 358 ? 28.634 -23.977 6.664 1.00 26.61 358 ARG A N 1
ATOM 2779 C CA . ARG A 1 358 ? 27.265 -24.505 6.804 1.00 26.61 358 ARG A CA 1
ATOM 2780 C C . ARG A 1 358 ? 26.936 -25.054 8.200 1.00 26.61 358 ARG A C 1
ATOM 2782 O O . ARG A 1 358 ? 27.728 -25.788 8.779 1.00 26.61 358 ARG A O 1
ATOM 2789 N N . ILE A 1 359 ? 25.697 -24.812 8.627 1.00 28.22 359 ILE A N 1
ATOM 2790 C CA . ILE A 1 359 ? 25.017 -25.471 9.753 1.00 28.22 359 ILE A CA 1
ATOM 2791 C C . ILE A 1 359 ? 24.513 -26.858 9.298 1.00 28.22 359 ILE A C 1
ATOM 2793 O O . ILE A 1 359 ? 23.815 -26.920 8.281 1.00 28.22 359 ILE A O 1
ATOM 2797 N N . PRO A 1 360 ? 24.810 -27.964 10.007 1.00 26.03 360 PRO A N 1
ATOM 2798 C CA . PRO A 1 360 ? 24.076 -29.217 9.864 1.00 26.03 360 PRO A CA 1
ATOM 2799 C C . PRO A 1 360 ? 22.794 -29.201 10.705 1.00 26.03 360 PRO A C 1
ATOM 2801 O O . PRO A 1 360 ? 22.789 -28.759 11.853 1.00 26.03 360 PRO A O 1
ATOM 2804 N N . ALA A 1 361 ? 21.720 -29.714 10.110 1.00 32.06 361 ALA A N 1
ATOM 2805 C CA . ALA A 1 361 ? 20.506 -30.116 10.801 1.00 32.06 361 ALA A CA 1
ATOM 2806 C C . ALA A 1 361 ? 20.813 -31.285 11.745 1.00 32.06 361 ALA A C 1
ATOM 2808 O O . ALA A 1 361 ? 21.450 -32.235 11.305 1.00 32.06 361 ALA A O 1
ATOM 2809 N N . ASP A 1 362 ? 20.398 -31.172 13.009 1.00 27.48 362 ASP A N 1
ATOM 2810 C CA . ASP A 1 362 ? 19.899 -32.255 13.872 1.00 27.48 362 ASP A CA 1
ATOM 2811 C C . ASP A 1 362 ? 19.867 -31.768 15.324 1.00 27.48 362 ASP A C 1
ATOM 2813 O O . ASP A 1 362 ? 20.913 -31.619 15.941 1.00 27.48 362 ASP A O 1
ATOM 2817 N N . PHE A 1 363 ? 18.677 -31.548 15.891 1.00 25.61 363 PHE A N 1
ATOM 2818 C CA . PHE A 1 363 ? 18.445 -31.722 17.332 1.00 25.61 363 PHE A CA 1
ATOM 2819 C C . PHE A 1 363 ? 16.954 -31.983 17.588 1.00 25.61 363 PHE A C 1
ATOM 2821 O O . PHE A 1 363 ? 16.150 -31.091 17.852 1.00 25.61 363 PHE A O 1
ATOM 2828 N N . HIS A 1 364 ? 16.591 -33.260 17.473 1.00 27.28 364 HIS A N 1
ATOM 2829 C CA . HIS A 1 364 ? 15.404 -33.841 18.089 1.00 27.28 364 HIS A CA 1
ATOM 2830 C C . HIS A 1 364 ? 15.756 -34.318 19.511 1.00 27.28 364 HIS A C 1
ATOM 2832 O O . HIS A 1 364 ? 16.858 -34.803 19.744 1.00 27.28 364 HIS A O 1
ATOM 2838 N N . GLN A 1 365 ? 14.753 -34.276 20.397 1.00 27.53 365 GLN A N 1
ATOM 2839 C CA . GLN A 1 365 ? 14.660 -34.904 21.729 1.00 27.53 365 GLN A CA 1
ATOM 2840 C C . GLN A 1 365 ? 15.364 -34.205 22.905 1.00 27.53 365 GLN A C 1
ATOM 2842 O O . GLN A 1 365 ? 16.558 -34.354 23.121 1.00 27.53 365 GLN A O 1
ATOM 2847 N N . GLN A 1 366 ? 14.563 -33.600 23.791 1.00 26.52 366 GLN A N 1
ATOM 2848 C CA . GLN A 1 366 ? 14.157 -34.232 25.059 1.00 26.52 366 GLN A CA 1
ATOM 2849 C C . GLN A 1 366 ? 13.106 -33.359 25.768 1.00 26.52 366 GLN A C 1
ATOM 2851 O O . GLN A 1 366 ? 13.375 -32.236 26.176 1.00 26.52 366 GLN A O 1
ATOM 2856 N N . CYS A 1 367 ? 11.894 -33.893 25.916 1.00 25.14 367 CYS A N 1
ATOM 2857 C CA . CYS A 1 367 ? 10.822 -33.325 26.731 1.00 25.14 367 CYS A CA 1
ATOM 2858 C C . CYS A 1 367 ? 10.508 -34.358 27.829 1.00 25.14 367 CYS A C 1
ATOM 2860 O O . CYS A 1 367 ? 10.244 -35.511 27.472 1.00 25.14 367 CYS A O 1
ATOM 2862 N N . PRO A 1 368 ? 10.561 -34.028 29.134 1.00 29.98 368 PRO A N 1
ATOM 2863 C CA . PRO A 1 368 ? 10.174 -34.969 30.172 1.00 29.98 368 PRO A CA 1
ATOM 2864 C C . PRO A 1 368 ? 8.653 -35.039 30.299 1.00 29.98 368 PRO A C 1
ATOM 2866 O O . PRO A 1 368 ? 7.951 -34.044 30.453 1.00 29.98 368 PRO A O 1
ATOM 2869 N N . SER A 1 369 ? 8.173 -36.271 30.262 1.00 26.22 369 SER A N 1
ATOM 2870 C CA . SER A 1 369 ? 6.815 -36.719 30.518 1.00 26.22 369 SER A CA 1
ATOM 2871 C C . SER A 1 369 ? 6.353 -36.463 31.958 1.00 26.22 369 SER A C 1
ATOM 2873 O O . SER A 1 369 ? 6.889 -37.074 32.882 1.00 26.22 369 SER A O 1
ATOM 2875 N N . SER A 1 370 ? 5.277 -35.694 32.136 1.00 26.30 370 SER A N 1
ATOM 2876 C CA . SER A 1 370 ? 4.295 -35.914 33.210 1.00 26.30 370 SER A CA 1
ATOM 2877 C C . SER A 1 370 ? 3.019 -35.094 32.988 1.00 26.30 370 SER A C 1
ATOM 2879 O O . SER A 1 370 ? 2.954 -33.918 33.314 1.00 26.30 370 SER A O 1
ATOM 2881 N N . LEU A 1 371 ? 1.989 -35.740 32.431 1.00 26.67 371 LEU A N 1
ATOM 2882 C CA . LEU A 1 371 ? 0.602 -35.741 32.929 1.00 26.67 371 LEU A CA 1
ATOM 2883 C C . LEU A 1 371 ? -0.293 -36.431 31.896 1.00 26.67 371 LEU A C 1
ATOM 2885 O O . LEU A 1 371 ? -0.705 -35.875 30.883 1.00 26.67 371 LEU A O 1
ATOM 2889 N N . SER A 1 372 ? -0.557 -37.701 32.175 1.00 24.80 372 SER A N 1
ATOM 2890 C CA . SER A 1 372 ? -1.582 -38.502 31.531 1.00 24.80 372 SER A CA 1
ATOM 2891 C C . SER A 1 372 ? -2.985 -38.062 31.952 1.00 24.80 372 SER A C 1
ATOM 2893 O O . SER A 1 372 ? -3.215 -37.791 33.129 1.00 24.80 372 SER A O 1
ATOM 2895 N N . SER A 1 373 ? -3.918 -38.218 31.010 1.00 25.59 373 SER A N 1
ATOM 2896 C CA . SER A 1 373 ? -5.308 -38.684 31.173 1.00 25.59 373 SER A CA 1
ATOM 2897 C C . SER A 1 373 ? -6.420 -37.676 30.854 1.00 25.59 373 SER A C 1
ATOM 2899 O O . SER A 1 373 ? -6.961 -37.004 31.719 1.00 25.59 373 SER A O 1
ATOM 2901 N N . ALA A 1 374 ? -6.820 -37.666 29.579 1.00 26.00 374 ALA A N 1
ATOM 2902 C CA . ALA A 1 374 ? -8.220 -37.584 29.155 1.00 26.00 374 ALA A CA 1
ATOM 2903 C C . ALA A 1 374 ? -8.315 -38.042 27.688 1.00 26.00 374 ALA A C 1
ATOM 2905 O O . ALA A 1 374 ? -8.346 -37.248 26.754 1.00 26.00 374 ALA A O 1
ATOM 2906 N N . SER A 1 375 ? -8.300 -39.358 27.480 1.00 25.88 375 SER A N 1
ATOM 2907 C CA . SER A 1 375 ? -8.703 -39.981 26.221 1.00 25.88 375 SER A CA 1
ATOM 2908 C C . SER A 1 375 ? -10.199 -40.290 26.266 1.00 25.88 375 SER A C 1
ATOM 2910 O O . SER A 1 375 ? -10.621 -41.016 27.161 1.00 25.88 375 SER A O 1
ATOM 2912 N N . HIS A 1 376 ? -10.967 -39.798 25.293 1.00 26.33 376 HIS A N 1
ATOM 2913 C CA . HIS A 1 376 ? -11.871 -40.586 24.434 1.00 26.33 376 HIS A CA 1
ATOM 2914 C C . HIS A 1 376 ? -12.623 -39.639 23.480 1.00 26.33 376 HIS A C 1
ATOM 2916 O O . HIS A 1 376 ? -13.328 -38.742 23.915 1.00 26.33 376 HIS A O 1
ATOM 2922 N N . ARG A 1 377 ? -12.269 -39.684 22.187 1.00 26.66 377 ARG A N 1
ATOM 2923 C CA . ARG A 1 377 ? -13.040 -40.298 21.079 1.00 26.66 377 ARG A CA 1
ATOM 2924 C C . ARG A 1 377 ? -14.351 -39.569 20.752 1.00 26.66 377 ARG A C 1
ATOM 2926 O O . ARG A 1 377 ? -15.324 -39.712 21.477 1.00 26.66 377 ARG A O 1
ATOM 2933 N N . ASN A 1 378 ? -14.397 -38.921 19.587 1.00 26.08 378 ASN A N 1
ATOM 2934 C CA . ASN A 1 378 ? -15.160 -39.459 18.457 1.00 26.08 378 ASN A CA 1
ATOM 2935 C C . ASN A 1 378 ? -14.779 -38.768 17.140 1.00 26.08 378 ASN A C 1
ATOM 2937 O O . ASN A 1 378 ? -14.746 -37.546 17.038 1.00 26.08 378 ASN A O 1
ATOM 2941 N N . GLN A 1 379 ? -14.465 -39.622 16.172 1.00 25.78 379 GLN A N 1
ATOM 2942 C CA . GLN A 1 379 ? -14.391 -39.374 14.742 1.00 25.78 379 GLN A CA 1
ATOM 2943 C C . GLN A 1 379 ? -15.794 -39.558 14.132 1.00 25.78 379 GLN A C 1
ATOM 2945 O O . GLN A 1 379 ? -16.589 -40.336 14.656 1.00 25.78 379 GLN A O 1
ATOM 2950 N N . ASP A 1 380 ? -15.997 -38.875 13.006 1.00 25.86 380 ASP A N 1
ATOM 2951 C CA . ASP A 1 380 ? -16.868 -39.204 11.868 1.00 25.86 380 ASP A CA 1
ATOM 2952 C C . ASP A 1 380 ? -18.403 -39.100 11.990 1.00 25.86 380 ASP A C 1
ATOM 2954 O O . ASP A 1 380 ? -19.062 -39.855 12.699 1.00 25.86 380 ASP A O 1
ATOM 2958 N N . MET A 1 381 ? -18.965 -38.185 11.185 1.00 27.05 381 MET A N 1
ATOM 2959 C CA . MET A 1 381 ? -20.080 -38.386 10.232 1.00 27.05 381 MET A CA 1
ATOM 2960 C C . MET A 1 381 ? -20.235 -37.078 9.425 1.00 27.05 381 MET A C 1
ATOM 2962 O O . MET A 1 381 ? -20.430 -36.014 10.004 1.00 27.05 381 MET A O 1
ATOM 2966 N N . GLU A 1 382 ? -19.795 -37.037 8.166 1.00 26.95 382 GLU A N 1
ATOM 2967 C CA . GLU A 1 382 ? -20.564 -37.310 6.933 1.00 26.95 382 GLU A CA 1
ATOM 2968 C C . GLU A 1 382 ? -21.701 -36.320 6.613 1.00 26.95 382 GLU A C 1
ATOM 2970 O O . GLU A 1 382 ? -22.638 -36.141 7.381 1.00 26.95 382 GLU A O 1
ATOM 2975 N N . ALA A 1 383 ? -21.559 -35.725 5.421 1.00 28.48 383 ALA A N 1
ATOM 2976 C CA . ALA A 1 383 ? -22.567 -35.395 4.411 1.00 28.48 383 ALA A CA 1
ATOM 2977 C C . ALA A 1 383 ? -23.993 -34.995 4.847 1.00 28.48 383 ALA A C 1
ATOM 2979 O O . ALA A 1 383 ? -24.785 -35.810 5.320 1.00 28.48 383 ALA A O 1
ATOM 2980 N N . GLY A 1 384 ? -24.346 -33.757 4.488 1.00 30.89 384 GLY A N 1
ATOM 2981 C CA . GLY A 1 384 ? -25.701 -33.209 4.417 1.00 30.89 384 GLY A CA 1
ATOM 2982 C C . GLY A 1 384 ? -25.672 -31.812 3.825 1.00 30.89 384 GLY A C 1
ATOM 2983 O O . GLY A 1 384 ? -25.160 -30.918 4.533 1.00 30.89 384 GLY A O 1
#

Foldseek 3Di:
DDDDDDDDDDDDPLLVVLVVCVVVVQQEDEEADAPPCVSNLVSNVVSNRHYDYPDQDQDADCDPCVACVRHNHPDYHHDDPVVSVVVVVVVCVVVPDDDDCPDPVVVVVVVVVVVVVVVLVVLLPDFDFQAFLSVLLQLVQVQADQAAAEEEAADQQRVVNVVRRDHPDPPSYHYCPRVSDQQCQLVVQVVSLVCCVVPPPLHEYEGTYEPVSCVNHVLCLLVCQVVQRLYEYEYEYLQWRQFEDAPVVQVVQCVVPDCVPRPDPTGHDHPDQSQVSNVVSPAGGAEERGSVSSNVVSVVSSVDSRGYGYYYRHHNRGHGDDDDPDCVVPDPPDPDPDPDDDDDDDDDDDDDDDDDDDDDDDDDDDDDDDDDDDDDDDDDDDDD

pLDDT: mean 79.97, std 24.0, range [23.88, 98.88]

Radius of gyration: 27.17 Å; chains: 1; bounding box: 72×63×59 Å

InterPro domains:
  IPR011766 Thiamine pyrophosphate enzyme, TPP-binding [PF02775] (157-313)
  IPR012001 Thiamine pyrophosphate enzyme, N-terminal TPP-binding domain [PF02776] (12-66)
  IPR029035 DHS-like NAD/FAD-binding domain superfamily [SSF52467] (60-116)
  IPR029061 Thiamin diphosphate-binding fold [SSF52518] (9-59)
  IPR029061 Thiamin diphosphate-binding fold [SSF52518] (129-323)
  IPR045025 TPP-binding domain containing protein HACL1-like [PTHR43710] (60-332)